Protein AF-A0AAU9I9G5-F1 (afdb_monomer_lite)

Radius of gyration: 31.35 Å; chains: 1; bounding box: 90×75×79 Å

Secondary structure (DSSP, 8-state):
-HHHHHHHHHHHHHHHHHHHHHHH-TTHHHH-HHHHTTSPPPPPPPPPPPHHHHTTSPPP-PPPPHHHHHHHHHHHHTHHHHSTT--GGG--HHHHHHHHHHHHHHHHHHHHTT-BHHHHHH--S-S-BTTT-HHHHHHHH-HHHHHHHS-TTS---HHHHHHHHHS----S--STTS---S--------TTHHHHHHTT---TTS--GGGSS--TTTHHHHHHHHHHHTTT-----SPPPPHHHHHHHTPPP--STT-STT-HHHHHTTB-TTSPBPPHHHH---HHHHHHHHHHHHHHHHTTSS-SSS---GGGGS---S-THHHHH---B-TTT-PBPPHHHHHHHHHHHTTTHHHHHHHHHHHHT-S-SSHHHHHHHHHHHHHSSS-GGG---HHHHHHHHHHHHHHHSTTHHHHHHHHHHHHHHS-----HHHHHHHHHTT-SHHHH----PPPP---HHHHHHHHHHHHHHHTPPPP--HHHHHHHS-------

InterPro domains:
  IPR001648 Small ribosomal subunit protein bS18 [MF_00270] (243-311)
  IPR001648 Small ribosomal subunit protein bS18 [PF01084] (257-305)
  IPR001648 Small ribosomal subunit protein bS18 [PTHR13479] (251-325)
  IPR001648 Small ribosomal subunit protein bS18 [TIGR00165] (253-309)
  IPR036870 Small ribosomal subunit protein bS18 superfamily [G3DSA:4.10.640.10] (250-311)
  IPR036870 Small ribosomal subunit protein bS18 superfamily [SSF46911] (251-309)

Organism: NCBI:txid1481888

Structure (mmCIF, N/CA/C/O backbone):
data_AF-A0AAU9I9G5-F1
#
_entry.id   AF-A0AAU9I9G5-F1
#
loop_
_atom_site.group_PDB
_atom_site.id
_atom_site.type_symbol
_atom_site.label_atom_id
_atom_site.label_alt_id
_atom_site.label_comp_id
_atom_site.label_asym_id
_atom_site.label_entity_id
_atom_site.label_seq_id
_atom_site.pdbx_PDB_ins_code
_atom_site.Cartn_x
_atom_site.Cartn_y
_atom_site.Cartn_z
_atom_site.occupancy
_atom_site.B_iso_or_equiv
_atom_site.auth_seq_id
_atom_site.auth_comp_id
_atom_site.auth_asym_id
_atom_site.auth_atom_id
_atom_site.pdbx_PDB_model_num
ATOM 1 N N . MET A 1 1 ? -30.407 0.726 44.286 1.00 47.12 1 MET A N 1
ATOM 2 C CA . MET A 1 1 ? -29.162 -0.038 44.544 1.00 47.12 1 MET A CA 1
ATOM 3 C C . MET A 1 1 ? -28.520 -0.613 43.272 1.00 47.12 1 MET A C 1
ATOM 5 O O . MET A 1 1 ? -27.307 -0.524 43.153 1.00 47.12 1 MET A O 1
ATOM 9 N N . LEU A 1 2 ? -29.277 -1.118 42.285 1.00 39.59 2 LEU A N 1
ATOM 10 C CA . LEU A 1 2 ? -28.713 -1.630 41.015 1.00 39.59 2 LEU A CA 1
ATOM 11 C C . LEU A 1 2 ? -28.018 -0.556 40.149 1.00 39.59 2 LEU A C 1
ATOM 13 O O . LEU A 1 2 ? -26.908 -0.768 39.677 1.00 39.59 2 LEU A O 1
ATOM 17 N N . LYS A 1 3 ? -28.596 0.650 40.015 1.00 38.91 3 LYS A N 1
ATOM 18 C CA . LYS A 1 3 ? -27.951 1.760 39.277 1.00 38.91 3 LYS A CA 1
ATOM 19 C C . LYS A 1 3 ? -26.605 2.184 39.886 1.00 38.91 3 LYS A C 1
ATOM 21 O O . LYS A 1 3 ? -25.684 2.509 39.151 1.00 38.91 3 LYS A O 1
ATOM 26 N N . SER A 1 4 ? -26.461 2.138 41.214 1.00 51.91 4 SER A N 1
ATOM 27 C CA . SER A 1 4 ? -25.204 2.490 41.889 1.00 51.91 4 SER A CA 1
ATOM 28 C C . SER A 1 4 ? -24.124 1.413 41.762 1.00 51.91 4 SER A C 1
ATOM 30 O O . SER A 1 4 ? -22.950 1.767 41.746 1.00 51.91 4 SER A O 1
ATOM 32 N N . SER A 1 5 ? -24.479 0.123 41.655 1.00 49.94 5 SER A N 1
ATOM 33 C CA . SER A 1 5 ? -23.476 -0.931 41.427 1.00 49.94 5 SER A CA 1
ATOM 34 C C . SER A 1 5 ? -22.985 -0.935 39.980 1.00 49.94 5 SER A C 1
ATOM 36 O O . SER A 1 5 ? -21.787 -1.065 39.759 1.00 49.94 5 SER A O 1
ATOM 38 N N . ILE A 1 6 ? -23.876 -0.700 39.010 1.00 53.12 6 ILE A N 1
ATOM 39 C CA . ILE A 1 6 ? -23.517 -0.595 37.588 1.00 53.12 6 ILE A CA 1
ATOM 40 C C . ILE A 1 6 ? -22.569 0.591 37.367 1.00 53.12 6 ILE A C 1
ATOM 42 O O . ILE A 1 6 ? -21.506 0.421 36.776 1.00 53.12 6 ILE A O 1
ATOM 46 N N . VAL A 1 7 ? -22.889 1.765 37.923 1.00 52.34 7 VAL A N 1
ATOM 47 C CA . VAL A 1 7 ? -22.028 2.958 37.824 1.00 52.34 7 VAL A CA 1
ATOM 48 C C . VAL A 1 7 ? -20.661 2.735 38.485 1.00 52.34 7 VAL A C 1
ATOM 50 O O . VAL A 1 7 ? -19.647 3.120 37.908 1.00 52.34 7 VAL A O 1
ATOM 53 N N . ARG A 1 8 ? -20.602 2.064 39.646 1.00 58.31 8 ARG A N 1
ATOM 54 C CA . ARG A 1 8 ? -19.324 1.693 40.284 1.00 58.31 8 ARG A CA 1
ATOM 55 C C . ARG A 1 8 ? -18.519 0.708 39.437 1.00 58.31 8 ARG A C 1
ATOM 57 O O . ARG A 1 8 ? -17.345 0.950 39.201 1.00 58.31 8 ARG A O 1
ATOM 64 N N . SER A 1 9 ? -19.156 -0.336 38.906 1.00 59.84 9 SER A N 1
ATOM 65 C CA . SER A 1 9 ? -18.482 -1.331 38.059 1.00 59.84 9 SER A CA 1
ATOM 66 C C . SER A 1 9 ? -17.929 -0.729 36.762 1.00 59.84 9 SER A C 1
ATOM 68 O O . SER A 1 9 ? -16.846 -1.096 36.310 1.00 59.84 9 SER A O 1
ATOM 70 N N . PHE A 1 10 ? -18.639 0.244 36.184 1.00 59.25 10 PHE A N 1
ATOM 71 C CA . PHE A 1 10 ? -18.180 0.970 35.006 1.00 59.25 10 PHE A CA 1
ATOM 72 C C . PHE A 1 10 ? -16.984 1.867 35.338 1.00 59.25 10 PHE A C 1
ATOM 74 O O . PHE A 1 10 ? -16.004 1.873 34.596 1.00 59.25 10 PHE A O 1
ATOM 81 N N . ALA A 1 11 ? -17.030 2.566 36.476 1.00 71.69 11 ALA A N 1
ATOM 82 C CA . ALA A 1 11 ? -15.918 3.379 36.959 1.00 71.69 11 ALA A CA 1
ATOM 83 C C . ALA A 1 11 ? -14.664 2.533 37.251 1.00 71.69 11 ALA A C 1
ATOM 85 O O . ALA A 1 11 ? -13.572 2.933 36.866 1.00 71.69 11 ALA A O 1
ATOM 86 N N . GLU A 1 12 ? -14.818 1.345 37.841 1.00 80.44 12 GLU A N 1
ATOM 87 C CA . GLU A 1 12 ? -13.717 0.399 38.091 1.00 80.44 12 GLU A CA 1
ATOM 88 C C . GLU A 1 12 ? -13.125 -0.181 36.799 1.00 80.44 12 GLU A C 1
ATOM 90 O O . GLU A 1 12 ? -11.915 -0.384 36.689 1.00 80.44 12 GLU A O 1
ATOM 95 N N . LYS A 1 13 ? -13.961 -0.466 35.792 1.00 79.62 13 LYS A N 1
ATOM 96 C CA . LYS A 1 13 ? -13.475 -0.916 34.481 1.00 79.62 13 LYS A CA 1
ATOM 97 C C . LYS A 1 13 ? -12.723 0.208 33.769 1.00 79.62 13 LYS A C 1
ATOM 99 O O . LYS A 1 13 ? -11.644 -0.029 33.235 1.00 79.62 13 LYS A O 1
ATOM 104 N N . ALA A 1 14 ? -13.268 1.423 33.785 1.00 81.31 14 ALA A N 1
ATOM 105 C CA . ALA A 1 14 ? -12.636 2.594 33.190 1.00 81.31 14 ALA A CA 1
ATOM 106 C C . ALA A 1 14 ? -11.309 2.949 33.880 1.00 81.31 14 ALA A C 1
ATOM 108 O O . ALA A 1 14 ? -10.336 3.246 33.191 1.00 81.31 14 ALA A O 1
ATOM 109 N N . SER A 1 15 ? -11.232 2.855 35.213 1.00 83.25 15 SER A N 1
ATOM 110 C CA . SER A 1 15 ? -9.988 3.105 35.951 1.00 83.25 15 SER A CA 1
ATOM 111 C C . SER A 1 15 ? -8.907 2.088 35.590 1.00 83.25 15 SER A C 1
ATOM 113 O O . SER A 1 15 ? -7.794 2.489 35.268 1.00 83.25 15 SER A O 1
ATOM 115 N N . LYS A 1 16 ? -9.249 0.794 35.512 1.00 86.94 16 LYS A N 1
ATOM 116 C CA . LYS A 1 16 ? -8.317 -0.262 35.079 1.00 86.94 16 LYS A CA 1
ATOM 117 C C . LYS A 1 16 ? -7.818 -0.069 33.650 1.00 86.94 16 LYS A C 1
ATOM 119 O O . LYS A 1 16 ? -6.659 -0.358 33.368 1.00 86.94 16 LYS A O 1
ATOM 124 N N . ILE A 1 17 ? -8.680 0.400 32.745 1.00 88.69 17 ILE A N 1
ATOM 125 C CA . ILE A 1 17 ? -8.277 0.726 31.372 1.00 88.69 17 ILE A CA 1
ATOM 126 C C . ILE A 1 17 ? -7.230 1.840 31.405 1.00 88.69 17 ILE A C 1
ATOM 128 O O . ILE A 1 17 ? -6.156 1.670 30.840 1.00 88.69 17 ILE A O 1
ATOM 132 N N . ILE A 1 18 ? -7.512 2.945 32.101 1.00 87.00 18 ILE A N 1
ATOM 133 C CA . ILE A 1 18 ? -6.596 4.090 32.188 1.00 87.00 18 ILE A CA 1
ATOM 134 C C . ILE A 1 18 ? -5.268 3.687 32.840 1.00 87.00 18 ILE A C 1
ATOM 136 O O . ILE A 1 18 ? -4.220 4.048 32.317 1.00 87.00 18 ILE A O 1
ATOM 140 N N . GLU A 1 19 ? -5.298 2.906 33.922 1.00 86.12 19 GLU A N 1
ATOM 141 C CA . GLU A 1 19 ? -4.093 2.364 34.565 1.00 86.12 19 GLU A CA 1
ATOM 142 C C . GLU A 1 19 ? -3.265 1.534 33.577 1.00 86.12 19 GLU A C 1
ATOM 144 O O . GLU A 1 19 ? -2.069 1.772 33.421 1.00 86.12 19 GLU A O 1
ATOM 149 N N . ASN A 1 20 ? -3.898 0.607 32.850 1.00 88.69 20 ASN A N 1
ATOM 150 C CA . ASN A 1 20 ? -3.205 -0.228 31.871 1.00 88.69 20 ASN A CA 1
ATOM 151 C C . ASN A 1 20 ? -2.563 0.601 30.745 1.00 88.69 20 ASN A C 1
ATOM 153 O O . ASN A 1 20 ? -1.452 0.298 30.311 1.00 88.69 20 ASN A O 1
ATOM 157 N N . GLU A 1 21 ? -3.244 1.649 30.275 1.00 89.31 21 GLU A N 1
ATOM 158 C CA . GLU A 1 21 ? -2.701 2.547 29.254 1.00 89.31 21 GLU A CA 1
ATOM 159 C C . GLU A 1 21 ? -1.572 3.426 29.787 1.00 89.31 21 GLU A C 1
ATOM 161 O O . GLU A 1 21 ? -0.585 3.609 29.084 1.00 89.31 21 GLU A O 1
ATOM 166 N N . LEU A 1 22 ? -1.672 3.935 31.016 1.00 86.31 22 LEU A N 1
ATOM 167 C CA . LEU A 1 22 ? -0.646 4.794 31.608 1.00 86.31 22 LEU A CA 1
ATOM 168 C C . LEU A 1 22 ? 0.709 4.075 31.713 1.00 86.31 22 LEU A C 1
ATOM 170 O O . LEU A 1 22 ? 1.751 4.696 31.524 1.00 86.31 22 LEU A O 1
ATOM 174 N N . TYR A 1 23 ? 0.697 2.765 31.980 1.00 84.94 23 TYR A N 1
ATOM 175 C CA . TYR A 1 23 ? 1.919 1.966 32.096 1.00 84.94 23 TYR A CA 1
ATOM 176 C C . TYR A 1 23 ? 2.445 1.409 30.771 1.00 84.94 23 TYR A C 1
ATOM 178 O O . TYR A 1 23 ? 3.641 1.150 30.675 1.00 84.94 23 TYR A O 1
ATOM 186 N N . ASN A 1 24 ? 1.590 1.195 29.767 1.00 87.44 24 ASN A N 1
ATOM 187 C CA . ASN A 1 24 ? 1.985 0.505 28.531 1.00 87.44 24 ASN A CA 1
ATOM 188 C C . ASN A 1 24 ? 2.043 1.406 27.293 1.00 87.44 24 ASN A C 1
ATOM 190 O O . ASN A 1 24 ? 2.674 1.030 26.305 1.00 87.44 24 ASN A O 1
ATOM 194 N N . ASN A 1 25 ? 1.387 2.568 27.311 1.00 89.31 25 ASN A N 1
ATOM 195 C CA . ASN A 1 25 ? 1.298 3.459 26.160 1.00 89.31 25 ASN A CA 1
ATOM 196 C C . ASN A 1 25 ? 2.311 4.615 26.274 1.00 89.31 25 ASN A C 1
ATOM 198 O O . ASN A 1 25 ? 2.076 5.554 27.037 1.00 89.31 25 ASN A O 1
ATOM 202 N N . PRO A 1 26 ? 3.400 4.623 25.481 1.00 88.44 26 PRO A N 1
ATOM 203 C CA . PRO A 1 26 ? 4.360 5.729 25.482 1.00 88.44 26 PRO A CA 1
ATOM 204 C C . PRO A 1 26 ? 3.766 7.042 24.939 1.00 88.44 26 PRO A C 1
ATOM 206 O O . PRO A 1 26 ? 4.324 8.111 25.168 1.00 88.44 26 PRO A O 1
ATOM 209 N N . HIS A 1 27 ? 2.634 6.984 24.229 1.00 89.00 27 HIS A N 1
ATOM 210 C CA . HIS A 1 27 ? 1.929 8.128 23.648 1.00 89.00 27 HIS A CA 1
ATOM 211 C C . HIS A 1 27 ? 0.579 8.394 24.331 1.00 89.00 27 HIS A C 1
ATOM 213 O O . HIS A 1 27 ? -0.379 8.827 23.682 1.00 89.00 27 HIS A O 1
ATOM 219 N N . PHE A 1 28 ? 0.503 8.172 25.649 1.00 88.56 28 PHE A N 1
ATOM 220 C CA . PHE A 1 28 ? -0.713 8.369 26.445 1.00 88.56 28 PHE A CA 1
ATOM 221 C C . PHE A 1 28 ? -1.352 9.754 26.241 1.00 88.56 28 PHE A C 1
ATOM 223 O O . PHE A 1 28 ? -2.570 9.860 26.103 1.00 88.56 28 PHE A O 1
ATOM 230 N N . GLU A 1 29 ? -0.546 10.812 26.129 1.00 88.38 29 GLU A N 1
ATOM 231 C CA . GLU A 1 29 ? -1.046 12.176 25.919 1.00 88.38 29 GLU A CA 1
ATOM 232 C C . GLU A 1 29 ? -1.843 12.343 24.621 1.00 88.38 29 GLU A C 1
ATOM 234 O O . GLU A 1 29 ? -2.842 13.063 24.585 1.00 88.38 29 GLU A O 1
ATOM 239 N N . ARG A 1 30 ? -1.425 11.657 23.548 1.00 89.56 30 ARG A N 1
ATOM 240 C CA . ARG A 1 30 ? -2.112 11.701 22.248 1.00 89.56 30 ARG A CA 1
ATOM 241 C C . ARG A 1 30 ? -3.411 10.902 22.264 1.00 89.56 30 ARG A C 1
ATOM 243 O O . ARG A 1 30 ? -4.340 11.271 21.546 1.00 89.56 30 ARG A O 1
ATOM 250 N N . ALA A 1 31 ? -3.466 9.832 23.058 1.00 89.88 31 ALA A N 1
ATOM 251 C CA . ALA A 1 31 ? -4.662 9.016 23.245 1.00 89.88 31 ALA A CA 1
ATOM 252 C C . ALA A 1 31 ? -5.702 9.725 24.132 1.00 89.88 31 ALA A C 1
ATOM 254 O O . ALA A 1 31 ? -6.882 9.764 23.789 1.00 89.88 31 ALA A O 1
ATOM 255 N N . PHE A 1 32 ? -5.267 10.340 25.238 1.00 89.50 32 PHE A N 1
ATOM 256 C CA . PHE A 1 32 ? -6.135 11.002 26.218 1.00 89.50 32 PHE A CA 1
ATOM 257 C C . PHE A 1 32 ? -5.699 12.452 26.491 1.00 89.50 32 PHE A C 1
ATOM 259 O O . PHE A 1 32 ? -5.293 12.785 27.611 1.00 89.50 32 PHE A O 1
ATOM 266 N N . PRO A 1 33 ? -5.865 13.373 25.520 1.00 88.88 33 PRO A N 1
ATOM 267 C CA . PRO A 1 33 ? -5.411 14.761 25.668 1.00 88.88 33 PRO A CA 1
ATOM 268 C C . PRO A 1 33 ? -6.113 15.508 26.815 1.00 88.88 33 PRO A C 1
ATOM 270 O O . PRO A 1 33 ? -5.584 16.470 27.368 1.00 88.88 33 PRO A O 1
ATOM 273 N N . HIS A 1 34 ? -7.308 15.057 27.206 1.00 88.69 34 HIS A N 1
ATOM 274 C CA . HIS A 1 34 ? -8.082 15.625 28.308 1.00 88.69 34 HIS A CA 1
ATOM 275 C C . HIS A 1 34 ? -7.591 15.185 29.701 1.00 88.69 34 HIS A C 1
ATOM 277 O O . HIS A 1 34 ? -7.840 15.897 30.675 1.00 88.69 34 HIS A O 1
ATOM 283 N N . LEU A 1 35 ? -6.901 14.041 29.808 1.00 84.94 35 LEU A N 1
ATOM 284 C CA . LEU A 1 35 ? -6.333 13.531 31.065 1.00 84.94 35 LEU A CA 1
ATOM 285 C C . LEU A 1 35 ? -4.864 13.916 31.240 1.00 84.94 35 LEU A C 1
ATOM 287 O O . LEU A 1 35 ? -4.437 14.101 32.375 1.00 84.94 35 LEU A O 1
ATOM 291 N N . ALA A 1 36 ? -4.129 14.095 30.139 1.00 76.44 36 ALA A N 1
ATOM 292 C CA . ALA A 1 36 ? -2.701 14.414 30.141 1.00 76.44 36 ALA A CA 1
ATOM 293 C C . ALA A 1 36 ? -2.347 15.599 31.054 1.00 76.44 36 ALA A C 1
ATOM 295 O O . ALA A 1 36 ? -1.437 15.512 31.862 1.00 76.44 36 ALA A O 1
ATOM 296 N N . LYS A 1 37 ? -3.145 16.677 31.033 1.00 80.81 37 LYS A N 1
ATOM 297 C CA . LYS A 1 37 ? -2.903 17.876 31.863 1.00 80.81 37 LYS A CA 1
ATOM 298 C C . LYS A 1 37 ? -2.945 17.634 33.379 1.00 80.81 37 LYS A C 1
ATOM 300 O O . LYS A 1 37 ? -2.592 18.534 34.133 1.00 80.81 37 LYS A O 1
ATOM 305 N N . LYS A 1 38 ? -3.473 16.493 33.829 1.00 81.25 38 LYS A N 1
ATOM 306 C CA . LYS A 1 38 ? -3.675 16.169 35.250 1.00 81.25 38 LYS A CA 1
ATOM 307 C C . LYS A 1 38 ? -2.673 15.147 35.787 1.00 81.25 38 LYS A C 1
ATOM 309 O O . LYS A 1 38 ? -2.704 14.887 36.985 1.00 81.25 38 LYS A O 1
ATOM 314 N N . LEU A 1 39 ? -1.871 14.531 34.923 1.00 73.00 39 LEU A N 1
ATOM 315 C CA . LEU A 1 39 ? -1.000 13.412 35.267 1.00 73.00 39 LEU A CA 1
ATOM 316 C C . LEU A 1 39 ? 0.441 13.751 34.891 1.00 73.00 39 LEU A C 1
ATOM 318 O O . LEU A 1 39 ? 0.678 14.357 33.850 1.00 73.00 39 LEU A O 1
ATOM 322 N N . ASP A 1 40 ? 1.387 13.340 35.731 1.00 73.00 40 ASP A N 1
ATOM 323 C CA . ASP A 1 40 ? 2.810 13.450 35.421 1.00 73.00 40 ASP A CA 1
ATOM 324 C C . ASP A 1 40 ? 3.205 12.413 34.356 1.00 73.00 40 ASP A C 1
ATOM 326 O O . ASP A 1 40 ? 2.649 11.312 34.300 1.00 73.00 40 ASP A O 1
ATOM 330 N N . GLU A 1 41 ? 4.188 12.748 33.516 1.00 65.94 41 GLU A N 1
ATOM 331 C CA . GLU A 1 41 ? 4.711 11.832 32.500 1.00 65.94 41 GLU A CA 1
ATOM 332 C C . GLU A 1 41 ? 5.350 10.591 33.148 1.00 65.94 41 GLU A C 1
ATOM 334 O O . GLU A 1 41 ? 6.364 10.674 33.848 1.00 65.94 41 GLU A O 1
ATOM 339 N N . VAL A 1 42 ? 4.796 9.409 32.867 1.00 66.00 42 VAL A N 1
ATOM 340 C CA . VAL A 1 42 ? 5.373 8.126 33.287 1.00 66.00 42 VAL A CA 1
ATOM 341 C C . VAL A 1 42 ? 6.181 7.541 32.131 1.00 66.00 42 VAL A C 1
ATOM 343 O O . VAL A 1 42 ? 5.650 7.251 31.061 1.00 66.00 42 VAL A O 1
ATOM 346 N N . LYS A 1 43 ? 7.485 7.332 32.340 1.00 64.38 43 LYS A N 1
ATOM 347 C CA . LYS A 1 43 ? 8.332 6.627 31.368 1.00 64.38 43 LYS A CA 1
ATOM 348 C C . LYS A 1 43 ? 8.115 5.123 31.485 1.00 64.38 43 LYS A C 1
ATOM 350 O O . LYS A 1 43 ? 8.400 4.535 32.526 1.00 64.38 43 LYS A O 1
ATOM 355 N N . VAL A 1 44 ? 7.675 4.499 30.396 1.00 70.06 44 VAL A N 1
ATOM 356 C CA . VAL A 1 44 ? 7.556 3.041 30.292 1.00 70.06 44 VAL A CA 1
ATOM 357 C C . VAL A 1 44 ? 8.955 2.421 30.239 1.00 70.06 44 VAL A C 1
ATOM 359 O O . VAL A 1 44 ? 9.714 2.669 29.300 1.00 70.06 44 VAL A O 1
ATOM 362 N N . THR A 1 45 ? 9.315 1.610 31.233 1.00 65.56 45 THR A N 1
ATOM 363 C CA . THR A 1 45 ? 10.538 0.798 31.212 1.00 65.56 45 THR A CA 1
ATOM 364 C C . THR A 1 45 ? 10.198 -0.627 30.781 1.00 65.56 45 THR A C 1
ATOM 366 O O . THR A 1 45 ? 9.353 -1.292 31.374 1.00 65.56 45 THR A O 1
ATOM 369 N N . GLY A 1 46 ? 10.841 -1.112 29.716 1.00 71.31 46 GLY A N 1
ATOM 370 C CA . GLY A 1 46 ? 10.696 -2.504 29.290 1.00 71.31 46 GLY A CA 1
ATOM 371 C C . GLY A 1 46 ? 11.526 -3.438 30.172 1.00 71.31 46 GLY A C 1
ATOM 372 O O . GLY A 1 46 ? 12.690 -3.144 30.442 1.00 71.31 46 GLY A O 1
ATOM 373 N N . SER A 1 47 ? 10.952 -4.564 30.596 1.00 78.88 47 SER A N 1
ATOM 374 C CA . SER A 1 47 ? 11.698 -5.665 31.212 1.00 78.88 47 SER A CA 1
ATOM 375 C C . SER A 1 47 ? 12.194 -6.645 30.146 1.00 78.88 47 SER A C 1
ATOM 377 O O . SER A 1 47 ? 11.516 -6.898 29.146 1.00 78.88 47 SER A O 1
ATOM 379 N N . GLU A 1 48 ? 13.388 -7.206 30.341 1.00 79.88 48 GLU A N 1
ATOM 380 C CA . GLU A 1 48 ? 13.876 -8.281 29.477 1.00 79.88 48 GLU A CA 1
ATOM 381 C C . GLU A 1 48 ? 13.166 -9.596 29.841 1.00 79.88 48 GLU A C 1
ATOM 383 O O . GLU A 1 48 ? 13.163 -9.984 31.014 1.00 79.88 48 GLU A O 1
ATOM 388 N N . PRO A 1 49 ? 12.543 -10.293 28.873 1.00 86.31 49 PRO A N 1
ATOM 389 C CA . PRO A 1 49 ? 11.868 -11.552 29.150 1.00 86.31 49 PRO A CA 1
ATOM 390 C C . PRO A 1 49 ? 12.876 -12.659 29.470 1.00 86.31 49 PRO A C 1
ATOM 392 O O . PRO A 1 49 ? 14.015 -12.654 28.992 1.00 86.31 49 PRO A O 1
ATOM 395 N N . SER A 1 50 ? 12.426 -13.668 30.220 1.00 91.00 50 SER A N 1
ATOM 396 C CA . SER A 1 50 ? 13.205 -14.889 30.432 1.00 91.00 50 SER A CA 1
ATOM 397 C C . SER A 1 50 ? 13.504 -15.580 29.095 1.00 91.00 50 SER A C 1
ATOM 399 O O . SER A 1 50 ? 12.756 -15.432 28.128 1.00 91.00 50 SER A O 1
ATOM 401 N N . TRP A 1 51 ? 14.572 -16.381 29.017 1.00 88.19 51 TRP A N 1
ATOM 402 C CA . TRP A 1 51 ? 14.912 -17.086 27.773 1.00 88.19 51 TRP A CA 1
ATOM 403 C C . TRP A 1 51 ? 13.753 -17.951 27.246 1.00 88.19 51 TRP A C 1
ATOM 405 O O . TRP A 1 51 ? 13.480 -17.922 26.046 1.00 88.19 51 TRP A O 1
ATOM 415 N N . GLY A 1 52 ? 13.053 -18.669 28.132 1.00 90.81 52 GLY A N 1
ATOM 416 C CA . GLY A 1 52 ? 11.923 -19.526 27.764 1.00 90.81 52 GLY A CA 1
ATOM 417 C C . GLY A 1 52 ? 10.746 -18.727 27.213 1.00 90.81 52 GLY A C 1
ATOM 418 O O . GLY A 1 52 ? 10.271 -19.020 26.117 1.00 90.81 52 GLY A O 1
ATOM 419 N N . ASP A 1 53 ? 10.345 -17.662 27.912 1.00 90.06 53 ASP A N 1
ATOM 420 C CA . ASP A 1 53 ? 9.262 -16.785 27.453 1.00 90.06 53 ASP A CA 1
ATOM 421 C C . ASP A 1 53 ? 9.638 -16.114 26.135 1.00 90.06 53 ASP A C 1
ATOM 423 O O . ASP A 1 53 ? 8.821 -16.033 25.219 1.00 90.06 53 ASP A O 1
ATOM 427 N N . SER A 1 54 ? 10.912 -15.727 25.998 1.00 87.44 54 SER A N 1
ATOM 428 C CA . SER A 1 54 ? 11.459 -15.074 24.812 1.00 87.44 54 SER A CA 1
ATOM 429 C C . SER A 1 54 ? 11.235 -15.876 23.521 1.00 87.44 54 SER A C 1
ATOM 431 O O . SER A 1 54 ? 11.239 -15.270 22.450 1.00 87.44 54 SER A O 1
ATOM 433 N N . LEU A 1 55 ? 11.016 -17.200 23.587 1.00 87.56 55 LEU A N 1
ATOM 434 C CA . LEU A 1 55 ? 10.722 -18.056 22.429 1.00 87.56 55 LEU A CA 1
ATOM 435 C C . LEU A 1 55 ? 9.366 -17.751 21.775 1.00 87.56 55 LEU A C 1
ATOM 437 O O . LEU A 1 55 ? 9.232 -17.925 20.564 1.00 87.56 55 LEU A O 1
ATOM 441 N N . PHE A 1 56 ? 8.394 -17.271 22.553 1.00 88.94 56 PHE A N 1
ATOM 442 C CA . PHE A 1 56 ? 7.054 -16.922 22.071 1.00 88.94 56 PHE A CA 1
ATOM 443 C C . PHE A 1 56 ? 6.966 -15.495 21.514 1.00 88.94 56 PHE A C 1
ATOM 445 O O . PHE A 1 56 ? 6.002 -15.157 20.826 1.00 88.94 56 PHE A O 1
ATOM 452 N N . TYR A 1 57 ? 7.978 -14.660 21.763 1.00 88.19 57 TYR A N 1
ATOM 453 C CA . TYR A 1 57 ? 8.024 -13.302 21.227 1.00 88.19 57 TYR A CA 1
ATOM 454 C C . TYR A 1 57 ? 8.392 -13.304 19.744 1.00 88.19 57 TYR A C 1
ATOM 456 O O . TYR A 1 57 ? 9.220 -14.086 19.270 1.00 88.19 57 TYR A O 1
ATOM 464 N N . LYS A 1 58 ? 7.798 -12.364 19.011 1.00 87.50 58 LYS A N 1
ATOM 465 C CA . LYS A 1 58 ? 8.165 -12.065 17.626 1.00 87.50 58 LYS A CA 1
ATOM 466 C C . LYS A 1 58 ? 9.349 -11.097 17.603 1.00 87.50 58 LYS A C 1
ATOM 468 O O . LYS A 1 58 ? 9.456 -10.216 18.454 1.00 87.50 58 LYS A O 1
ATOM 473 N N . GLY A 1 59 ? 10.235 -11.252 16.623 1.00 82.44 59 GLY A N 1
ATOM 474 C CA . GLY A 1 59 ? 11.335 -10.317 16.400 1.00 82.44 59 GLY A CA 1
ATOM 475 C C . GLY A 1 59 ? 10.827 -8.919 16.042 1.00 82.44 59 GLY A C 1
ATOM 476 O O . GLY A 1 59 ? 9.783 -8.773 15.394 1.00 82.44 59 GLY A O 1
ATOM 477 N N . LYS A 1 60 ? 11.583 -7.884 16.433 1.00 78.19 60 LYS A N 1
ATOM 478 C CA . LYS A 1 60 ? 11.350 -6.528 15.921 1.00 78.19 60 LYS A CA 1
ATOM 479 C C . LYS A 1 60 ? 11.506 -6.549 14.398 1.00 78.19 60 LYS A C 1
ATOM 481 O O . LYS A 1 60 ? 12.364 -7.250 13.864 1.00 78.19 60 LYS A O 1
ATOM 486 N N . GLY A 1 61 ? 10.613 -5.837 13.712 1.00 72.38 61 GLY A N 1
ATOM 487 C CA . GLY A 1 61 ? 10.670 -5.696 12.262 1.00 72.38 61 GLY A CA 1
ATOM 488 C C . GLY A 1 61 ? 11.904 -4.917 11.811 1.00 72.38 61 GLY A C 1
ATOM 489 O O . GLY A 1 61 ? 12.785 -4.576 12.599 1.00 72.38 61 GLY A O 1
ATOM 490 N N . ARG A 1 62 ? 11.946 -4.609 10.518 1.00 74.56 62 ARG A N 1
ATOM 491 C CA . ARG A 1 62 ? 12.941 -3.680 9.974 1.00 74.56 62 ARG A CA 1
ATOM 492 C C . ARG A 1 62 ? 12.731 -2.291 10.574 1.00 74.56 62 ARG A C 1
ATOM 494 O O . ARG A 1 62 ? 11.584 -1.954 10.870 1.00 74.56 62 ARG A O 1
ATOM 501 N N . PRO A 1 63 ? 13.791 -1.475 10.682 1.00 78.19 63 PRO A N 1
ATOM 502 C CA . PRO A 1 63 ? 13.601 -0.050 10.885 1.00 78.19 63 PRO A CA 1
ATOM 503 C C . PRO A 1 63 ? 12.774 0.493 9.714 1.00 78.19 63 PRO A C 1
ATOM 505 O O . PRO A 1 63 ? 13.148 0.337 8.550 1.00 78.19 63 PRO A O 1
ATOM 508 N N . LEU A 1 64 ? 11.615 1.054 10.037 1.00 81.25 64 LEU A N 1
ATOM 509 C CA . LEU A 1 64 ? 10.748 1.721 9.079 1.00 81.25 64 LEU A CA 1
ATOM 510 C C . LEU A 1 64 ? 11.303 3.109 8.743 1.00 81.25 64 LEU A C 1
ATOM 512 O O . LEU A 1 64 ? 12.116 3.667 9.486 1.00 81.25 64 LEU A O 1
ATOM 516 N N . LYS A 1 65 ? 10.850 3.682 7.622 1.00 84.88 65 LYS A N 1
ATOM 517 C CA . LYS A 1 65 ? 11.046 5.115 7.372 1.00 84.88 65 LYS A CA 1
ATOM 518 C C . LYS A 1 65 ? 10.313 5.900 8.455 1.00 84.88 65 LYS A C 1
ATOM 520 O O . LYS A 1 65 ? 9.331 5.422 9.006 1.00 84.88 65 LYS A O 1
ATOM 525 N N . GLU A 1 66 ? 10.764 7.117 8.726 1.00 87.38 66 GLU A N 1
ATOM 526 C CA . GLU A 1 66 ? 10.228 7.935 9.821 1.00 87.38 66 GLU A CA 1
ATOM 527 C C . GLU A 1 66 ? 8.698 8.082 9.775 1.00 87.38 66 GLU A C 1
ATOM 529 O O . GLU A 1 66 ? 8.032 7.849 10.776 1.00 87.38 66 GLU A O 1
ATOM 534 N N . HIS A 1 67 ? 8.125 8.380 8.606 1.00 85.88 67 HIS A N 1
ATOM 535 C CA . HIS A 1 67 ? 6.672 8.509 8.451 1.00 85.88 67 HIS A CA 1
ATOM 536 C C . HIS A 1 67 ? 5.923 7.189 8.668 1.00 85.88 67 HIS A C 1
ATOM 538 O O . HIS A 1 67 ? 4.893 7.180 9.337 1.00 85.88 67 HIS A O 1
ATOM 544 N N . ASP A 1 68 ? 6.450 6.081 8.143 1.00 86.06 68 ASP A N 1
ATOM 545 C CA . ASP A 1 68 ? 5.871 4.749 8.330 1.00 86.06 68 ASP A CA 1
ATOM 546 C C . ASP A 1 68 ? 5.945 4.324 9.801 1.00 86.06 68 ASP A C 1
ATOM 548 O O . ASP A 1 68 ? 5.005 3.723 10.311 1.00 86.06 68 ASP A O 1
ATOM 552 N N . ALA A 1 69 ? 7.038 4.663 10.494 1.00 89.81 69 ALA A N 1
ATOM 553 C CA . ALA A 1 69 ? 7.218 4.406 11.920 1.00 89.81 69 ALA A CA 1
ATOM 554 C C . ALA A 1 69 ? 6.214 5.203 12.759 1.00 89.81 69 ALA A C 1
ATOM 556 O O . ALA A 1 69 ? 5.536 4.624 13.603 1.00 89.81 69 ALA A O 1
ATOM 557 N N . ILE A 1 70 ? 6.064 6.505 12.475 1.00 91.06 70 ILE A N 1
ATOM 558 C CA . ILE A 1 70 ? 5.063 7.356 13.129 1.00 91.06 70 ILE A CA 1
ATOM 559 C C . ILE A 1 70 ? 3.674 6.755 12.928 1.00 91.06 70 ILE A C 1
ATOM 561 O O . ILE A 1 70 ? 2.958 6.576 13.905 1.00 91.06 70 ILE A O 1
ATOM 565 N N . HIS A 1 71 ? 3.318 6.395 11.691 1.00 91.88 71 HIS A N 1
ATOM 566 C CA . HIS A 1 71 ? 2.024 5.798 11.376 1.00 91.88 71 HIS A CA 1
ATOM 567 C C . HIS A 1 71 ? 1.804 4.443 12.066 1.00 91.88 71 HIS A C 1
ATOM 569 O O . HIS A 1 71 ? 0.732 4.186 12.613 1.00 91.88 71 HIS A O 1
ATOM 575 N N . GLU A 1 72 ? 2.820 3.578 12.079 1.00 91.19 72 GLU A N 1
ATOM 576 C CA . GLU A 1 72 ? 2.795 2.309 12.805 1.00 91.19 72 GLU A CA 1
ATOM 577 C C . GLU A 1 72 ? 2.554 2.532 14.306 1.00 91.19 72 GLU A C 1
ATOM 579 O O . GLU A 1 72 ? 1.747 1.799 14.886 1.00 91.19 72 GLU A O 1
ATOM 584 N N . ASP A 1 73 ? 3.171 3.551 14.907 1.00 92.06 73 ASP A N 1
ATOM 585 C CA . ASP A 1 73 ? 2.942 3.943 16.297 1.00 92.06 73 ASP A CA 1
ATOM 586 C C . ASP A 1 73 ? 1.530 4.508 16.517 1.00 92.06 73 ASP A C 1
ATOM 588 O O . ASP A 1 73 ? 0.889 4.164 17.512 1.00 92.06 73 ASP A O 1
ATOM 592 N N . GLU A 1 74 ? 0.982 5.293 15.582 1.00 93.12 74 GLU A N 1
ATOM 593 C CA . GLU A 1 74 ? -0.414 5.748 15.671 1.00 93.12 74 GLU A CA 1
ATOM 594 C C . GLU A 1 74 ? -1.374 4.555 15.731 1.00 93.12 74 GLU A C 1
ATOM 596 O O . GLU A 1 74 ? -2.193 4.477 16.654 1.00 93.12 74 GLU A O 1
ATOM 601 N N . LYS A 1 75 ? -1.214 3.592 14.809 1.00 93.44 75 LYS A N 1
ATOM 602 C CA . LYS A 1 75 ? -2.001 2.347 14.755 1.00 93.44 75 LYS A CA 1
ATOM 603 C C . LYS A 1 75 ? -1.832 1.513 16.027 1.00 93.44 75 LYS A C 1
ATOM 605 O O . LYS A 1 75 ? -2.788 0.941 16.543 1.00 93.44 75 LYS A O 1
ATOM 610 N N . ASN A 1 76 ? -0.611 1.433 16.557 1.00 92.62 76 ASN A N 1
ATOM 611 C CA . ASN A 1 76 ? -0.317 0.673 17.774 1.00 92.62 76 ASN A CA 1
ATOM 612 C C . ASN A 1 76 ? -1.006 1.262 19.011 1.00 92.62 76 ASN A C 1
ATOM 614 O O . ASN A 1 76 ? -1.465 0.503 19.869 1.00 92.62 76 ASN A O 1
ATOM 618 N N . PHE A 1 77 ? -1.025 2.594 19.132 1.00 92.31 77 PHE A N 1
ATOM 619 C CA . PHE A 1 77 ? -1.196 3.242 20.430 1.00 92.31 77 PHE A CA 1
ATOM 620 C C . PHE A 1 77 ? -2.400 4.171 20.552 1.00 92.31 77 PHE A C 1
ATOM 622 O O . PHE A 1 77 ? -2.950 4.256 21.652 1.00 92.31 77 PHE A O 1
ATOM 629 N N . TYR A 1 78 ? -2.799 4.899 19.502 1.00 92.19 78 TYR A N 1
ATOM 630 C CA . TYR A 1 78 ? -3.793 5.968 19.676 1.00 92.19 78 TYR A CA 1
ATOM 631 C C . TYR A 1 78 ? -4.847 6.158 18.587 1.00 92.19 78 TYR A C 1
ATOM 633 O O . TYR A 1 78 ? -5.793 6.909 18.823 1.00 92.19 78 TYR A O 1
ATOM 641 N N . GLU A 1 79 ? -4.755 5.481 17.445 1.00 94.12 79 GLU A N 1
ATOM 642 C CA . GLU A 1 79 ? -5.775 5.563 16.394 1.00 94.12 79 GLU A CA 1
ATOM 643 C C . GLU A 1 79 ? -7.162 5.167 16.920 1.00 94.12 79 GLU A C 1
ATOM 645 O O . GLU A 1 79 ? -8.111 5.947 16.825 1.00 94.12 79 GLU A O 1
ATOM 650 N N . GLY A 1 80 ? -7.271 4.005 17.571 1.00 94.31 80 GLY A N 1
ATOM 651 C CA . GLY A 1 80 ? -8.549 3.496 18.061 1.00 94.31 80 GLY A CA 1
ATOM 652 C C . GLY A 1 80 ? -9.205 4.370 19.135 1.00 94.31 80 GLY A C 1
ATOM 653 O O . GLY A 1 80 ? -10.417 4.328 19.285 1.00 94.31 80 GLY A O 1
ATOM 654 N N . TYR A 1 81 ? -8.458 5.207 19.864 1.00 91.50 81 TYR A N 1
ATOM 655 C CA . TYR A 1 81 ? -9.049 6.131 20.848 1.00 91.50 81 TYR A CA 1
ATOM 656 C C . TYR A 1 81 ? -9.693 7.366 20.217 1.00 91.50 81 TYR A C 1
ATOM 658 O O . TYR A 1 81 ? -10.526 8.011 20.852 1.00 91.50 81 TYR A O 1
ATOM 666 N N . ARG A 1 82 ? -9.316 7.704 18.980 1.00 90.19 82 ARG A N 1
ATOM 667 C CA . ARG A 1 82 ? -9.970 8.763 18.197 1.00 90.19 82 ARG A CA 1
ATOM 668 C C . ARG A 1 82 ? -11.221 8.249 17.489 1.00 90.19 82 ARG A C 1
ATOM 670 O O . ARG A 1 82 ? -12.092 9.046 17.145 1.00 90.19 82 ARG A O 1
ATOM 677 N N . ALA A 1 83 ? -11.299 6.937 17.283 1.00 91.12 83 ALA A N 1
ATOM 678 C CA . ALA A 1 83 ? -12.430 6.282 16.659 1.00 91.12 83 ALA A CA 1
ATOM 679 C C . ALA A 1 83 ? -13.677 6.275 17.564 1.00 91.12 83 ALA A C 1
ATOM 681 O O . ALA A 1 83 ? -13.555 6.064 18.775 1.00 9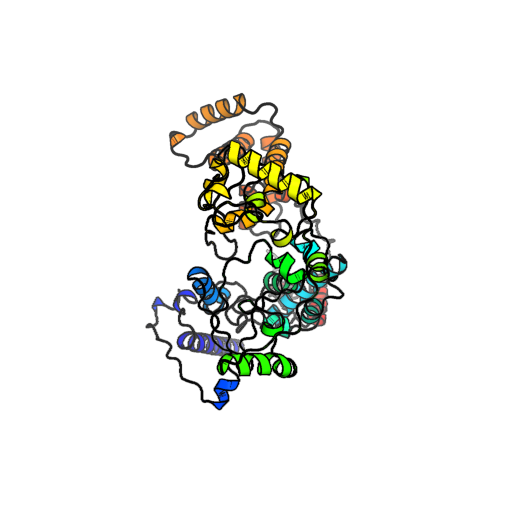1.12 83 ALA A O 1
ATOM 682 N N . PRO A 1 84 ? -14.893 6.402 16.999 1.00 90.12 84 PRO A N 1
ATOM 683 C CA . PRO A 1 84 ? -16.135 6.338 17.771 1.00 90.12 84 PRO A CA 1
ATOM 684 C C . PRO A 1 84 ? -16.342 5.003 18.502 1.00 90.12 84 PRO A C 1
ATOM 686 O O . PRO A 1 84 ? -16.892 4.983 19.601 1.00 90.12 84 PRO A O 1
ATOM 689 N N . ALA A 1 85 ? -15.907 3.891 17.898 1.00 89.69 85 ALA A N 1
ATOM 690 C CA . ALA A 1 85 ? -16.068 2.546 18.455 1.00 89.69 85 ALA A CA 1
ATOM 691 C C . ALA A 1 85 ? -14.998 2.183 19.506 1.00 89.69 85 ALA A C 1
ATOM 693 O O . ALA A 1 85 ? -15.159 1.207 20.243 1.00 89.69 85 ALA A O 1
ATOM 694 N N . GLY A 1 86 ? -13.921 2.968 19.596 1.00 92.56 86 GLY A N 1
ATOM 695 C CA . GLY A 1 86 ? -12.770 2.667 20.439 1.00 92.56 86 GLY A CA 1
ATOM 696 C C . GLY A 1 86 ? -11.785 1.661 19.814 1.00 92.56 86 GLY A C 1
ATOM 697 O O . GLY A 1 86 ? -12.024 1.115 18.733 1.00 92.56 86 GLY A O 1
ATOM 698 N N . PRO A 1 87 ? -10.658 1.386 20.498 1.00 95.44 87 PRO A N 1
ATOM 699 C CA . PRO A 1 87 ? -9.661 0.423 20.036 1.00 95.44 87 PRO A CA 1
ATOM 700 C C . PRO A 1 87 ? -10.150 -1.024 20.184 1.00 95.44 87 PRO A C 1
ATOM 702 O O . PRO A 1 87 ? -10.864 -1.358 21.136 1.00 95.44 87 PRO A O 1
ATOM 705 N N . LEU A 1 88 ? -9.678 -1.914 19.304 1.00 95.38 88 LEU A N 1
ATOM 706 C CA . LEU A 1 88 ? -10.078 -3.327 19.260 1.00 95.38 88 LEU A CA 1
ATOM 707 C C . LEU A 1 88 ? -9.971 -4.049 20.620 1.00 95.38 88 LEU A C 1
ATOM 709 O O . LEU A 1 88 ? -10.845 -4.848 20.967 1.00 95.38 88 LEU A O 1
ATOM 713 N N . LYS A 1 89 ? -8.932 -3.754 21.414 1.00 92.38 89 LYS A N 1
ATOM 714 C CA . LYS A 1 89 ? -8.705 -4.369 22.738 1.00 92.38 89 LYS A CA 1
ATOM 715 C C . LYS A 1 89 ? -9.813 -4.095 23.765 1.00 92.38 89 LYS A C 1
ATOM 717 O O . LYS A 1 89 ? -10.036 -4.925 24.642 1.00 92.38 89 LYS A O 1
ATOM 722 N N . TRP A 1 90 ? -10.504 -2.956 23.665 1.00 91.94 90 TRP A N 1
ATOM 723 C CA . TRP A 1 90 ? -11.541 -2.531 24.618 1.00 91.94 90 TRP A CA 1
ATOM 724 C C . TRP A 1 90 ? -12.949 -2.483 24.002 1.00 91.94 90 TRP A C 1
ATOM 726 O O . TRP A 1 90 ? -13.902 -2.111 24.690 1.00 91.94 90 TRP A O 1
ATOM 736 N N . MET A 1 91 ? -13.084 -2.880 22.734 1.00 92.56 91 MET A N 1
ATOM 737 C CA . MET A 1 91 ? -14.340 -2.890 21.984 1.00 92.56 91 MET A CA 1
ATOM 738 C C . MET A 1 91 ? -15.360 -3.876 22.582 1.00 92.56 91 MET A C 1
ATOM 740 O O . MET A 1 91 ? -14.999 -4.953 23.066 1.00 92.56 91 MET A O 1
ATOM 744 N N . SER A 1 92 ? -16.650 -3.520 22.548 1.00 91.81 92 SER A N 1
ATOM 745 C CA . SER A 1 92 ? -17.726 -4.415 22.988 1.00 91.81 92 SER A CA 1
ATOM 746 C C . SER A 1 92 ? -17.889 -5.598 22.029 1.00 91.81 92 SER A C 1
ATOM 748 O O . SER A 1 92 ? -17.666 -5.484 20.824 1.00 91.81 92 SER A O 1
ATOM 750 N N . LYS A 1 93 ? -18.305 -6.752 22.562 1.00 91.44 93 LYS A N 1
ATOM 751 C CA . LYS A 1 93 ? -18.530 -7.954 21.749 1.00 91.44 93 LYS A CA 1
ATOM 752 C C . LYS A 1 93 ? -19.632 -7.737 20.701 1.00 91.44 93 LYS A C 1
ATOM 754 O O . LYS A 1 93 ? -19.480 -8.173 19.568 1.00 91.44 93 LYS A O 1
ATOM 759 N N . GLU A 1 94 ? -20.683 -7.004 21.062 1.00 89.56 94 GLU A N 1
ATOM 760 C CA . GLU A 1 94 ? -21.784 -6.646 20.159 1.00 89.56 94 GLU A CA 1
ATOM 761 C C . GLU A 1 94 ? -21.310 -5.832 18.948 1.00 89.56 94 GLU A C 1
ATOM 763 O O . GLU A 1 94 ? -21.694 -6.129 17.817 1.00 89.56 94 GLU A O 1
ATOM 768 N N . GLU A 1 95 ? -20.448 -4.830 19.159 1.00 91.38 95 GLU A N 1
ATOM 769 C CA . GLU A 1 95 ? -19.947 -4.005 18.055 1.00 91.38 95 GLU A CA 1
ATOM 770 C C . GLU A 1 95 ? -18.986 -4.807 17.167 1.00 91.38 95 GLU A C 1
ATOM 772 O O . GLU A 1 95 ? -19.070 -4.723 15.941 1.00 91.38 95 GLU A O 1
ATOM 777 N N . LYS A 1 96 ? -18.152 -5.679 17.756 1.00 93.56 96 LYS A N 1
ATOM 778 C CA . LYS A 1 96 ? -17.339 -6.632 16.981 1.00 93.56 96 LYS A CA 1
ATOM 779 C C . LYS A 1 96 ? -18.209 -7.524 16.097 1.00 93.56 96 LYS A C 1
ATOM 781 O O . LYS A 1 96 ? -17.946 -7.651 14.903 1.00 93.56 96 LYS A O 1
ATOM 786 N N . GLU A 1 97 ? -19.266 -8.117 16.654 1.00 92.62 97 GLU A N 1
ATOM 787 C CA . GLU A 1 97 ? -20.196 -8.972 15.908 1.00 92.62 97 GLU A CA 1
ATOM 788 C C . GLU A 1 97 ? -20.896 -8.200 14.787 1.00 92.62 97 GLU A C 1
ATOM 790 O O . GLU A 1 97 ? -20.962 -8.682 13.654 1.00 92.62 97 GLU A O 1
ATOM 795 N N . ARG A 1 98 ? -21.339 -6.969 15.057 1.00 92.25 98 ARG A N 1
ATOM 796 C CA . ARG A 1 98 ? -21.913 -6.077 14.045 1.00 92.25 98 ARG A CA 1
ATOM 797 C C . ARG A 1 98 ? -20.956 -5.864 12.871 1.00 92.25 98 ARG A C 1
ATOM 799 O O . ARG A 1 98 ? -21.376 -6.004 11.721 1.00 92.25 98 ARG A O 1
ATOM 806 N N . ILE A 1 99 ? -19.687 -5.567 13.144 1.00 95.12 99 ILE A N 1
ATOM 807 C CA . ILE A 1 99 ? -18.663 -5.340 12.114 1.00 95.12 99 ILE A CA 1
ATOM 808 C C . ILE A 1 99 ? -18.347 -6.641 11.369 1.00 95.12 99 ILE A C 1
ATOM 810 O O . ILE A 1 99 ? -18.262 -6.639 10.141 1.00 95.12 99 ILE A O 1
ATOM 814 N N . HIS A 1 100 ? -18.263 -7.779 12.063 1.00 96.19 100 HIS A N 1
ATOM 815 C CA . HIS A 1 100 ? -18.088 -9.082 11.419 1.00 96.19 100 HIS A CA 1
ATOM 816 C C . HIS A 1 100 ? -19.212 -9.413 10.439 1.00 96.19 100 HIS A C 1
ATOM 818 O O . HIS A 1 100 ? -18.919 -9.872 9.338 1.00 96.19 100 HIS A O 1
ATOM 824 N N . ASN A 1 101 ? -20.467 -9.129 10.787 1.00 94.75 101 ASN A N 1
ATOM 825 C CA . ASN A 1 101 ? -21.598 -9.365 9.891 1.00 94.75 101 ASN A CA 1
ATOM 826 C C . ASN A 1 101 ? -21.560 -8.439 8.662 1.00 94.75 101 ASN A C 1
ATOM 828 O O . ASN A 1 101 ? -21.906 -8.855 7.557 1.00 94.75 101 ASN A O 1
ATOM 832 N N . GLN A 1 102 ? -21.096 -7.194 8.822 1.00 95.88 102 GLN A N 1
ATOM 833 C CA . GLN A 1 102 ? -20.868 -6.292 7.686 1.00 95.88 102 GLN A CA 1
ATOM 834 C C . GLN A 1 102 ? -19.753 -6.804 6.766 1.00 95.88 102 GLN A C 1
ATOM 836 O O . GLN A 1 102 ? -19.884 -6.720 5.543 1.00 95.88 102 GLN A O 1
ATOM 841 N N . ILE A 1 103 ? -18.683 -7.363 7.341 1.00 96.94 103 ILE A N 1
ATOM 842 C CA . ILE A 1 103 ? -17.613 -8.026 6.586 1.00 96.94 103 ILE A CA 1
ATOM 843 C C . ILE A 1 103 ? -18.179 -9.231 5.832 1.00 96.94 103 ILE A C 1
ATOM 845 O O . ILE A 1 103 ? -17.960 -9.327 4.631 1.00 96.94 103 ILE A O 1
ATOM 849 N N . ASP A 1 104 ? -18.948 -10.102 6.494 1.00 96.44 104 ASP A N 1
ATOM 850 C CA . ASP A 1 104 ? -19.564 -11.287 5.877 1.00 96.44 104 ASP A CA 1
ATOM 851 C C . ASP A 1 104 ? -20.411 -10.894 4.661 1.00 96.44 104 ASP A C 1
ATOM 853 O O . ASP A 1 104 ? -20.251 -11.452 3.574 1.00 96.44 104 ASP A O 1
ATOM 857 N N . TYR A 1 105 ? -21.246 -9.863 4.821 1.00 96.69 105 TYR A N 1
ATOM 858 C CA . TYR A 1 105 ? -22.058 -9.316 3.740 1.00 96.69 105 TYR A CA 1
ATOM 859 C C . TYR A 1 105 ? -21.205 -8.808 2.573 1.00 96.69 105 TYR A C 1
ATOM 861 O O . TYR A 1 105 ? -21.477 -9.131 1.418 1.00 96.69 105 TYR A O 1
ATOM 869 N N . LYS A 1 106 ? -20.160 -8.021 2.847 1.00 97.94 106 LYS A N 1
ATOM 870 C CA . LYS A 1 106 ? -19.290 -7.474 1.796 1.00 97.94 106 LYS A CA 1
ATOM 871 C C . LYS A 1 106 ? -18.480 -8.556 1.084 1.00 97.94 106 LYS A C 1
ATOM 873 O O . LYS A 1 106 ? -18.372 -8.500 -0.137 1.00 97.94 106 LYS A O 1
ATOM 878 N N . MET A 1 107 ? -17.960 -9.541 1.811 1.00 96.31 107 MET A N 1
ATOM 879 C CA . MET A 1 107 ? -17.238 -10.674 1.225 1.00 96.31 107 MET A CA 1
ATOM 880 C C . MET A 1 107 ? -18.146 -11.492 0.302 1.00 96.31 107 MET A C 1
ATOM 882 O O . MET A 1 107 ? -17.731 -11.843 -0.797 1.00 96.31 107 MET A O 1
ATOM 886 N N . ASP A 1 108 ? -19.401 -11.726 0.698 1.00 96.50 108 ASP A N 1
ATOM 887 C CA . ASP A 1 108 ? -20.390 -12.416 -0.137 1.00 96.50 108 ASP A CA 1
ATOM 888 C C . ASP A 1 108 ? -20.709 -11.642 -1.428 1.00 96.50 108 ASP A C 1
ATOM 890 O O . ASP A 1 108 ? -20.794 -12.231 -2.504 1.00 96.50 108 ASP A O 1
ATOM 894 N N . GLN A 1 109 ? -20.822 -10.310 -1.352 1.00 96.62 109 GLN A N 1
ATOM 895 C CA . GLN A 1 109 ? -20.989 -9.470 -2.545 1.00 96.62 109 GLN A CA 1
ATOM 896 C C . GLN A 1 109 ? -19.791 -9.572 -3.492 1.00 96.62 109 GLN A C 1
ATOM 898 O O . GLN A 1 109 ? -19.985 -9.671 -4.701 1.00 96.62 109 GLN A O 1
ATOM 903 N N . LEU A 1 110 ? -18.567 -9.564 -2.957 1.00 96.38 110 LEU A N 1
ATOM 904 C CA . LEU A 1 110 ? -17.353 -9.697 -3.762 1.00 96.38 110 LEU A CA 1
ATOM 905 C C . LEU A 1 110 ? -17.268 -11.077 -4.419 1.00 96.38 110 LEU A C 1
ATOM 907 O O . LEU A 1 110 ? -17.000 -11.167 -5.611 1.00 96.38 110 LEU A O 1
ATOM 911 N N . GLU A 1 111 ? -17.563 -12.148 -3.688 1.00 95.19 111 GLU A N 1
ATOM 912 C CA . GLU A 1 111 ? -17.536 -13.510 -4.228 1.00 95.19 111 GLU A CA 1
ATOM 913 C C . GLU A 1 111 ? -18.578 -13.720 -5.334 1.00 95.19 111 GLU A C 1
ATOM 915 O O . GLU A 1 111 ? -18.273 -14.330 -6.358 1.00 95.19 111 GLU A O 1
ATOM 920 N N . LYS A 1 112 ? -19.776 -13.135 -5.187 1.00 96.94 112 LYS A N 1
ATOM 921 C CA . LYS A 1 112 ? -20.835 -13.163 -6.211 1.00 96.94 112 LYS A CA 1
ATOM 922 C C . LYS A 1 112 ? -20.426 -12.546 -7.544 1.00 96.94 112 LYS A C 1
ATOM 924 O O . LYS A 1 112 ? -21.025 -12.884 -8.561 1.00 96.94 112 LYS A O 1
ATOM 929 N N . THR A 1 113 ? -19.426 -11.664 -7.562 1.00 95.56 113 THR A N 1
ATOM 930 C CA . THR A 1 113 ? -18.906 -11.123 -8.826 1.00 95.56 113 THR A CA 1
ATOM 931 C C . THR A 1 113 ? -18.187 -12.182 -9.663 1.00 95.56 113 THR A C 1
ATOM 933 O O . THR A 1 113 ? -18.108 -12.036 -10.878 1.00 95.56 113 THR A O 1
ATOM 936 N N . GLY A 1 114 ? -17.670 -13.246 -9.033 1.00 94.88 114 GLY A N 1
ATOM 937 C CA . GLY A 1 114 ? -16.863 -14.275 -9.692 1.00 94.88 114 GLY A CA 1
ATOM 938 C C . GLY A 1 114 ? -15.481 -13.799 -10.152 1.00 94.88 114 GLY A C 1
ATOM 939 O O . GLY A 1 114 ? -14.783 -14.554 -10.824 1.00 94.88 114 GLY A O 1
ATOM 940 N N . LEU A 1 115 ? -15.087 -12.570 -9.802 1.00 95.06 115 LEU A N 1
ATOM 941 C CA . LEU A 1 115 ? -13.831 -11.956 -10.228 1.00 95.06 115 LEU A CA 1
ATOM 942 C C . LEU A 1 115 ? -12.645 -12.417 -9.375 1.00 95.06 115 LEU A C 1
ATOM 944 O O . LEU A 1 115 ? -12.799 -12.932 -8.260 1.00 95.06 115 LEU A O 1
ATOM 948 N N . SER A 1 116 ? -11.441 -12.201 -9.900 1.00 95.56 116 SER A N 1
ATOM 949 C CA . SER A 1 116 ? -10.196 -12.343 -9.146 1.00 95.56 116 SER A CA 1
ATOM 950 C C . SER A 1 116 ? -9.823 -11.056 -8.396 1.00 95.56 116 SER A C 1
ATOM 952 O O . SER A 1 116 ? -10.353 -9.971 -8.645 1.00 95.56 116 SER A O 1
ATOM 954 N N . ARG A 1 117 ? -8.838 -11.141 -7.495 1.00 93.50 117 ARG A N 1
ATOM 955 C CA . ARG A 1 117 ? -8.274 -9.951 -6.828 1.00 93.50 117 ARG A CA 1
ATOM 956 C C . ARG A 1 117 ? -7.629 -8.964 -7.797 1.00 93.50 117 ARG A C 1
ATOM 958 O O . ARG A 1 117 ? -7.772 -7.756 -7.626 1.00 93.50 117 ARG A O 1
ATOM 965 N N . GLU A 1 118 ? -6.877 -9.472 -8.772 1.00 89.25 118 GLU A N 1
ATOM 966 C CA . GLU A 1 118 ? -6.136 -8.641 -9.730 1.00 89.25 118 GLU A CA 1
ATOM 967 C C . GLU A 1 118 ? -7.093 -7.889 -10.659 1.00 89.25 118 GLU A C 1
ATOM 969 O O . GLU A 1 118 ? -6.849 -6.729 -11.002 1.00 89.25 118 GLU A O 1
ATOM 974 N N . GLU A 1 119 ? -8.216 -8.521 -10.994 1.00 91.88 119 GLU A N 1
ATOM 975 C CA . GLU A 1 119 ? -9.295 -7.914 -11.762 1.00 91.88 119 GLU A CA 1
ATOM 976 C C . GLU A 1 119 ? -9.971 -6.798 -10.965 1.00 91.88 119 GLU A C 1
ATOM 978 O O . GLU A 1 119 ? -10.106 -5.693 -11.480 1.00 91.88 119 GLU A O 1
ATOM 983 N N . ILE A 1 120 ? -10.308 -7.038 -9.693 1.00 92.69 120 ILE A N 1
ATOM 984 C CA . ILE A 1 120 ? -10.963 -6.040 -8.829 1.00 92.69 120 ILE A CA 1
ATOM 985 C C . ILE A 1 120 ? -10.062 -4.824 -8.576 1.00 92.69 120 ILE A C 1
ATOM 987 O O . ILE A 1 120 ? -10.530 -3.688 -8.604 1.00 92.69 120 ILE A O 1
ATOM 991 N N . LEU A 1 121 ? -8.774 -5.045 -8.296 1.00 89.75 121 LEU A N 1
ATOM 992 C CA . LEU A 1 121 ? -7.865 -3.974 -7.876 1.00 89.75 121 LEU A CA 1
ATOM 993 C C . LEU A 1 121 ? -7.216 -3.226 -9.040 1.00 89.75 121 LEU A C 1
ATOM 995 O O . LEU A 1 121 ? -6.958 -2.029 -8.926 1.00 89.75 121 LEU A O 1
ATOM 999 N N . TYR A 1 122 ? -6.882 -3.934 -10.120 1.00 86.19 122 TYR A N 1
ATOM 1000 C CA . TYR A 1 122 ? -6.039 -3.402 -11.191 1.00 86.19 122 TYR A CA 1
ATOM 1001 C C . TYR A 1 122 ? -6.678 -3.505 -12.575 1.00 86.19 122 TYR A C 1
ATOM 1003 O O . TYR A 1 122 ? -6.038 -3.099 -13.546 1.00 86.19 122 TYR A O 1
ATOM 1011 N N . ASN A 1 123 ? -7.894 -4.054 -12.690 1.00 88.31 123 ASN A N 1
ATOM 1012 C CA . ASN A 1 123 ? -8.529 -4.378 -13.969 1.00 88.31 123 ASN A CA 1
ATOM 1013 C C . ASN A 1 123 ? -7.617 -5.232 -14.873 1.00 88.31 123 ASN A C 1
ATOM 1015 O O . ASN A 1 123 ? -7.606 -5.072 -16.096 1.00 88.31 123 ASN A O 1
ATOM 1019 N N . LYS A 1 124 ? -6.803 -6.113 -14.273 1.00 83.75 124 LYS A N 1
ATOM 1020 C CA . LYS A 1 124 ? -5.875 -6.995 -14.991 1.00 83.75 124 LYS A CA 1
ATOM 1021 C C . LYS A 1 124 ? -6.415 -8.424 -14.996 1.00 83.75 124 LYS A C 1
ATOM 1023 O O . LYS A 1 124 ? -6.703 -8.931 -13.917 1.00 83.75 124 LYS A O 1
ATOM 1028 N N . PRO A 1 125 ? -6.510 -9.086 -16.164 1.00 84.25 125 PRO A N 1
ATOM 1029 C CA . PRO A 1 125 ? -6.912 -10.484 -16.216 1.00 84.25 125 PRO A CA 1
ATOM 1030 C C . PRO A 1 125 ? -5.808 -11.353 -15.607 1.00 84.25 125 PRO A C 1
ATOM 1032 O O . PRO A 1 125 ? -4.649 -11.264 -16.020 1.00 84.25 125 PRO A O 1
ATOM 1035 N N . GLY A 1 126 ? -6.164 -12.202 -14.647 1.00 83.81 126 GLY A N 1
ATOM 1036 C CA . GLY A 1 126 ? -5.195 -13.044 -13.945 1.00 83.81 126 GLY A CA 1
ATOM 1037 C C . GLY A 1 126 ? -5.628 -13.414 -12.532 1.00 83.81 126 GLY A C 1
ATOM 1038 O O . GLY A 1 126 ? -6.594 -12.874 -12.004 1.00 83.81 126 GLY A O 1
ATOM 1039 N N . GLY A 1 127 ? -4.909 -14.353 -11.917 1.00 87.69 127 GLY A N 1
ATOM 1040 C CA . GLY A 1 127 ? -5.137 -14.777 -10.534 1.00 87.69 127 GLY A CA 1
ATOM 1041 C C . GLY A 1 127 ? -6.196 -15.869 -10.345 1.00 87.69 127 GLY A C 1
ATOM 1042 O O . GLY A 1 127 ? -6.757 -16.406 -11.298 1.00 87.69 127 GLY A O 1
ATOM 1043 N N . LEU A 1 128 ? -6.415 -16.228 -9.078 1.00 92.88 128 LEU A N 1
ATOM 1044 C CA . LEU A 1 128 ? -7.471 -17.147 -8.646 1.00 92.88 128 LEU A CA 1
ATOM 1045 C C . LEU A 1 128 ? -8.769 -16.372 -8.409 1.00 92.88 128 LEU A C 1
ATOM 1047 O O . LEU A 1 128 ? -8.732 -15.227 -7.946 1.00 92.88 128 LEU A O 1
ATOM 1051 N N . SER A 1 129 ? -9.907 -17.010 -8.680 1.00 95.31 129 SER A N 1
ATOM 1052 C CA . SER A 1 129 ? -11.207 -16.463 -8.286 1.00 95.31 129 SER A CA 1
ATOM 1053 C C . SER A 1 129 ? -11.296 -16.358 -6.759 1.00 95.31 129 SER A C 1
ATOM 1055 O O . SER A 1 129 ? -10.708 -17.169 -6.039 1.00 95.31 129 SER A O 1
ATOM 1057 N N . LEU A 1 130 ? -12.062 -15.395 -6.235 1.00 96.12 130 LEU A N 1
ATOM 1058 C CA . LEU A 1 130 ? -12.219 -15.246 -4.778 1.00 96.12 130 LEU A CA 1
ATOM 1059 C C . LEU A 1 130 ? -12.807 -16.496 -4.099 1.00 96.12 130 LEU A C 1
ATOM 1061 O O . LEU A 1 130 ? -12.520 -16.759 -2.931 1.00 96.12 130 LEU A O 1
ATOM 1065 N N . SER A 1 131 ? -13.589 -17.292 -4.833 1.00 95.81 131 SER A N 1
ATOM 1066 C CA . SER A 1 131 ? -14.132 -18.567 -4.347 1.00 95.81 131 SER A CA 1
ATOM 1067 C C . SER A 1 131 ? -13.050 -19.630 -4.110 1.00 95.81 131 SER A C 1
ATOM 1069 O O . SER A 1 131 ? -13.123 -20.394 -3.151 1.00 95.81 131 SER A O 1
ATOM 1071 N N . GLU A 1 132 ? -12.013 -19.647 -4.950 1.00 96.06 132 GLU A N 1
ATOM 1072 C CA . GLU A 1 132 ? -10.903 -20.605 -4.883 1.00 96.06 132 GLU A CA 1
ATOM 1073 C C . GLU A 1 132 ? -9.758 -20.108 -4.001 1.00 96.06 132 GLU A C 1
ATOM 1075 O O . GLU A 1 132 ? -8.842 -20.867 -3.677 1.00 96.06 132 GLU A O 1
ATOM 1080 N N . ASP A 1 133 ? -9.784 -18.833 -3.621 1.00 96.25 133 ASP A N 1
ATOM 1081 C CA . ASP A 1 133 ? -8.702 -18.221 -2.883 1.00 96.25 133 ASP A CA 1
ATOM 1082 C C . ASP A 1 133 ? -8.675 -18.659 -1.406 1.00 96.25 133 ASP A C 1
ATOM 1084 O O . ASP A 1 133 ? -9.563 -18.288 -0.628 1.00 96.25 133 ASP A O 1
ATOM 1088 N N . PRO A 1 134 ? -7.621 -19.368 -0.955 1.00 95.44 134 PRO A N 1
ATOM 1089 C CA . PRO A 1 134 ? -7.595 -19.927 0.392 1.00 95.44 134 PRO A CA 1
ATOM 1090 C C . PRO A 1 134 ? -7.600 -18.874 1.500 1.00 95.44 134 PRO A C 1
ATOM 1092 O O . PRO A 1 134 ? -8.193 -19.095 2.551 1.00 95.44 134 PRO A O 1
ATOM 1095 N N . VAL A 1 135 ? -6.932 -17.735 1.296 1.00 94.44 135 VAL A N 1
ATOM 1096 C CA . VAL A 1 135 ? -6.818 -16.696 2.332 1.00 94.44 135 VAL A CA 1
ATOM 1097 C C . VAL A 1 135 ? -8.119 -15.916 2.437 1.00 94.44 135 VAL A C 1
ATOM 1099 O O . VAL A 1 135 ? -8.569 -15.624 3.544 1.00 94.44 135 VAL A O 1
ATOM 1102 N N . PHE A 1 136 ? -8.749 -15.625 1.297 1.00 96.62 136 PHE A N 1
ATOM 1103 C CA . PHE A 1 136 ? -10.050 -14.965 1.274 1.00 96.62 136 PHE A CA 1
ATOM 1104 C C . PHE A 1 136 ? -11.106 -15.826 1.980 1.00 96.62 136 PHE A C 1
ATOM 1106 O O . PHE A 1 136 ? -11.777 -15.355 2.899 1.00 96.62 136 PHE A O 1
ATOM 1113 N N . GLN A 1 137 ? -11.180 -17.115 1.631 1.00 96.69 137 GLN A N 1
ATOM 1114 C CA . GLN A 1 137 ? -12.103 -18.049 2.276 1.00 96.69 137 GLN A CA 1
ATOM 1115 C C . GLN A 1 137 ? -11.770 -18.252 3.760 1.00 96.69 137 GLN A C 1
ATOM 1117 O O . GLN A 1 137 ? -12.669 -18.286 4.598 1.00 96.69 137 GLN A O 1
ATOM 1122 N N . TYR A 1 138 ? -10.488 -18.303 4.132 1.00 96.31 138 TYR A N 1
ATOM 1123 C CA . TYR A 1 138 ? -10.088 -18.404 5.536 1.00 96.31 138 TYR A CA 1
ATOM 1124 C C . TYR A 1 138 ? -10.597 -17.224 6.374 1.00 96.31 138 TYR A C 1
ATOM 1126 O O . TYR A 1 138 ? -11.173 -17.440 7.440 1.00 96.31 138 TYR A O 1
ATOM 1134 N N . LEU A 1 139 ? -10.461 -15.989 5.882 1.00 96.06 139 LEU A N 1
ATOM 1135 C CA . LEU A 1 139 ? -11.006 -14.808 6.562 1.00 96.06 139 LEU A CA 1
ATOM 1136 C C . LEU A 1 139 ? -12.537 -14.811 6.571 1.00 96.06 139 LEU A C 1
ATOM 1138 O O . LEU A 1 139 ? -13.141 -14.371 7.548 1.00 96.06 139 LEU A O 1
ATOM 1142 N N . ARG A 1 140 ? -13.186 -15.331 5.524 1.00 95.12 140 ARG A N 1
ATOM 1143 C CA . ARG A 1 140 ? -14.648 -15.476 5.475 1.00 95.12 140 ARG A CA 1
ATOM 1144 C C . ARG A 1 140 ? -15.167 -16.421 6.560 1.00 95.12 140 ARG A C 1
ATOM 1146 O O . ARG A 1 140 ? -16.151 -16.092 7.210 1.00 95.12 140 ARG A O 1
ATOM 1153 N N . TYR A 1 141 ? -14.503 -17.545 6.812 1.00 95.62 141 TYR A N 1
ATOM 1154 C CA . TYR A 1 141 ? -14.971 -18.516 7.808 1.00 95.62 141 TYR A CA 1
ATOM 1155 C C . TYR A 1 141 ? -14.466 -18.250 9.229 1.00 95.62 141 TYR A C 1
ATOM 1157 O O . TYR A 1 141 ? -15.128 -18.641 10.189 1.00 95.62 141 TYR A O 1
ATOM 1165 N N . ASN A 1 142 ? -13.315 -17.592 9.388 1.00 97.19 142 ASN A N 1
ATOM 1166 C CA . ASN A 1 142 ? -12.690 -17.394 10.691 1.00 97.19 142 ASN A CA 1
ATOM 1167 C C . ASN A 1 142 ? -12.733 -15.919 11.126 1.00 97.19 142 ASN A C 1
ATOM 1169 O O . ASN A 1 142 ? -12.026 -15.072 10.578 1.00 97.19 142 ASN A O 1
ATOM 1173 N N . ARG A 1 143 ? -13.560 -15.618 12.136 1.00 95.25 143 ARG A N 1
ATOM 1174 C CA . ARG A 1 143 ? -13.720 -14.264 12.696 1.00 95.25 143 ARG A CA 1
ATOM 1175 C C . ARG A 1 143 ? -12.492 -13.823 13.488 1.00 95.25 143 ARG A C 1
ATOM 1177 O O . ARG A 1 143 ? -12.010 -12.714 13.264 1.00 95.25 143 ARG A O 1
ATOM 1184 N N . ASP A 1 144 ? -11.924 -14.717 14.293 1.00 96.00 144 ASP A N 1
ATOM 1185 C CA . ASP A 1 144 ? -10.723 -14.443 15.091 1.00 96.00 144 ASP A CA 1
ATOM 1186 C C . ASP A 1 144 ? -9.537 -14.080 14.193 1.00 96.00 144 ASP A C 1
ATOM 1188 O O . ASP A 1 144 ? -8.754 -13.185 14.504 1.00 96.00 144 ASP A O 1
ATOM 1192 N N . ALA A 1 145 ? -9.438 -14.724 13.025 1.00 95.81 145 ALA A N 1
ATOM 1193 C CA . ALA A 1 145 ? -8.411 -14.400 12.043 1.00 95.81 145 ALA A CA 1
ATOM 1194 C C . ALA A 1 145 ? -8.495 -12.945 11.557 1.00 95.81 145 ALA A C 1
ATOM 1196 O O . ALA A 1 145 ? -7.455 -12.355 11.295 1.00 95.81 145 ALA A O 1
ATOM 1197 N N . ARG A 1 146 ? -9.694 -12.351 11.471 1.00 95.38 146 ARG A N 1
ATOM 1198 C CA . ARG A 1 146 ? -9.879 -10.938 11.087 1.00 95.38 146 ARG A CA 1
ATOM 1199 C C . ARG A 1 146 ? -9.364 -10.005 12.172 1.00 95.38 146 ARG A C 1
ATOM 1201 O O . ARG A 1 146 ? -8.708 -9.017 11.860 1.00 95.38 146 ARG A O 1
ATOM 1208 N N . GLU A 1 147 ? -9.648 -10.338 13.431 1.00 95.44 147 GLU A N 1
ATOM 1209 C CA . GLU A 1 147 ? -9.164 -9.578 14.586 1.00 95.44 147 GLU A CA 1
ATOM 1210 C C . GLU A 1 147 ? -7.633 -9.630 14.675 1.00 95.44 147 GLU A C 1
ATOM 1212 O O . GLU A 1 147 ? -7.006 -8.615 14.950 1.00 95.44 147 GLU A O 1
ATOM 1217 N N . MET A 1 148 ? -7.016 -10.779 14.370 1.00 92.44 148 MET A N 1
ATOM 1218 C CA . MET A 1 148 ? -5.555 -10.945 14.398 1.00 92.44 148 MET A CA 1
ATOM 1219 C C . MET A 1 148 ? -4.794 -10.090 13.371 1.00 92.44 148 MET A C 1
ATOM 1221 O O . MET A 1 148 ? -3.590 -9.892 13.545 1.00 92.44 148 MET A O 1
ATOM 1225 N N . MET A 1 149 ? -5.455 -9.611 12.310 1.00 89.38 149 MET A N 1
ATOM 1226 C CA . MET A 1 149 ? -4.820 -8.759 11.291 1.00 89.38 149 MET A CA 1
ATOM 1227 C C . MET A 1 149 ? -4.747 -7.293 11.702 1.00 89.38 149 MET A C 1
ATOM 1229 O O . MET A 1 149 ? -3.936 -6.547 11.159 1.00 89.38 149 MET A O 1
ATOM 1233 N N . VAL A 1 150 ? -5.578 -6.889 12.660 1.00 93.06 150 VAL A N 1
ATOM 1234 C CA . VAL A 1 150 ? -5.670 -5.516 13.149 1.00 93.06 150 VAL A CA 1
ATOM 1235 C C . VAL A 1 150 ? -4.942 -5.415 14.482 1.00 93.06 150 VAL A C 1
ATOM 1237 O O . VAL A 1 150 ? -4.961 -6.332 15.307 1.00 93.06 150 VAL A O 1
ATOM 1240 N N . LYS A 1 151 ? -4.254 -4.299 14.710 1.00 94.00 151 LYS A N 1
ATOM 1241 C CA . LYS A 1 151 ? -3.505 -4.117 15.953 1.00 94.00 151 LYS A CA 1
ATOM 1242 C C . LYS A 1 151 ? -4.452 -3.881 17.139 1.00 94.00 151 LYS A C 1
ATOM 1244 O O . LYS A 1 151 ? -5.544 -3.347 16.976 1.00 94.00 151 LYS A O 1
ATOM 1249 N N . PRO A 1 152 ? -4.054 -4.217 18.378 1.00 95.06 152 PRO A N 1
ATOM 1250 C CA . PRO A 1 152 ? -4.945 -4.077 19.531 1.00 95.06 152 PRO A CA 1
ATOM 1251 C C . PRO A 1 152 ? -5.360 -2.624 19.831 1.00 95.06 152 PRO A C 1
ATOM 1253 O O . PRO A 1 152 ? -6.452 -2.411 20.355 1.00 95.06 152 PRO A O 1
ATOM 1256 N N . GLY A 1 153 ? -4.509 -1.635 19.532 1.00 94.62 153 GLY A N 1
ATOM 1257 C CA . GLY A 1 153 ? -4.808 -0.202 19.685 1.00 94.62 153 GLY A CA 1
ATOM 1258 C C . GLY A 1 153 ? -5.443 0.460 18.458 1.00 94.62 153 GLY A C 1
ATOM 1259 O O . GLY A 1 153 ? -5.742 1.653 18.499 1.00 94.62 153 GLY A O 1
ATOM 1260 N N . GLU A 1 154 ? -5.664 -0.303 17.393 1.00 95.19 154 GLU A N 1
ATOM 1261 C CA . GLU A 1 154 ? -6.200 0.165 16.119 1.00 95.19 154 GLU A CA 1
ATOM 1262 C C . GLU A 1 154 ? -7.735 0.050 16.095 1.00 95.19 154 GLU A C 1
ATOM 1264 O O . GLU A 1 154 ? -8.334 -0.744 16.832 1.00 95.19 154 GLU A O 1
ATOM 1269 N N . GLU A 1 155 ? -8.389 0.868 15.266 1.00 94.31 155 GLU A N 1
ATOM 1270 C CA . GLU A 1 155 ? -9.827 0.746 15.010 1.00 94.31 155 GLU A CA 1
ATOM 1271 C C . GLU A 1 155 ? -10.110 -0.472 14.120 1.00 94.31 155 GLU A C 1
ATOM 1273 O O . GLU A 1 155 ? -9.534 -0.622 13.037 1.00 94.31 155 GLU A O 1
ATOM 1278 N N . PHE A 1 156 ? -11.033 -1.326 14.562 1.00 96.25 156 PHE A N 1
ATOM 1279 C CA . PHE A 1 156 ? -11.481 -2.481 13.795 1.00 96.25 156 PHE A CA 1
ATOM 1280 C C . PHE A 1 156 ? -12.546 -2.051 12.785 1.00 96.25 156 PHE A C 1
ATOM 1282 O O . PHE A 1 156 ? -13.674 -1.772 13.170 1.00 96.25 156 PHE A O 1
ATOM 1289 N N . THR A 1 157 ? -12.200 -1.984 11.498 1.00 95.75 157 THR A N 1
ATOM 1290 C CA . THR A 1 157 ? -13.123 -1.547 10.438 1.00 95.75 157 THR A CA 1
ATOM 1291 C C . THR A 1 157 ? -13.292 -2.601 9.350 1.00 95.75 157 THR A C 1
ATOM 1293 O O . THR A 1 157 ? -12.422 -3.438 9.105 1.00 95.75 157 THR A O 1
ATOM 1296 N N . VAL A 1 158 ? -14.429 -2.535 8.650 1.00 96.62 158 VAL A N 1
ATOM 1297 C CA . VAL A 1 158 ? -14.737 -3.418 7.513 1.00 96.62 158 VAL A CA 1
ATOM 1298 C C . VAL A 1 158 ? -13.709 -3.250 6.391 1.00 96.62 158 VAL A C 1
ATOM 1300 O O . VAL A 1 158 ? -13.256 -4.239 5.820 1.00 96.62 158 VAL A O 1
ATOM 1303 N N . GLN A 1 159 ? -13.320 -2.004 6.103 1.00 94.81 159 GLN A N 1
ATOM 1304 C CA . GLN A 1 159 ? -12.394 -1.674 5.022 1.00 94.81 159 GLN A CA 1
ATOM 1305 C C . GLN A 1 159 ? -11.030 -2.338 5.220 1.00 94.81 159 GLN A C 1
ATOM 1307 O O . GLN A 1 159 ? -10.583 -3.036 4.322 1.00 94.81 159 GLN A O 1
ATOM 1312 N N . LYS A 1 160 ? -10.425 -2.236 6.410 1.00 94.44 160 LYS A N 1
ATOM 1313 C CA . LYS A 1 160 ? -9.099 -2.819 6.687 1.00 94.44 160 LYS A CA 1
ATOM 1314 C C . LYS A 1 160 ? -9.060 -4.332 6.477 1.00 94.44 160 LYS A C 1
ATOM 1316 O O . LYS A 1 160 ? -8.105 -4.864 5.917 1.00 94.44 160 LYS A O 1
ATOM 1321 N N . VAL A 1 161 ? -10.115 -5.034 6.899 1.00 96.06 161 VAL A N 1
ATOM 1322 C CA . VAL A 1 161 ? -10.209 -6.492 6.724 1.00 96.06 161 VAL A CA 1
ATOM 1323 C C . VAL A 1 161 ? -10.393 -6.863 5.250 1.00 96.06 161 VAL A C 1
ATOM 1325 O O . VAL A 1 161 ? -9.797 -7.838 4.792 1.00 96.06 161 VAL A O 1
ATOM 1328 N N . ILE A 1 162 ? -11.193 -6.100 4.496 1.00 96.31 162 ILE A N 1
ATOM 1329 C CA . ILE A 1 162 ? -11.374 -6.314 3.052 1.00 96.31 162 ILE A CA 1
ATOM 1330 C C . ILE A 1 162 ? -10.089 -5.999 2.288 1.00 96.31 162 ILE A C 1
ATOM 1332 O O . ILE A 1 162 ? -9.686 -6.795 1.443 1.00 96.31 162 ILE A O 1
ATOM 1336 N N . ASP A 1 163 ? -9.427 -4.891 2.610 1.00 94.06 163 ASP A N 1
ATOM 1337 C CA . ASP A 1 163 ? -8.167 -4.493 1.992 1.00 94.06 163 ASP A CA 1
ATOM 1338 C C . ASP A 1 163 ? -7.119 -5.576 2.199 1.00 94.06 163 ASP A C 1
ATOM 1340 O O . ASP A 1 163 ? -6.497 -5.999 1.234 1.00 94.06 163 ASP A O 1
ATOM 1344 N N . TYR A 1 164 ? -7.015 -6.129 3.407 1.00 93.56 164 TYR A N 1
ATOM 1345 C CA . TYR A 1 164 ? -6.137 -7.262 3.681 1.00 93.56 164 TYR A CA 1
ATOM 1346 C C . TYR A 1 164 ? -6.546 -8.549 2.929 1.00 93.56 164 TYR A C 1
ATOM 1348 O O . TYR A 1 164 ? -5.701 -9.308 2.449 1.00 93.56 164 TYR A O 1
ATOM 1356 N N . ALA A 1 165 ? -7.847 -8.815 2.780 1.00 95.19 165 ALA A N 1
ATOM 1357 C CA . ALA A 1 165 ? -8.330 -9.977 2.031 1.00 95.19 165 ALA A CA 1
ATOM 1358 C C . ALA A 1 165 ? -8.062 -9.872 0.519 1.00 95.19 165 ALA A C 1
ATOM 1360 O O . ALA A 1 165 ? -7.878 -10.899 -0.146 1.00 95.19 165 ALA A O 1
ATOM 1361 N N . LEU A 1 166 ? -8.046 -8.650 -0.024 1.00 94.50 166 LEU A N 1
ATOM 1362 C CA . LEU A 1 166 ? -7.736 -8.350 -1.423 1.00 94.50 166 LEU A CA 1
ATOM 1363 C C . LEU A 1 166 ? -6.229 -8.149 -1.661 1.00 94.50 166 LEU A C 1
ATOM 1365 O O . LEU A 1 166 ? -5.738 -8.493 -2.734 1.00 94.50 166 LEU A O 1
ATOM 1369 N N . ARG A 1 167 ? -5.487 -7.636 -0.674 1.00 90.25 167 ARG A N 1
ATOM 1370 C CA . ARG A 1 167 ? -4.044 -7.354 -0.702 1.00 90.25 167 ARG A CA 1
ATOM 1371 C C . ARG A 1 167 ? -3.380 -8.000 0.516 1.00 90.25 167 ARG A C 1
ATOM 1373 O O . ARG A 1 167 ? -3.479 -7.515 1.637 1.00 90.25 167 ARG A O 1
ATOM 1380 N N . GLN A 1 168 ? -2.712 -9.130 0.295 1.00 89.25 168 GLN A N 1
ATOM 1381 C CA . GLN A 1 168 ? -2.140 -9.976 1.351 1.00 89.25 168 GLN A CA 1
ATOM 1382 C C . GLN A 1 168 ? -0.823 -9.418 1.929 1.00 89.25 168 GLN A C 1
ATOM 1384 O O . GLN A 1 168 ? 0.217 -10.081 1.913 1.00 89.25 168 GLN A O 1
ATOM 1389 N N . ASP A 1 169 ? -0.853 -8.206 2.471 1.00 86.00 169 ASP A N 1
ATOM 1390 C CA . ASP A 1 169 ? 0.340 -7.470 2.900 1.00 86.00 169 ASP A CA 1
ATOM 1391 C C . ASP A 1 169 ? 0.810 -7.859 4.326 1.00 86.00 169 ASP A C 1
ATOM 1393 O O . ASP A 1 169 ? 1.053 -7.013 5.182 1.00 86.00 169 ASP A O 1
ATOM 1397 N N . THR A 1 170 ? 0.974 -9.161 4.620 1.00 83.38 170 THR A N 1
ATOM 1398 C CA . THR A 1 170 ? 1.376 -9.674 5.959 1.00 83.38 170 THR A CA 1
ATOM 1399 C C . THR A 1 170 ? 2.832 -9.435 6.346 1.00 83.38 170 THR A C 1
ATOM 1401 O O . THR A 1 170 ? 3.210 -9.601 7.508 1.00 83.38 170 THR A O 1
ATOM 1404 N N . GLY A 1 171 ? 3.685 -9.125 5.371 1.00 83.19 171 GLY A N 1
ATOM 1405 C CA . GLY A 1 171 ? 5.135 -9.136 5.541 1.00 83.19 171 GLY A CA 1
ATOM 1406 C C . GLY A 1 171 ? 5.715 -10.530 5.843 1.00 83.19 171 GLY A C 1
ATOM 1407 O O . GLY A 1 171 ? 5.065 -11.559 5.668 1.00 83.19 171 GLY A O 1
ATOM 1408 N N . ILE A 1 172 ? 6.982 -10.545 6.265 1.00 82.50 172 ILE A N 1
ATOM 1409 C CA . ILE A 1 172 ? 7.781 -11.745 6.582 1.00 82.50 172 ILE A CA 1
ATOM 1410 C C . ILE A 1 172 ? 7.383 -12.313 7.950 1.00 82.50 172 ILE A C 1
ATOM 1412 O O . ILE A 1 172 ? 7.124 -11.546 8.881 1.00 82.50 172 ILE A O 1
ATOM 1416 N N . ASP A 1 173 ? 7.441 -13.637 8.106 1.00 84.44 173 ASP A N 1
ATOM 1417 C CA . ASP A 1 173 ? 7.307 -14.300 9.403 1.00 84.44 173 ASP A CA 1
ATOM 1418 C C . ASP A 1 173 ? 8.422 -13.854 10.363 1.00 84.44 173 ASP A C 1
ATOM 1420 O O . ASP A 1 173 ? 9.610 -14.102 10.150 1.00 84.44 173 ASP A O 1
ATOM 1424 N N . ARG A 1 174 ? 8.019 -13.192 11.450 1.00 83.38 174 ARG A N 1
ATOM 1425 C CA . ARG A 1 174 ? 8.918 -12.682 12.495 1.00 83.38 174 ARG A CA 1
ATOM 1426 C C . ARG A 1 174 ? 9.082 -13.658 13.664 1.00 83.38 174 ARG A C 1
ATOM 1428 O O . ARG A 1 174 ? 9.551 -13.256 14.728 1.00 83.38 174 ARG A O 1
ATOM 1435 N N . SER A 1 175 ? 8.662 -14.913 13.520 1.00 84.50 175 SER A N 1
ATOM 1436 C CA . SER A 1 175 ? 8.890 -15.948 14.528 1.00 84.50 175 SER A CA 1
ATOM 1437 C C . SER A 1 175 ? 10.387 -16.187 14.749 1.00 84.50 175 SER A C 1
ATOM 1439 O O . SER A 1 175 ? 11.201 -16.071 13.834 1.00 84.50 175 SER A O 1
ATOM 1441 N N . ARG A 1 176 ? 10.787 -16.592 15.960 1.00 80.38 176 ARG A N 1
ATOM 1442 C CA . ARG A 1 176 ? 12.199 -16.934 16.239 1.00 80.38 176 ARG A CA 1
ATOM 1443 C C . ARG A 1 176 ? 12.679 -18.193 15.520 1.00 80.38 176 ARG A C 1
ATOM 1445 O O . ARG A 1 176 ? 13.878 -18.457 15.474 1.00 80.38 176 ARG A O 1
ATOM 1452 N N . ALA A 1 177 ? 11.751 -18.979 14.978 1.00 77.06 177 ALA A N 1
ATOM 1453 C CA . ALA A 1 177 ? 12.061 -20.137 14.153 1.00 77.06 177 ALA A CA 1
ATOM 1454 C C . ALA A 1 177 ? 12.530 -19.738 12.744 1.00 77.06 177 ALA A C 1
ATOM 1456 O O . ALA A 1 177 ? 13.327 -20.477 12.140 1.00 77.06 177 ALA A O 1
ATOM 1457 N N . ALA A 1 178 ? 12.058 -18.586 12.248 1.00 73.75 178 ALA A N 1
ATOM 1458 C CA . ALA A 1 178 ? 12.509 -17.988 11.005 1.00 73.75 178 ALA A CA 1
ATOM 1459 C C . ALA A 1 178 ? 13.980 -17.571 11.118 1.00 73.75 178 ALA A C 1
ATOM 1461 O O . ALA A 1 178 ? 14.483 -17.198 12.179 1.00 73.75 178 ALA A O 1
ATOM 1462 N N . LEU A 1 179 ? 14.707 -17.688 10.009 1.00 65.19 179 LEU A N 1
ATOM 1463 C CA . LEU A 1 179 ? 16.102 -17.275 9.987 1.00 65.19 179 LEU A CA 1
ATOM 1464 C C . LEU A 1 179 ? 16.164 -15.746 9.964 1.00 65.19 179 LEU A C 1
ATOM 1466 O O . LEU A 1 179 ? 15.538 -15.153 9.083 1.00 65.19 179 LEU A O 1
ATOM 1470 N N . PRO A 1 180 ? 16.953 -15.114 10.850 1.00 60.06 180 PRO A N 1
ATOM 1471 C CA . PRO A 1 180 ? 17.296 -13.714 10.682 1.00 60.06 180 PRO A CA 1
ATOM 1472 C C . PRO A 1 180 ? 18.027 -13.602 9.344 1.00 60.06 180 PRO A C 1
ATOM 1474 O O . PRO A 1 180 ? 19.094 -14.195 9.168 1.00 60.06 180 PRO A O 1
ATOM 1477 N N . LYS A 1 181 ? 17.412 -12.941 8.365 1.00 59.69 181 LYS A N 1
ATOM 1478 C CA . LYS A 1 181 ? 18.119 -12.517 7.160 1.00 59.69 181 LYS A CA 1
ATOM 1479 C C . LYS A 1 181 ? 18.636 -11.118 7.430 1.00 59.69 181 LYS A C 1
ATOM 1481 O O . LYS A 1 181 ? 17.827 -10.208 7.621 1.00 59.69 181 LYS A O 1
ATOM 1486 N N . ASP A 1 182 ? 19.954 -10.975 7.429 1.00 54.59 182 ASP A N 1
ATOM 1487 C CA . ASP A 1 182 ? 20.598 -9.670 7.395 1.00 54.59 182 ASP A CA 1
ATOM 1488 C C . ASP A 1 182 ? 20.086 -8.930 6.150 1.00 54.59 182 ASP A C 1
ATOM 1490 O O . ASP A 1 182 ? 20.086 -9.477 5.047 1.00 54.59 182 ASP A O 1
ATOM 1494 N N . GLU A 1 183 ? 19.534 -7.738 6.378 1.00 55.62 183 GLU A N 1
ATOM 1495 C CA . GLU A 1 183 ? 19.232 -6.698 5.391 1.00 55.62 183 GLU A CA 1
ATOM 1496 C C . GLU A 1 183 ? 18.775 -7.218 4.011 1.00 55.62 183 GLU A C 1
ATOM 1498 O O . GLU A 1 183 ? 19.532 -7.253 3.041 1.00 55.62 183 GLU A O 1
ATOM 1503 N N . ILE A 1 184 ? 17.485 -7.562 3.861 1.00 52.62 184 ILE A N 1
ATOM 1504 C CA . ILE A 1 184 ? 16.895 -7.550 2.505 1.00 52.62 184 ILE A CA 1
ATOM 1505 C C . ILE A 1 184 ? 16.909 -6.091 2.079 1.00 52.62 184 ILE A C 1
ATOM 1507 O O . ILE A 1 184 ? 16.034 -5.323 2.475 1.00 52.62 184 ILE A O 1
ATOM 1511 N N . TYR A 1 185 ? 17.934 -5.694 1.341 1.00 50.16 185 TYR A N 1
ATOM 1512 C CA . TYR A 1 185 ? 17.980 -4.373 0.764 1.00 50.16 185 TYR A CA 1
ATOM 1513 C C . TYR A 1 185 ? 16.779 -4.235 -0.172 1.00 50.16 185 TYR A C 1
ATOM 1515 O O . TYR A 1 185 ? 16.635 -4.953 -1.175 1.00 50.16 185 TYR A O 1
ATOM 1523 N N . GLU A 1 186 ? 15.941 -3.250 0.118 1.00 48.81 186 GLU A N 1
ATOM 1524 C CA . GLU A 1 186 ? 15.054 -2.607 -0.846 1.00 48.81 186 GLU A CA 1
ATOM 1525 C C . GLU A 1 186 ? 15.906 -1.862 -1.896 1.00 48.81 186 GLU A C 1
ATOM 1527 O O . GLU A 1 186 ? 15.761 -0.677 -2.153 1.00 48.81 186 GLU A O 1
ATOM 1532 N N . HIS A 1 187 ? 16.882 -2.532 -2.516 1.00 49.12 187 HIS A N 1
ATOM 1533 C CA . HIS A 1 187 ? 17.366 -2.065 -3.806 1.00 49.12 187 HIS A CA 1
ATOM 1534 C C . HIS A 1 187 ? 16.181 -2.085 -4.756 1.00 49.12 187 HIS A C 1
ATOM 1536 O O . HIS A 1 187 ? 15.429 -3.063 -4.747 1.00 49.12 187 HIS A O 1
ATOM 1542 N N . GLU A 1 188 ? 16.031 -1.019 -5.535 1.00 54.25 188 GLU A N 1
ATOM 1543 C CA . GLU A 1 188 ? 15.049 -0.907 -6.607 1.00 54.25 188 GLU A CA 1
ATOM 1544 C C . GLU A 1 188 ? 14.909 -2.263 -7.286 1.00 54.25 188 GLU A C 1
ATOM 1546 O O . GLU A 1 188 ? 15.882 -2.851 -7.775 1.00 54.25 188 GLU A O 1
ATOM 1551 N N . VAL A 1 189 ? 13.706 -2.815 -7.178 1.00 57.66 189 VAL A N 1
ATOM 1552 C CA . VAL A 1 189 ? 13.304 -3.986 -7.929 1.00 57.66 189 VAL A CA 1
ATOM 1553 C C . VAL A 1 189 ? 13.652 -3.660 -9.383 1.00 57.66 189 VAL A C 1
ATOM 1555 O O . VAL A 1 189 ? 13.149 -2.656 -9.881 1.00 57.66 189 VAL A O 1
ATOM 1558 N N . PRO A 1 190 ? 14.580 -4.387 -10.045 1.00 59.88 190 PRO A N 1
ATOM 1559 C CA . PRO A 1 190 ? 14.898 -4.063 -11.427 1.00 59.88 190 PRO A CA 1
ATOM 1560 C C . PRO A 1 190 ? 13.596 -4.033 -12.221 1.00 59.88 190 PRO A C 1
ATOM 1562 O O . PRO A 1 190 ? 12.758 -4.893 -11.981 1.00 59.88 190 PRO A O 1
ATOM 1565 N N . ASP A 1 191 ? 13.436 -3.141 -13.194 1.00 59.75 191 ASP A N 1
ATOM 1566 C CA . ASP A 1 191 ? 12.209 -3.089 -14.012 1.00 59.75 191 ASP A CA 1
ATOM 1567 C C . ASP A 1 191 ? 11.875 -4.441 -14.685 1.00 59.75 191 ASP A C 1
ATOM 1569 O O . ASP A 1 191 ? 10.775 -4.667 -15.180 1.00 59.75 191 ASP A O 1
ATOM 1573 N N . SER A 1 192 ? 12.847 -5.360 -14.740 1.00 62.41 192 SER A N 1
ATOM 1574 C CA . SER A 1 192 ? 12.683 -6.734 -15.201 1.00 62.41 192 SER A CA 1
ATOM 1575 C C . SER A 1 192 ? 12.256 -7.741 -14.127 1.00 62.41 192 SER A C 1
ATOM 1577 O O . SER A 1 192 ? 12.059 -8.896 -14.482 1.00 62.41 192 SER A O 1
ATOM 1579 N N . TYR A 1 193 ? 12.148 -7.387 -12.849 1.00 67.19 193 TYR A N 1
ATOM 1580 C CA . TYR A 1 193 ? 12.033 -8.328 -11.730 1.00 67.19 193 TYR A CA 1
ATOM 1581 C C . TYR A 1 193 ? 10.838 -9.256 -11.838 1.00 67.19 193 TYR A C 1
ATOM 1583 O O . TYR A 1 193 ? 11.051 -10.462 -11.780 1.00 67.19 193 TYR A O 1
ATOM 1591 N N . ASP A 1 194 ? 9.635 -8.729 -12.070 1.00 63.28 194 ASP A N 1
ATOM 1592 C CA . ASP A 1 194 ? 8.423 -9.545 -12.211 1.00 63.28 194 ASP A CA 1
ATOM 1593 C C . ASP A 1 194 ? 8.619 -10.595 -13.305 1.00 63.28 194 ASP A C 1
ATOM 1595 O O . ASP A 1 194 ? 8.346 -11.782 -13.129 1.00 63.28 194 ASP A O 1
ATOM 1599 N N . TYR A 1 195 ? 9.235 -10.169 -14.409 1.00 64.25 195 TYR A N 1
ATOM 1600 C CA . TYR A 1 195 ? 9.611 -11.047 -15.502 1.00 64.25 195 TYR A CA 1
ATOM 1601 C C . TYR A 1 195 ? 10.675 -12.081 -15.085 1.00 64.25 195 TYR A C 1
ATOM 1603 O O . TYR A 1 195 ? 10.598 -13.252 -15.454 1.00 64.25 195 TYR A O 1
ATOM 1611 N N . GLU A 1 196 ? 11.708 -11.680 -14.341 1.00 66.62 196 GLU A N 1
ATOM 1612 C CA . GLU A 1 196 ? 12.772 -12.589 -13.907 1.00 66.62 196 GLU A CA 1
ATOM 1613 C C . GLU A 1 196 ? 12.269 -13.619 -12.889 1.00 66.62 196 GLU A C 1
ATOM 1615 O O . GLU A 1 196 ? 12.673 -14.780 -12.974 1.00 66.62 196 GLU A O 1
ATOM 1620 N N . VAL A 1 197 ? 11.371 -13.220 -11.988 1.00 66.56 197 VAL A N 1
ATOM 1621 C CA . VAL A 1 197 ? 10.710 -14.087 -11.006 1.00 66.56 197 VAL A CA 1
ATOM 1622 C C . VAL A 1 197 ? 9.760 -15.056 -11.701 1.00 66.56 197 VAL A C 1
ATOM 1624 O O . VAL A 1 197 ? 9.861 -16.258 -11.456 1.00 66.56 197 VAL A O 1
ATOM 1627 N N . ALA A 1 198 ? 8.926 -14.589 -12.639 1.00 65.62 198 ALA A N 1
ATOM 1628 C CA . ALA A 1 198 ? 8.077 -15.457 -13.463 1.00 65.62 198 ALA A CA 1
ATOM 1629 C C . ALA A 1 198 ? 8.911 -16.468 -14.270 1.00 65.62 198 ALA A C 1
ATOM 1631 O O . ALA A 1 198 ? 8.559 -17.641 -14.406 1.00 65.62 198 ALA A O 1
ATOM 1632 N N . ALA A 1 199 ? 10.088 -16.048 -14.738 1.00 62.28 199 ALA A N 1
ATOM 1633 C CA . ALA A 1 199 ? 11.045 -16.925 -15.395 1.00 62.28 199 ALA A CA 1
ATOM 1634 C C . ALA A 1 199 ? 11.785 -17.872 -14.420 1.00 62.28 199 ALA A C 1
ATOM 1636 O O . ALA A 1 199 ? 12.546 -18.736 -14.857 1.00 62.28 199 ALA A O 1
ATOM 1637 N N . GLY A 1 200 ? 11.546 -17.776 -13.110 1.00 65.19 200 GLY A N 1
ATOM 1638 C CA . GLY A 1 200 ? 12.087 -18.652 -12.069 1.00 65.19 200 GLY A CA 1
ATOM 1639 C C . GLY A 1 200 ? 13.471 -18.263 -11.552 1.00 65.19 200 GLY A C 1
ATOM 1640 O O . GLY A 1 200 ? 14.158 -19.102 -10.969 1.00 65.19 200 GLY A O 1
ATOM 1641 N N . LYS A 1 201 ? 13.922 -17.026 -11.783 1.00 66.31 201 LYS A N 1
ATOM 1642 C CA . LYS A 1 201 ? 15.164 -16.511 -11.204 1.00 66.31 201 LYS A CA 1
ATOM 1643 C C . LYS A 1 201 ? 14.915 -16.085 -9.759 1.00 66.31 201 LYS A C 1
ATOM 1645 O O . LYS A 1 201 ? 14.064 -15.244 -9.488 1.00 66.31 201 LYS A O 1
ATOM 1650 N N . LEU A 1 202 ? 15.706 -16.632 -8.843 1.00 64.56 202 LEU A N 1
ATOM 1651 C CA . LEU A 1 202 ? 15.685 -16.239 -7.439 1.00 64.56 202 LEU A CA 1
ATOM 1652 C C . LEU A 1 202 ? 16.659 -15.083 -7.209 1.00 64.56 202 LEU A C 1
ATOM 1654 O O . LEU A 1 202 ? 17.760 -15.057 -7.764 1.00 64.56 202 LEU A O 1
ATOM 1658 N N . TYR A 1 203 ? 16.257 -14.148 -6.357 1.00 68.44 203 TYR A N 1
ATOM 1659 C CA . TYR A 1 203 ? 17.105 -13.067 -5.872 1.00 68.44 203 TYR A CA 1
ATOM 1660 C C . TYR A 1 203 ? 17.372 -13.319 -4.388 1.00 68.44 203 TYR A C 1
ATOM 1662 O O . TYR A 1 203 ? 16.525 -12.968 -3.576 1.00 68.44 203 TYR A O 1
ATOM 1670 N N . PRO A 1 204 ? 18.509 -13.930 -4.005 1.00 63.84 204 PRO A N 1
ATOM 1671 C CA . PRO A 1 204 ? 18.744 -14.393 -2.631 1.00 63.84 204 PRO A CA 1
ATOM 1672 C C . PRO A 1 204 ? 18.534 -13.310 -1.564 1.00 63.84 204 PRO A C 1
ATOM 1674 O O . PRO A 1 204 ? 18.006 -13.591 -0.491 1.00 63.84 204 PRO A O 1
ATOM 1677 N N . ASN A 1 205 ? 18.872 -12.066 -1.910 1.00 65.62 205 ASN A N 1
ATOM 1678 C CA . ASN A 1 205 ? 18.754 -10.889 -1.049 1.00 65.62 205 ASN A CA 1
ATOM 1679 C C . ASN A 1 205 ? 17.357 -10.244 -1.098 1.00 65.62 205 ASN A C 1
ATOM 1681 O O . ASN A 1 205 ? 17.214 -9.096 -0.700 1.00 65.62 205 ASN A O 1
ATOM 1685 N N . LYS A 1 206 ? 16.340 -10.923 -1.642 1.00 70.38 206 LYS A N 1
ATOM 1686 C CA . LYS A 1 206 ? 14.942 -10.470 -1.708 1.00 70.38 206 LYS A CA 1
ATOM 1687 C C . LYS A 1 206 ? 14.033 -11.391 -0.909 1.00 70.38 206 LYS A C 1
ATOM 1689 O O . LYS A 1 206 ? 14.403 -12.535 -0.639 1.00 70.38 206 LYS A O 1
ATOM 1694 N N . ILE A 1 207 ? 12.842 -10.889 -0.579 1.00 74.06 207 ILE A N 1
ATOM 1695 C CA . ILE A 1 207 ? 11.782 -11.677 0.057 1.00 74.06 207 ILE A CA 1
ATOM 1696 C C . ILE A 1 207 ? 11.462 -12.850 -0.861 1.00 74.06 207 ILE A C 1
ATOM 1698 O O . ILE A 1 207 ? 11.242 -12.685 -2.060 1.00 74.06 207 ILE A O 1
ATOM 1702 N N . GLN A 1 208 ? 11.523 -14.042 -0.294 1.00 76.00 208 GLN A N 1
ATOM 1703 C CA . GLN A 1 208 ? 11.204 -15.286 -0.969 1.00 76.00 208 GLN A CA 1
ATOM 1704 C C . GLN A 1 208 ? 9.848 -15.799 -0.485 1.00 76.00 208 GLN A C 1
ATOM 1706 O O . GLN A 1 208 ? 9.464 -15.505 0.646 1.00 76.00 208 GLN A O 1
ATOM 1711 N N . PRO A 1 209 ? 9.154 -16.648 -1.265 1.00 77.88 209 PRO A N 1
ATOM 1712 C CA . PRO A 1 209 ? 7.881 -17.237 -0.841 1.00 77.88 209 PRO A CA 1
ATOM 1713 C C . PRO A 1 209 ? 7.937 -17.940 0.528 1.00 77.88 209 PRO A C 1
ATOM 1715 O O . PRO A 1 209 ? 6.952 -17.976 1.252 1.00 77.88 209 PRO A O 1
ATOM 1718 N N . TYR A 1 210 ? 9.103 -18.463 0.918 1.00 75.25 210 TYR A N 1
ATOM 1719 C CA . TYR A 1 210 ? 9.315 -19.097 2.224 1.00 75.25 210 TYR A CA 1
ATOM 1720 C C . TYR A 1 210 ? 9.584 -18.162 3.389 1.00 75.25 210 TYR A C 1
ATOM 1722 O O . TYR A 1 210 ? 9.649 -18.622 4.525 1.00 75.25 210 TYR A O 1
ATOM 1730 N N . ASP A 1 211 ? 9.782 -16.878 3.123 1.00 78.06 211 ASP A N 1
ATOM 1731 C CA . ASP A 1 211 ? 9.960 -15.897 4.184 1.00 78.06 211 ASP A CA 1
ATOM 1732 C C . ASP A 1 211 ? 8.606 -15.540 4.821 1.00 78.06 211 ASP A C 1
ATOM 1734 O O . ASP A 1 211 ? 8.567 -15.146 5.978 1.00 78.06 211 ASP A O 1
ATOM 1738 N N . TYR A 1 212 ? 7.487 -15.737 4.115 1.00 82.38 212 TYR A N 1
ATOM 1739 C CA . TYR A 1 212 ? 6.138 -15.493 4.644 1.00 82.38 212 TYR A CA 1
ATOM 1740 C C . TYR A 1 212 ? 5.698 -16.508 5.705 1.00 82.38 212 TYR A C 1
ATOM 1742 O O . TYR A 1 212 ? 4.874 -16.187 6.555 1.00 82.38 212 TYR A O 1
ATOM 1750 N N . TYR A 1 213 ? 6.225 -17.735 5.665 1.00 80.06 213 TYR A N 1
ATOM 1751 C CA . TYR A 1 213 ? 5.884 -18.769 6.637 1.00 80.06 213 TYR A CA 1
ATOM 1752 C C . TYR A 1 213 ? 7.031 -19.752 6.850 1.00 80.06 213 TYR A C 1
ATOM 1754 O O . TYR A 1 213 ? 7.488 -20.432 5.923 1.00 80.06 213 TYR A O 1
ATOM 1762 N N . TYR A 1 214 ? 7.440 -19.906 8.107 1.00 68.56 214 TYR A N 1
ATOM 1763 C CA . TYR A 1 214 ? 8.387 -20.937 8.481 1.00 68.56 214 TYR A CA 1
ATOM 1764 C C . TYR A 1 214 ? 7.756 -22.341 8.420 1.00 68.56 214 TYR A C 1
ATOM 1766 O O . TYR A 1 214 ? 7.002 -22.753 9.300 1.00 68.56 214 TYR A O 1
ATOM 1774 N N . LYS A 1 215 ? 8.139 -23.144 7.417 1.00 67.00 215 LYS A N 1
ATOM 1775 C CA . LYS A 1 215 ? 7.822 -24.583 7.356 1.00 67.00 215 LYS A CA 1
ATOM 1776 C C . LYS A 1 215 ? 9.063 -25.428 7.643 1.00 67.00 215 LYS A C 1
ATOM 1778 O O . LYS A 1 215 ? 10.053 -25.375 6.914 1.00 67.00 215 LYS A O 1
ATOM 1783 N N . HIS A 1 216 ? 8.979 -26.287 8.662 1.00 53.25 216 HIS A N 1
ATOM 1784 C CA . HIS A 1 216 ? 10.086 -27.113 9.174 1.00 53.25 216 HIS A CA 1
ATOM 1785 C C . HIS A 1 216 ? 10.828 -27.933 8.087 1.00 53.25 216 HIS A C 1
ATOM 1787 O O . HIS A 1 216 ? 12.037 -28.140 8.185 1.00 53.25 216 HIS A O 1
ATOM 1793 N N . GLY A 1 217 ? 10.151 -28.359 7.012 1.00 53.00 217 GLY A N 1
ATOM 1794 C CA . GLY A 1 217 ? 10.771 -29.099 5.899 1.00 53.00 217 GLY A CA 1
ATOM 1795 C C . GLY A 1 217 ? 11.626 -28.254 4.939 1.00 53.00 217 GLY A C 1
ATOM 1796 O O . GLY A 1 217 ? 12.509 -28.784 4.269 1.00 53.00 217 GLY A O 1
ATOM 1797 N N . TRP A 1 218 ? 11.426 -26.934 4.888 1.00 53.12 218 TRP A N 1
ATOM 1798 C CA . TRP A 1 218 ? 12.146 -26.049 3.959 1.00 53.12 218 TRP A CA 1
ATOM 1799 C C . TRP A 1 218 ? 13.586 -25.788 4.433 1.00 53.12 218 TRP A C 1
ATOM 1801 O O . TRP A 1 218 ? 14.484 -25.553 3.619 1.00 53.12 218 TRP A O 1
ATOM 1811 N N . LYS A 1 219 ? 13.843 -25.968 5.740 1.00 47.94 219 LYS A N 1
ATOM 1812 C CA . LYS A 1 219 ? 15.186 -25.983 6.338 1.00 47.94 219 LYS A CA 1
ATOM 1813 C C . LYS A 1 219 ? 16.092 -27.087 5.792 1.00 47.94 219 LYS A C 1
ATOM 1815 O O . LYS A 1 219 ? 17.299 -26.915 5.868 1.00 47.94 219 LYS A O 1
ATOM 1820 N N . SER A 1 220 ? 15.584 -28.187 5.232 1.00 52.78 220 SER A N 1
ATOM 1821 C CA . SER A 1 220 ? 16.473 -29.228 4.691 1.00 52.78 220 SER A CA 1
ATOM 1822 C C . SER A 1 220 ? 17.295 -28.705 3.509 1.00 52.78 220 SER A C 1
ATOM 1824 O O . SER A 1 220 ? 18.502 -28.898 3.509 1.00 52.78 220 SER A O 1
ATOM 1826 N N . LYS A 1 221 ? 16.680 -27.965 2.572 1.00 50.59 221 LYS A N 1
ATOM 1827 C CA . LYS A 1 221 ? 17.368 -27.395 1.397 1.00 50.59 221 LYS A CA 1
ATOM 1828 C C . LYS A 1 221 ? 18.080 -26.074 1.711 1.00 50.59 221 LYS A C 1
ATOM 1830 O O . LYS A 1 221 ? 19.235 -25.880 1.332 1.00 50.59 221 LYS A O 1
ATOM 1835 N N . VAL A 1 222 ? 17.411 -25.180 2.448 1.00 51.84 222 VAL A N 1
ATOM 1836 C CA . VAL A 1 222 ? 17.933 -23.843 2.800 1.00 51.84 222 VAL A CA 1
ATOM 1837 C C . VAL A 1 222 ? 18.940 -23.909 3.953 1.00 51.84 222 VAL A C 1
ATOM 1839 O O . VAL A 1 222 ? 19.872 -23.117 4.014 1.00 51.84 222 VAL A O 1
ATOM 1842 N N . GLY A 1 223 ? 18.798 -24.869 4.863 1.00 53.88 223 GLY A N 1
ATOM 1843 C CA . GLY A 1 223 ? 19.724 -25.099 5.970 1.00 53.88 223 GLY A CA 1
ATOM 1844 C C . GLY A 1 223 ? 21.025 -25.761 5.533 1.00 53.88 223 GLY A C 1
ATOM 1845 O O . GLY A 1 223 ? 22.045 -25.462 6.139 1.00 53.88 223 GLY A O 1
ATOM 1846 N N . THR A 1 224 ? 21.045 -26.579 4.472 1.00 51.31 224 THR A N 1
ATOM 1847 C CA . THR A 1 224 ? 22.302 -26.908 3.775 1.00 51.31 224 THR A CA 1
ATOM 1848 C C . THR A 1 224 ? 22.923 -25.636 3.216 1.00 51.31 224 THR A C 1
ATOM 1850 O O . THR A 1 224 ? 24.027 -25.299 3.616 1.00 51.31 224 THR A O 1
ATOM 1853 N N . TYR A 1 225 ? 22.183 -24.860 2.415 1.00 52.12 225 TYR A N 1
ATOM 1854 C CA . TYR A 1 225 ? 22.661 -23.609 1.807 1.00 52.12 225 TYR A CA 1
ATOM 1855 C C . TYR A 1 225 ? 23.267 -22.644 2.848 1.00 52.12 225 TYR A C 1
ATOM 1857 O O . TYR A 1 225 ? 24.429 -22.270 2.752 1.00 52.12 225 TYR A O 1
ATOM 1865 N N . ASN A 1 226 ? 22.554 -22.336 3.932 1.00 52.66 226 ASN A N 1
ATOM 1866 C CA . ASN A 1 226 ? 23.022 -21.417 4.976 1.00 52.66 226 ASN A CA 1
ATOM 1867 C C . ASN A 1 226 ? 24.137 -21.984 5.864 1.00 52.66 226 ASN A C 1
ATOM 1869 O O . ASN A 1 226 ? 24.961 -21.218 6.360 1.00 52.66 226 ASN A O 1
ATOM 1873 N N . ARG A 1 227 ? 24.208 -23.310 6.042 1.00 53.38 227 ARG A N 1
ATOM 1874 C CA . ARG A 1 227 ? 25.359 -23.978 6.672 1.00 53.38 227 ARG A CA 1
ATOM 1875 C C . ARG A 1 227 ? 26.584 -23.978 5.747 1.00 53.38 227 ARG A C 1
ATOM 1877 O O . ARG A 1 227 ? 27.681 -24.193 6.227 1.00 53.38 227 ARG A O 1
ATOM 1884 N N . TYR A 1 228 ? 26.441 -23.683 4.457 1.00 55.03 228 TYR A N 1
ATOM 1885 C CA . TYR A 1 228 ? 27.580 -23.410 3.576 1.00 55.03 228 TYR A CA 1
ATOM 1886 C C . TYR A 1 228 ? 27.974 -21.928 3.588 1.00 55.03 228 TYR A C 1
ATOM 1888 O O . TYR A 1 228 ? 29.161 -21.635 3.689 1.00 55.03 228 TYR A O 1
ATOM 1896 N N . PHE A 1 229 ? 27.014 -20.992 3.593 1.00 51.03 229 PHE A N 1
ATOM 1897 C CA . PHE A 1 229 ? 27.314 -19.549 3.662 1.00 51.03 229 PHE A CA 1
ATOM 1898 C C . PHE A 1 229 ? 27.928 -19.117 4.997 1.00 51.03 229 PHE A C 1
ATOM 1900 O O . PHE A 1 229 ? 28.865 -18.325 4.998 1.00 51.03 229 PHE A O 1
ATOM 1907 N N . ARG A 1 230 ? 27.476 -19.674 6.131 1.00 52.00 230 ARG A N 1
ATOM 1908 C CA . ARG A 1 230 ? 28.090 -19.395 7.444 1.00 52.00 230 ARG A CA 1
ATOM 1909 C C . ARG A 1 230 ? 29.519 -19.930 7.581 1.00 52.00 230 ARG A C 1
ATOM 1911 O O . ARG A 1 230 ? 30.241 -19.463 8.450 1.00 52.00 230 ARG A O 1
ATOM 1918 N N . TYR A 1 231 ? 29.917 -20.890 6.745 1.00 55.84 231 TYR A N 1
ATOM 1919 C CA . TYR A 1 231 ? 31.213 -21.570 6.827 1.00 55.84 231 TYR A CA 1
ATOM 1920 C C . TYR A 1 231 ? 32.058 -21.425 5.542 1.00 55.84 231 TYR A C 1
ATOM 1922 O O . TYR A 1 231 ? 33.025 -22.158 5.363 1.00 55.84 231 TYR A O 1
ATOM 1930 N N . GLY A 1 232 ? 31.716 -20.488 4.645 1.00 55.72 232 GLY A N 1
ATOM 1931 C CA . GLY A 1 232 ? 32.538 -20.134 3.476 1.00 55.72 232 GLY A CA 1
ATOM 1932 C C . GLY A 1 232 ? 32.672 -21.210 2.387 1.00 55.72 232 GLY A C 1
ATOM 1933 O O . GLY A 1 232 ? 33.617 -21.169 1.602 1.00 55.72 232 GLY A O 1
ATOM 1934 N N . GLY A 1 233 ? 31.761 -22.184 2.320 1.00 58.78 233 GLY A N 1
ATOM 1935 C CA . GLY A 1 233 ? 31.832 -23.263 1.330 1.00 58.78 233 GLY A CA 1
ATOM 1936 C C . GLY A 1 233 ? 31.417 -22.818 -0.079 1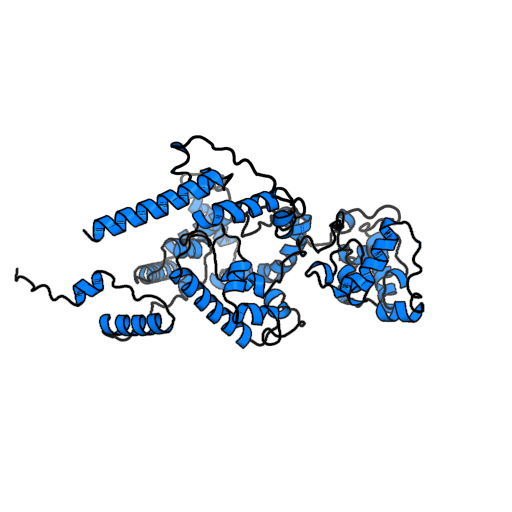.00 58.78 233 GLY A C 1
ATOM 1937 O O . GLY A 1 233 ? 30.384 -22.171 -0.248 1.00 58.78 233 GLY A O 1
ATOM 1938 N N . GLN A 1 234 ? 32.174 -23.214 -1.110 1.00 59.00 234 GLN A N 1
ATOM 1939 C CA . GLN A 1 234 ? 31.743 -23.090 -2.508 1.00 59.00 234 GLN A CA 1
ATOM 1940 C C . GLN A 1 234 ? 30.709 -24.176 -2.822 1.00 59.00 234 GLN A C 1
ATOM 1942 O O . GLN A 1 234 ? 31.032 -25.361 -2.881 1.00 59.00 234 GLN A O 1
ATOM 1947 N N . MET A 1 235 ? 29.457 -23.776 -3.029 1.00 53.94 235 MET A N 1
ATOM 1948 C CA . MET A 1 235 ? 28.434 -24.659 -3.579 1.00 53.94 235 MET A CA 1
ATOM 1949 C C . MET A 1 235 ? 28.481 -24.543 -5.103 1.00 53.94 235 MET A C 1
ATOM 1951 O O . MET A 1 235 ? 28.339 -23.444 -5.636 1.00 53.94 235 MET A O 1
ATOM 1955 N N . TYR A 1 236 ? 28.657 -25.656 -5.811 1.00 58.22 236 TYR A N 1
ATOM 1956 C CA . TYR A 1 236 ? 28.330 -25.697 -7.233 1.00 58.22 236 TYR A CA 1
ATOM 1957 C C . TYR A 1 236 ? 26.803 -25.775 -7.320 1.00 58.22 236 TYR A C 1
ATOM 1959 O O . TYR A 1 236 ? 26.244 -26.801 -6.919 1.00 58.22 236 TYR A O 1
ATOM 1967 N N . PRO A 1 237 ? 26.092 -24.715 -7.752 1.00 61.00 237 PRO A N 1
ATOM 1968 C CA . PRO A 1 237 ? 24.670 -24.855 -8.023 1.00 61.00 237 PRO A CA 1
ATOM 1969 C C . PRO A 1 237 ? 24.477 -25.953 -9.077 1.00 61.00 237 PRO A C 1
ATOM 1971 O O . PRO A 1 237 ? 25.382 -26.219 -9.875 1.00 61.00 237 PRO A O 1
ATOM 1974 N N . GLU A 1 238 ? 23.301 -26.584 -9.085 1.00 59.84 238 GLU A N 1
ATOM 1975 C CA . GLU A 1 238 ? 22.902 -27.494 -10.164 1.00 59.84 238 GLU A CA 1
ATOM 1976 C C . GLU A 1 238 ? 23.258 -26.888 -11.538 1.00 59.84 238 GLU A C 1
ATOM 1978 O O . GLU A 1 238 ? 23.196 -25.660 -11.698 1.00 59.84 238 GLU A O 1
ATOM 1983 N N . PRO A 1 239 ? 23.658 -27.710 -12.529 1.00 62.56 239 PRO A N 1
ATOM 1984 C CA . PRO A 1 239 ? 24.142 -27.209 -13.806 1.00 62.56 239 PRO A CA 1
ATOM 1985 C C . PRO A 1 239 ? 23.132 -26.238 -14.412 1.00 62.56 239 PRO A C 1
ATOM 1987 O O . PRO A 1 239 ? 21.951 -26.553 -14.577 1.00 62.56 239 PRO A O 1
ATOM 1990 N N . VAL A 1 240 ? 23.613 -25.039 -14.750 1.00 65.00 240 VAL A N 1
ATOM 1991 C CA . VAL A 1 240 ? 22.795 -24.044 -15.439 1.00 65.00 240 VAL A CA 1
ATOM 1992 C C . VAL A 1 240 ? 22.220 -24.670 -16.705 1.00 65.00 240 VAL A C 1
ATOM 1994 O O . VAL A 1 240 ? 22.918 -25.355 -17.456 1.00 65.00 240 VAL A O 1
ATOM 1997 N N . TRP A 1 241 ? 20.928 -24.450 -16.936 1.00 68.31 241 TRP A N 1
ATOM 1998 C CA . TRP A 1 241 ? 20.261 -24.919 -18.143 1.00 68.31 241 TRP A CA 1
ATOM 1999 C C . TRP A 1 241 ? 21.058 -24.521 -19.393 1.00 68.31 241 TRP A C 1
ATOM 2001 O O . TRP A 1 241 ? 21.703 -23.468 -19.426 1.00 68.31 241 TRP A O 1
ATOM 2011 N N . THR A 1 242 ? 20.960 -25.317 -20.462 1.00 84.00 242 THR A N 1
ATOM 2012 C CA . THR A 1 242 ? 21.590 -24.978 -21.749 1.00 84.00 242 THR A CA 1
ATOM 2013 C C . THR A 1 242 ? 21.246 -23.545 -22.170 1.00 84.00 242 THR A C 1
ATOM 2015 O O . THR A 1 242 ? 20.169 -23.022 -21.853 1.00 84.00 242 THR A O 1
ATOM 2018 N N . ARG A 1 243 ? 22.161 -22.886 -22.895 1.00 81.12 243 ARG A N 1
ATOM 2019 C CA . ARG A 1 243 ? 22.007 -21.471 -23.292 1.00 81.12 243 ARG A CA 1
ATOM 2020 C C . ARG A 1 243 ? 20.659 -21.212 -23.975 1.00 81.12 243 ARG A C 1
ATOM 2022 O O . ARG A 1 243 ? 20.005 -20.212 -23.685 1.00 81.12 243 ARG A O 1
ATOM 2029 N N . ASP A 1 244 ? 20.210 -22.143 -24.814 1.00 83.75 244 ASP A N 1
ATOM 2030 C CA . ASP A 1 244 ? 18.931 -22.040 -25.520 1.00 83.75 244 ASP A CA 1
ATOM 2031 C C . ASP A 1 244 ? 17.721 -22.234 -24.609 1.00 83.75 244 ASP A C 1
ATOM 2033 O O . ASP A 1 244 ? 16.741 -21.497 -24.734 1.00 83.75 244 ASP A O 1
ATOM 2037 N N . ARG A 1 245 ? 17.785 -23.175 -23.660 1.00 83.50 245 ARG A N 1
ATOM 2038 C CA . ARG A 1 245 ? 16.704 -23.395 -22.693 1.00 83.50 245 ARG A CA 1
ATOM 2039 C C . ARG A 1 245 ? 16.543 -22.196 -21.766 1.00 83.50 245 ARG A C 1
ATOM 2041 O O . ARG A 1 245 ? 15.422 -21.725 -21.585 1.00 83.50 245 ARG A O 1
ATOM 2048 N N . THR A 1 246 ? 17.655 -21.655 -21.266 1.00 80.62 246 THR A N 1
ATOM 2049 C CA . THR A 1 246 ? 17.666 -20.422 -20.462 1.00 80.62 246 THR A CA 1
ATOM 2050 C C . THR A 1 246 ? 17.046 -19.265 -21.236 1.00 80.62 246 THR A C 1
ATOM 2052 O O . THR A 1 246 ? 16.212 -18.531 -20.714 1.00 80.62 246 THR A O 1
ATOM 2055 N N . ARG A 1 247 ? 17.399 -19.123 -22.516 1.00 81.50 247 ARG A N 1
ATOM 2056 C CA . ARG A 1 247 ? 16.858 -18.056 -23.354 1.00 81.50 247 ARG A CA 1
ATOM 2057 C C . ARG A 1 247 ? 15.365 -18.214 -23.632 1.00 81.50 247 ARG A C 1
ATOM 2059 O O . ARG A 1 247 ? 14.668 -17.212 -23.579 1.00 81.50 247 ARG A O 1
ATOM 2066 N N . ARG A 1 248 ? 14.881 -19.421 -23.948 1.00 82.69 248 ARG A N 1
ATOM 2067 C CA . ARG A 1 248 ? 13.450 -19.668 -24.217 1.00 82.69 248 ARG A CA 1
ATOM 2068 C C . ARG A 1 248 ? 12.589 -19.376 -22.994 1.00 82.69 248 ARG A C 1
ATOM 2070 O O . ARG A 1 248 ? 11.565 -18.725 -23.136 1.00 82.69 248 ARG A O 1
ATOM 2077 N N . ARG A 1 249 ? 13.037 -19.819 -21.816 1.00 80.69 249 ARG A N 1
ATOM 2078 C CA . ARG A 1 249 ? 12.355 -19.577 -20.539 1.00 80.69 249 ARG A CA 1
ATOM 2079 C C . ARG A 1 249 ? 12.312 -18.093 -20.182 1.00 80.69 249 ARG A C 1
ATOM 2081 O O . ARG A 1 249 ? 11.309 -17.618 -19.673 1.00 80.69 249 ARG A O 1
ATOM 2088 N N . ASN A 1 250 ? 13.389 -17.378 -20.500 1.00 78.69 250 ASN A N 1
ATOM 2089 C CA . ASN A 1 250 ? 13.572 -15.984 -20.131 1.00 78.69 250 ASN A CA 1
ATOM 2090 C C . ASN A 1 250 ? 13.324 -15.026 -21.317 1.00 78.69 250 ASN A C 1
ATOM 2092 O O . ASN A 1 250 ? 13.962 -13.983 -21.348 1.00 78.69 250 ASN A O 1
ATOM 2096 N N . MET A 1 251 ? 12.457 -15.326 -22.298 1.00 85.38 251 MET A N 1
ATOM 2097 C CA . MET A 1 251 ? 12.060 -14.333 -23.318 1.00 85.38 251 MET A CA 1
ATOM 2098 C C . MET A 1 251 ? 10.997 -13.331 -22.841 1.00 85.38 251 MET A C 1
ATOM 2100 O O . MET A 1 251 ? 9.881 -13.721 -22.503 1.00 85.38 251 MET A O 1
ATOM 2104 N N . ARG A 1 252 ? 11.320 -12.035 -22.904 1.00 86.00 252 ARG A N 1
ATOM 2105 C CA . ARG A 1 252 ? 10.421 -10.930 -22.553 1.00 86.00 252 ARG A CA 1
ATOM 2106 C C . ARG A 1 252 ? 9.470 -10.606 -23.703 1.00 86.00 252 ARG A C 1
ATOM 2108 O O . ARG A 1 252 ? 9.904 -10.449 -24.850 1.00 86.00 252 ARG A O 1
ATOM 2115 N N . GLU A 1 253 ? 8.195 -10.448 -23.371 1.00 85.56 253 GLU A N 1
ATOM 2116 C CA . GLU A 1 253 ? 7.179 -9.903 -24.268 1.00 85.56 253 GLU A CA 1
ATOM 2117 C C . GLU A 1 253 ? 6.992 -8.410 -24.001 1.00 85.56 253 GLU A C 1
ATOM 2119 O O . GLU A 1 253 ? 7.142 -7.941 -22.875 1.00 85.56 253 GLU A O 1
ATOM 2124 N N . VAL A 1 254 ? 6.773 -7.652 -25.072 1.00 88.25 254 VAL A N 1
ATOM 2125 C CA . VAL A 1 254 ? 6.649 -6.195 -25.031 1.00 88.25 254 VAL A CA 1
ATOM 2126 C C . VAL A 1 254 ? 5.625 -5.781 -26.075 1.00 88.25 254 VAL A C 1
ATOM 2128 O O . VAL A 1 254 ? 5.694 -6.259 -27.215 1.00 88.25 254 VAL A O 1
ATOM 2131 N N . ASN A 1 255 ? 4.746 -4.855 -25.705 1.00 90.25 255 ASN A N 1
ATOM 2132 C CA . ASN A 1 255 ? 3.884 -4.155 -26.643 1.00 90.25 255 ASN A CA 1
ATOM 2133 C C . ASN A 1 255 ? 4.723 -3.392 -27.670 1.00 90.25 255 ASN A C 1
ATOM 2135 O O . ASN A 1 255 ? 5.737 -2.762 -27.370 1.00 90.25 255 ASN A O 1
ATOM 2139 N N . LEU A 1 256 ? 4.321 -3.488 -28.930 1.00 91.25 256 LEU A N 1
ATOM 2140 C CA . LEU A 1 256 ? 5.076 -2.884 -30.019 1.00 91.25 256 LEU A CA 1
ATOM 2141 C C . LEU A 1 256 ? 4.886 -1.367 -30.095 1.00 91.25 256 LEU A C 1
ATOM 2143 O O . LEU A 1 256 ? 5.764 -0.701 -30.646 1.00 91.25 256 LEU A O 1
ATOM 2147 N N . ASP A 1 257 ? 3.783 -0.856 -29.558 1.00 90.75 257 ASP A N 1
ATOM 2148 C CA . ASP A 1 257 ? 3.412 0.560 -29.610 1.00 90.75 257 ASP A CA 1
ATOM 2149 C C . ASP A 1 257 ? 4.188 1.388 -28.581 1.00 90.75 257 ASP A C 1
ATOM 2151 O O . ASP A 1 257 ? 4.552 2.526 -28.858 1.00 90.75 257 ASP A O 1
ATOM 2155 N N . ASP A 1 258 ? 4.601 0.763 -27.475 1.00 90.50 258 ASP A N 1
ATOM 2156 C CA . ASP A 1 258 ? 5.474 1.380 -26.468 1.00 90.50 258 ASP A CA 1
ATOM 2157 C C . ASP A 1 258 ? 6.898 1.649 -26.999 1.00 90.50 258 ASP A C 1
ATOM 2159 O O . ASP A 1 258 ? 7.671 2.398 -26.399 1.00 90.50 258 ASP A O 1
ATOM 2163 N N . ILE A 1 259 ? 7.275 1.044 -28.137 1.00 94.81 259 ILE A N 1
ATOM 2164 C CA . ILE A 1 259 ? 8.594 1.208 -28.763 1.00 94.81 259 ILE A CA 1
ATOM 2165 C C . ILE A 1 259 ? 8.612 2.483 -29.616 1.00 94.81 259 ILE A C 1
ATOM 2167 O O . ILE A 1 259 ? 8.639 2.417 -30.850 1.00 94.81 259 ILE A O 1
ATOM 2171 N N . ASP A 1 260 ? 8.668 3.630 -28.946 1.00 95.38 260 ASP A N 1
ATOM 2172 C CA . ASP A 1 260 ? 8.848 4.948 -29.558 1.00 95.38 260 ASP A CA 1
ATOM 2173 C C . ASP A 1 260 ? 10.003 5.718 -28.892 1.00 95.38 260 ASP A C 1
ATOM 2175 O O . ASP A 1 260 ? 10.331 5.496 -27.728 1.00 95.38 260 ASP A O 1
ATOM 2179 N N . TYR A 1 261 ? 10.637 6.640 -29.621 1.00 95.88 261 TYR A N 1
ATOM 2180 C CA . TYR A 1 261 ? 11.727 7.478 -29.103 1.00 95.88 261 TYR A CA 1
ATOM 2181 C C . TYR A 1 261 ? 11.268 8.434 -27.990 1.00 95.88 261 TYR A C 1
ATOM 2183 O O . TYR A 1 261 ? 12.103 8.931 -27.238 1.00 95.88 261 TYR A O 1
ATOM 2191 N N . LYS A 1 262 ? 9.956 8.691 -27.898 1.00 93.56 262 LYS A N 1
ATOM 2192 C CA . LYS A 1 262 ? 9.326 9.539 -26.878 1.00 93.56 262 LYS A CA 1
ATOM 2193 C C . LYS A 1 262 ? 9.269 8.878 -25.502 1.00 93.56 262 LYS A C 1
ATOM 2195 O O . LYS A 1 262 ? 9.331 9.575 -24.491 1.00 93.56 262 LYS A O 1
ATOM 2200 N N . ASN A 1 263 ? 9.178 7.550 -25.465 1.00 93.56 263 ASN A N 1
ATOM 2201 C CA . ASN A 1 263 ? 9.096 6.773 -24.233 1.00 93.56 263 ASN A CA 1
ATOM 2202 C C . ASN A 1 263 ? 10.507 6.400 -23.751 1.00 93.56 263 ASN A C 1
ATOM 2204 O O . ASN A 1 263 ? 10.994 5.280 -23.929 1.00 93.56 263 ASN A O 1
ATOM 2208 N N . THR A 1 264 ? 11.215 7.390 -23.216 1.00 92.88 264 THR A N 1
ATOM 2209 C CA . THR A 1 264 ? 12.605 7.245 -22.774 1.00 92.88 264 THR A CA 1
ATOM 2210 C C . THR A 1 264 ? 12.723 6.316 -21.563 1.00 92.88 264 THR A C 1
ATOM 2212 O O . THR A 1 264 ? 13.653 5.514 -21.509 1.00 92.88 264 THR A O 1
ATOM 2215 N N . GLU A 1 265 ? 11.760 6.321 -20.643 1.00 90.25 265 GLU A N 1
ATOM 2216 C CA . GLU A 1 265 ? 11.722 5.423 -19.486 1.00 90.25 265 GLU A CA 1
ATOM 2217 C C . GLU A 1 265 ? 11.791 3.957 -19.930 1.00 90.25 265 GLU A C 1
ATOM 2219 O O . GLU A 1 265 ? 12.655 3.192 -19.491 1.00 90.25 265 GLU A O 1
ATOM 2224 N N . PHE A 1 266 ? 10.948 3.593 -20.900 1.00 92.38 266 PHE A N 1
ATOM 2225 C CA . PHE A 1 266 ? 10.917 2.257 -21.479 1.00 92.38 266 PHE A CA 1
ATOM 2226 C C . PHE A 1 266 ? 12.223 1.909 -22.213 1.00 92.38 266 PHE A C 1
ATOM 2228 O O . PHE A 1 266 ? 12.787 0.824 -22.028 1.00 92.38 266 PHE A O 1
ATOM 2235 N N . LEU A 1 267 ? 12.750 2.824 -23.034 1.00 94.75 267 LEU A N 1
ATOM 2236 C CA . LEU A 1 267 ? 13.977 2.585 -23.802 1.00 94.75 267 LEU A CA 1
ATOM 2237 C C . LEU A 1 267 ? 15.223 2.434 -22.915 1.00 94.75 267 LEU A C 1
ATOM 2239 O O . LEU A 1 267 ? 16.099 1.616 -23.229 1.00 94.75 267 LEU A O 1
ATOM 2243 N N . ALA A 1 268 ? 15.292 3.162 -21.796 1.00 93.12 268 ALA A N 1
ATOM 2244 C CA . ALA A 1 268 ? 16.414 3.126 -20.860 1.00 93.12 268 ALA A CA 1
ATOM 2245 C C . ALA A 1 268 ? 16.653 1.719 -20.279 1.00 93.12 268 ALA A 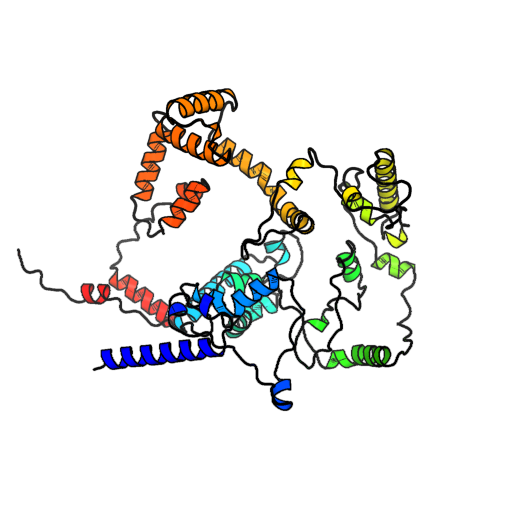C 1
ATOM 2247 O O . ALA A 1 268 ? 17.802 1.335 -20.037 1.00 93.12 268 ALA A O 1
ATOM 2248 N N . GLN A 1 269 ? 15.605 0.898 -20.142 1.00 90.50 269 GLN A N 1
ATOM 2249 C CA . GLN A 1 269 ? 15.698 -0.490 -19.660 1.00 90.50 269 GLN A CA 1
ATOM 2250 C C . GLN A 1 269 ? 16.621 -1.360 -20.531 1.00 90.50 269 GLN A C 1
ATOM 2252 O O . GLN A 1 269 ? 17.328 -2.254 -20.040 1.00 90.50 269 GLN A O 1
ATOM 2257 N N . PHE A 1 270 ? 16.664 -1.082 -21.837 1.00 93.50 270 PHE A N 1
ATOM 2258 C CA . PHE A 1 270 ? 17.452 -1.826 -22.824 1.00 93.50 270 PHE A CA 1
ATOM 2259 C C . PHE A 1 270 ? 18.868 -1.277 -23.014 1.00 93.50 270 PHE A C 1
ATOM 2261 O O . PHE A 1 270 ? 19.611 -1.757 -23.877 1.00 93.50 270 PHE A O 1
ATOM 2268 N N . MET A 1 271 ? 19.267 -0.311 -22.191 1.00 93.19 271 MET A N 1
ATOM 2269 C CA . MET A 1 271 ? 20.603 0.268 -22.182 1.00 93.19 271 MET A CA 1
ATOM 2270 C C . MET A 1 271 ? 21.351 -0.111 -20.901 1.00 93.19 271 MET A C 1
ATOM 2272 O O . MET A 1 271 ? 20.761 -0.477 -19.882 1.00 93.19 271 MET A O 1
ATOM 2276 N N . THR A 1 272 ? 22.678 -0.111 -20.960 1.00 92.38 272 THR A N 1
ATOM 2277 C CA . THR A 1 272 ? 23.534 -0.213 -19.774 1.00 92.38 272 THR A CA 1
ATOM 2278 C C . THR A 1 272 ? 23.576 1.133 -19.042 1.00 92.38 272 THR A C 1
ATOM 2280 O O . THR A 1 272 ? 23.269 2.157 -19.652 1.00 92.38 272 THR A O 1
ATOM 2283 N N . PRO A 1 273 ? 24.008 1.176 -17.766 1.00 89.88 273 PRO A N 1
ATOM 2284 C CA . PRO A 1 273 ? 24.192 2.441 -17.053 1.00 89.88 273 PRO A CA 1
ATOM 2285 C C . PRO A 1 273 ? 25.113 3.420 -17.790 1.00 89.88 273 PRO A C 1
ATOM 2287 O O . PRO A 1 273 ? 24.879 4.616 -17.729 1.00 89.88 273 PRO A O 1
ATOM 2290 N N . ALA A 1 274 ? 26.096 2.911 -18.543 1.00 92.00 274 ALA A N 1
ATOM 2291 C CA . ALA A 1 274 ? 27.018 3.682 -19.385 1.00 92.00 274 ALA A CA 1
ATOM 2292 C C . ALA A 1 274 ? 26.429 4.104 -20.750 1.00 92.00 274 ALA A C 1
ATOM 2294 O O . ALA A 1 274 ? 27.168 4.473 -21.662 1.00 92.00 274 ALA A O 1
ATOM 2295 N N . GLY A 1 275 ? 25.116 3.963 -20.937 1.00 90.06 275 GLY A N 1
ATOM 2296 C CA . GLY A 1 275 ? 24.441 4.411 -22.144 1.00 90.06 275 GLY A CA 1
ATOM 2297 C C . GLY A 1 275 ? 24.620 3.496 -23.354 1.00 90.06 275 GLY A C 1
ATOM 2298 O O . GLY A 1 275 ? 24.239 3.898 -24.444 1.00 90.06 275 GLY A O 1
ATOM 2299 N N . LEU A 1 276 ? 25.162 2.276 -23.230 1.00 94.31 276 LEU A N 1
ATOM 2300 C CA . LEU A 1 276 ? 25.351 1.352 -24.362 1.00 94.31 276 LEU A CA 1
ATOM 2301 C C . LEU A 1 276 ? 24.108 0.482 -24.589 1.00 94.31 276 LEU A C 1
ATOM 2303 O O . LEU A 1 276 ? 23.444 0.080 -23.640 1.00 94.31 276 LEU A O 1
ATOM 2307 N N . ILE A 1 277 ? 23.800 0.138 -25.843 1.00 96.19 277 ILE A N 1
ATOM 2308 C CA . ILE A 1 277 ? 22.657 -0.740 -26.151 1.00 96.19 277 ILE A CA 1
ATOM 2309 C C . ILE A 1 277 ? 23.005 -2.169 -25.721 1.00 96.19 277 ILE A C 1
ATOM 2311 O O . ILE A 1 277 ? 23.976 -2.745 -26.214 1.00 96.19 277 ILE A O 1
ATOM 2315 N N . LYS A 1 278 ? 22.199 -2.757 -24.829 1.00 94.88 278 LYS A N 1
ATOM 2316 C CA . LYS A 1 278 ? 22.369 -4.148 -24.387 1.00 94.88 278 LYS A CA 1
ATOM 2317 C C . LYS A 1 278 ? 22.171 -5.113 -25.555 1.00 94.88 278 LYS A C 1
ATOM 2319 O O . LYS A 1 278 ? 21.369 -4.878 -26.465 1.00 94.88 278 LYS A O 1
ATOM 2324 N N . ASN A 1 279 ? 22.875 -6.242 -25.520 1.00 94.38 279 ASN A N 1
ATOM 2325 C CA . ASN A 1 279 ? 22.689 -7.275 -26.536 1.00 94.38 279 ASN A CA 1
ATOM 2326 C C . ASN A 1 279 ? 21.316 -7.963 -26.376 1.00 94.38 279 ASN A C 1
ATOM 2328 O O . ASN A 1 279 ? 20.693 -7.920 -25.316 1.00 94.38 279 ASN A O 1
ATOM 2332 N N . ARG A 1 280 ? 20.861 -8.673 -27.418 1.00 91.56 280 ARG A N 1
ATOM 2333 C CA . ARG A 1 280 ? 19.550 -9.353 -27.394 1.00 91.56 280 ARG A CA 1
ATOM 2334 C C . ARG A 1 280 ? 19.398 -10.399 -26.275 1.00 91.56 280 ARG A C 1
ATOM 2336 O O . ARG A 1 280 ? 18.285 -10.788 -25.944 1.00 91.56 280 ARG A O 1
ATOM 2343 N N . TRP A 1 281 ? 20.515 -10.927 -25.766 1.00 86.88 281 TRP A N 1
ATOM 2344 C CA . TRP A 1 281 ? 20.528 -11.948 -24.714 1.00 86.88 281 TRP A CA 1
ATOM 2345 C C . TRP A 1 281 ? 20.273 -11.328 -23.340 1.00 86.88 281 TRP A C 1
ATOM 2347 O O . TRP A 1 281 ? 19.546 -11.899 -22.537 1.00 86.88 281 TRP A O 1
ATOM 2357 N N . GLN A 1 282 ? 20.826 -10.140 -23.105 1.00 88.19 282 GLN A N 1
ATOM 2358 C CA . GLN A 1 282 ? 20.605 -9.335 -21.911 1.00 88.19 282 GLN A CA 1
ATOM 2359 C C . GLN A 1 282 ? 19.211 -8.705 -21.921 1.00 88.19 282 GLN A C 1
ATOM 2361 O O . GLN A 1 282 ? 18.545 -8.710 -20.893 1.00 88.19 282 GLN A O 1
ATOM 2366 N N . THR A 1 283 ? 18.745 -8.203 -23.071 1.00 90.06 283 THR A N 1
ATOM 2367 C CA . THR A 1 283 ? 17.405 -7.599 -23.192 1.00 90.06 283 THR A CA 1
ATOM 2368 C C . THR A 1 283 ? 16.272 -8.612 -23.238 1.00 90.06 283 THR A C 1
ATOM 2370 O O . THR A 1 283 ? 15.121 -8.227 -23.051 1.00 90.06 283 THR A O 1
ATOM 2373 N N . ARG A 1 284 ? 16.579 -9.892 -23.500 1.00 89.31 284 ARG A N 1
ATOM 2374 C CA . ARG A 1 284 ? 15.601 -10.988 -23.569 1.00 89.31 284 ARG A CA 1
ATOM 2375 C C . ARG A 1 284 ? 14.547 -10.824 -24.675 1.00 89.31 284 ARG A C 1
ATOM 2377 O O . ARG A 1 284 ? 13.513 -11.481 -24.643 1.00 89.31 284 ARG A O 1
ATOM 2384 N N . LEU A 1 285 ? 14.818 -10.000 -25.690 1.00 91.88 285 LEU A N 1
ATOM 2385 C CA . LEU A 1 285 ? 13.877 -9.706 -26.775 1.00 91.88 285 LEU A CA 1
ATOM 2386 C C . LEU A 1 285 ? 14.030 -10.624 -27.999 1.00 91.88 285 LEU A C 1
ATOM 2388 O O . LEU A 1 285 ? 15.106 -11.149 -28.320 1.00 91.88 285 LEU A O 1
ATOM 2392 N N . LYS A 1 286 ? 12.943 -10.733 -28.773 1.00 93.00 286 LYS A N 1
ATOM 2393 C CA . LYS A 1 286 ? 12.964 -11.283 -30.139 1.00 93.00 286 LYS A CA 1
ATOM 2394 C C . LYS A 1 286 ? 13.792 -10.370 -31.060 1.00 93.00 286 LYS A C 1
ATOM 2396 O O . LYS A 1 286 ? 13.841 -9.153 -30.891 1.00 93.00 286 LYS A O 1
ATOM 2401 N N . ALA A 1 287 ? 14.422 -10.940 -32.092 1.00 94.44 287 ALA A N 1
ATOM 2402 C CA . ALA A 1 287 ? 15.342 -10.200 -32.969 1.00 94.44 287 ALA A CA 1
ATOM 2403 C C . ALA A 1 287 ? 14.673 -9.042 -33.741 1.00 94.44 287 ALA A C 1
ATOM 2405 O O . ALA A 1 287 ? 15.305 -8.021 -34.008 1.00 94.44 287 ALA A O 1
ATOM 2406 N N . LYS A 1 288 ? 13.394 -9.187 -34.116 1.00 94.81 288 LYS A N 1
ATOM 2407 C CA . LYS A 1 288 ? 12.607 -8.119 -34.759 1.00 94.81 288 LYS A CA 1
AT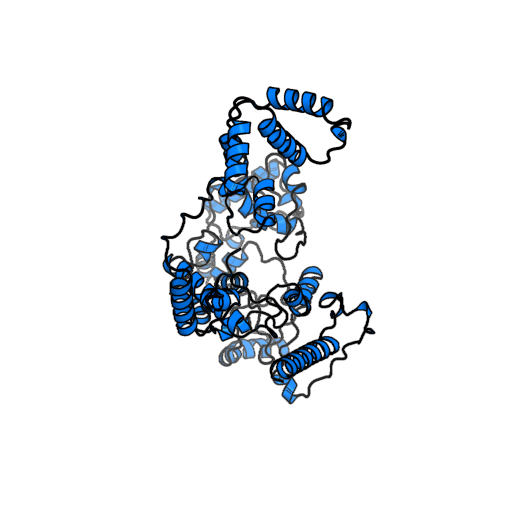OM 2408 C C . LYS A 1 288 ? 12.385 -6.950 -33.793 1.00 94.81 288 LYS A C 1
ATOM 2410 O O . LYS A 1 288 ? 12.671 -5.812 -34.153 1.00 94.81 288 LYS A O 1
ATOM 2415 N N . THR A 1 289 ? 11.966 -7.247 -32.565 1.00 96.12 289 THR A N 1
ATOM 2416 C CA . THR A 1 289 ? 11.726 -6.262 -31.503 1.00 96.12 289 THR A CA 1
ATOM 2417 C C . THR A 1 289 ? 13.013 -5.539 -31.114 1.00 96.12 289 THR A C 1
ATOM 2419 O O . THR A 1 289 ? 13.049 -4.317 -31.159 1.00 96.12 289 THR A O 1
ATOM 2422 N N . GLN A 1 290 ? 14.115 -6.265 -30.883 1.00 96.69 290 GLN A N 1
ATOM 2423 C CA . GLN A 1 290 ? 15.424 -5.666 -30.577 1.00 96.69 290 GLN A CA 1
ATOM 2424 C C . GLN A 1 290 ? 15.875 -4.663 -31.651 1.00 96.69 290 GLN A C 1
ATOM 2426 O O . GLN A 1 290 ? 16.414 -3.609 -31.325 1.00 96.69 290 GLN A O 1
ATOM 2431 N N . ARG A 1 291 ? 15.659 -4.969 -32.940 1.00 97.31 291 ARG A N 1
ATOM 2432 C CA . ARG A 1 291 ? 15.998 -4.048 -34.039 1.00 97.31 291 ARG A CA 1
ATOM 2433 C C . ARG A 1 291 ? 15.159 -2.770 -34.003 1.00 97.31 291 ARG A C 1
ATOM 2435 O O . ARG A 1 291 ? 15.695 -1.713 -34.318 1.00 97.31 291 ARG A O 1
ATOM 2442 N N . ARG A 1 292 ? 13.878 -2.858 -33.629 1.00 97.06 292 ARG A N 1
ATOM 2443 C CA . ARG A 1 292 ? 13.008 -1.685 -33.442 1.00 97.06 292 ARG A CA 1
ATOM 2444 C C . ARG A 1 292 ? 13.474 -0.840 -32.258 1.00 97.06 292 ARG A C 1
ATOM 2446 O O . ARG A 1 292 ? 13.717 0.344 -32.449 1.00 97.06 292 ARG A O 1
ATOM 2453 N N . VAL A 1 293 ? 13.716 -1.467 -31.104 1.00 97.19 293 VAL A N 1
ATOM 2454 C CA . VAL A 1 293 ? 14.253 -0.794 -29.906 1.00 97.19 293 VAL A CA 1
ATOM 2455 C C . VAL A 1 293 ? 15.570 -0.083 -30.222 1.00 97.19 293 VAL A C 1
ATOM 2457 O O . VAL A 1 293 ? 15.728 1.095 -29.927 1.00 97.19 293 VAL A O 1
ATOM 2460 N N . ALA A 1 294 ? 16.504 -0.751 -30.904 1.00 97.81 294 ALA A N 1
ATOM 2461 C CA . ALA A 1 294 ? 17.780 -0.143 -31.272 1.00 97.81 294 ALA A CA 1
ATOM 2462 C C . ALA A 1 294 ? 17.624 1.061 -32.219 1.00 97.81 294 ALA A C 1
ATOM 2464 O O . ALA A 1 294 ? 18.399 2.009 -32.116 1.00 97.81 294 ALA A O 1
ATOM 2465 N N . ARG A 1 295 ? 16.644 1.043 -33.136 1.00 97.88 295 ARG A N 1
ATOM 2466 C CA . ARG A 1 295 ? 16.331 2.206 -33.986 1.00 97.88 295 ARG A CA 1
ATOM 2467 C C . ARG A 1 295 ? 15.747 3.355 -33.167 1.00 97.88 295 ARG A C 1
ATOM 2469 O O . ARG A 1 295 ? 16.213 4.474 -33.336 1.00 97.88 295 ARG A O 1
ATOM 2476 N N . ALA A 1 296 ? 14.811 3.072 -32.263 1.00 97.94 296 ALA A N 1
ATOM 2477 C CA . ALA A 1 296 ? 14.218 4.074 -31.379 1.00 97.94 296 ALA A CA 1
ATOM 2478 C C . ALA A 1 296 ? 15.271 4.727 -30.464 1.00 97.94 296 ALA A C 1
ATOM 2480 O O . ALA A 1 296 ? 15.335 5.947 -30.391 1.00 97.94 296 ALA A O 1
ATOM 2481 N N . ILE A 1 297 ? 16.184 3.943 -29.869 1.00 97.56 297 ILE A N 1
ATOM 2482 C CA . ILE A 1 297 ? 17.297 4.473 -29.057 1.00 97.56 297 ILE A CA 1
ATOM 2483 C C . ILE A 1 297 ? 18.219 5.365 -29.894 1.00 97.56 297 ILE A C 1
ATOM 2485 O O . ILE A 1 297 ? 18.609 6.442 -29.455 1.00 97.56 297 ILE A O 1
ATOM 2489 N N . LYS A 1 298 ? 18.586 4.934 -31.107 1.00 97.81 298 LYS A N 1
ATOM 2490 C CA . LYS A 1 298 ? 19.420 5.753 -32.001 1.00 97.81 298 LYS A CA 1
ATOM 2491 C C . LYS A 1 298 ? 18.722 7.060 -32.378 1.00 97.81 298 LYS A C 1
ATOM 2493 O O . LYS A 1 298 ? 19.367 8.100 -32.383 1.00 97.81 298 LYS A O 1
ATOM 2498 N N . HIS A 1 299 ? 17.419 7.010 -32.637 1.00 97.88 299 HIS A N 1
ATOM 2499 C CA . HIS A 1 299 ? 16.613 8.195 -32.903 1.00 97.88 299 HIS A CA 1
ATOM 2500 C C . HIS A 1 299 ? 16.582 9.142 -31.692 1.00 97.88 299 HIS A C 1
ATOM 2502 O O . HIS A 1 299 ? 16.862 10.327 -31.833 1.00 97.88 299 HIS A O 1
ATOM 2508 N N . ALA A 1 300 ? 16.349 8.613 -30.490 1.00 97.25 300 ALA A N 1
ATOM 2509 C CA . ALA A 1 300 ? 16.366 9.378 -29.245 1.00 97.25 300 ALA A CA 1
ATOM 2510 C C . ALA A 1 300 ? 17.737 10.027 -28.958 1.00 97.25 300 ALA A C 1
ATOM 2512 O O . ALA A 1 300 ? 17.787 11.162 -28.491 1.00 97.25 300 ALA A O 1
ATOM 2513 N N . ARG A 1 301 ? 18.851 9.358 -29.292 1.00 96.75 301 ARG A N 1
ATOM 2514 C CA . ARG A 1 301 ? 20.202 9.947 -29.199 1.00 96.75 301 ARG A CA 1
ATOM 2515 C C . ARG A 1 301 ? 20.421 11.096 -30.172 1.00 96.75 301 ARG A C 1
ATOM 2517 O O . ARG A 1 301 ? 20.992 12.105 -29.785 1.00 96.75 301 ARG A O 1
ATOM 2524 N N . ASN A 1 302 ? 19.945 10.966 -31.410 1.00 97.25 302 ASN A N 1
ATOM 2525 C CA . ASN A 1 302 ? 20.033 12.053 -32.390 1.00 97.25 302 ASN A CA 1
ATOM 2526 C C . ASN A 1 302 ? 19.253 13.300 -31.938 1.00 97.25 302 ASN A C 1
ATOM 2528 O O . ASN A 1 302 ? 19.601 14.408 -32.326 1.00 97.25 302 ASN A O 1
ATOM 2532 N N . LEU A 1 303 ? 18.224 13.114 -31.107 1.00 95.94 303 LEU A N 1
ATOM 2533 C CA . LEU A 1 303 ? 17.439 14.182 -30.483 1.00 95.94 303 LEU A CA 1
ATOM 2534 C C . LEU A 1 303 ? 17.975 14.621 -29.109 1.00 95.94 303 LEU A C 1
ATOM 2536 O O . LEU A 1 303 ? 17.306 15.381 -28.418 1.00 95.94 303 LEU A O 1
ATOM 2540 N N . ASN A 1 304 ? 19.151 14.140 -28.690 1.00 94.44 304 ASN A N 1
ATOM 2541 C CA . ASN A 1 304 ? 19.769 14.421 -27.387 1.00 94.44 304 ASN A CA 1
ATOM 2542 C C . ASN A 1 304 ? 18.929 14.024 -26.157 1.00 94.44 304 ASN A C 1
ATOM 2544 O O . ASN A 1 304 ? 19.181 14.505 -25.057 1.00 94.44 304 ASN A O 1
ATOM 2548 N N . LEU A 1 305 ? 17.969 13.107 -26.308 1.00 94.31 305 LEU A N 1
ATOM 2549 C CA . LEU A 1 305 ? 17.225 12.542 -25.172 1.00 94.31 305 LEU A CA 1
ATOM 2550 C C . LEU A 1 305 ? 18.075 11.538 -24.387 1.00 94.31 305 LEU A C 1
ATOM 2552 O O . LEU A 1 305 ? 17.913 11.371 -23.181 1.00 94.31 305 LEU A O 1
ATOM 2556 N N . PHE A 1 306 ? 18.998 10.876 -25.087 1.00 96.00 306 PHE A N 1
ATOM 2557 C CA . PHE A 1 306 ? 19.992 9.991 -24.498 1.00 96.00 306 PHE A CA 1
ATOM 2558 C C . PHE A 1 306 ? 21.405 10.390 -24.907 1.00 96.00 306 PHE A C 1
ATOM 2560 O O . PHE A 1 306 ? 21.621 10.785 -26.056 1.00 96.00 306 PHE A O 1
ATOM 2567 N N . PRO A 1 307 ? 22.395 10.174 -24.026 1.00 94.19 307 PRO A N 1
ATOM 2568 C CA . PRO A 1 307 ? 23.786 10.360 -24.383 1.00 94.19 307 PRO A CA 1
ATOM 2569 C C . PRO A 1 307 ? 24.260 9.277 -25.365 1.00 94.19 307 PRO A C 1
ATOM 2571 O O . PRO A 1 307 ? 23.831 8.114 -25.331 1.00 94.19 307 PRO A O 1
ATOM 2574 N N . PHE A 1 308 ? 25.198 9.653 -26.235 1.00 92.69 308 PHE A N 1
ATOM 2575 C CA . PHE A 1 308 ? 25.967 8.697 -27.037 1.00 92.69 308 PHE A CA 1
ATOM 2576 C C . PHE A 1 308 ? 26.984 7.941 -26.176 1.00 92.69 308 PHE A C 1
ATOM 2578 O O . PHE A 1 308 ? 27.168 6.736 -26.357 1.00 92.69 308 PHE A O 1
ATOM 2585 N N . THR A 1 309 ? 27.599 8.647 -25.226 1.00 87.81 309 THR A N 1
ATOM 2586 C CA . THR A 1 309 ? 28.589 8.151 -24.269 1.00 87.81 309 THR A CA 1
ATOM 2587 C C . THR A 1 309 ? 28.336 8.783 -22.899 1.00 87.81 309 THR A C 1
ATOM 2589 O O . THR A 1 309 ? 27.952 9.946 -22.809 1.00 87.81 309 THR A O 1
ATOM 2592 N N . GLY A 1 310 ? 28.542 8.021 -21.824 1.00 89.00 310 GLY A N 1
ATOM 2593 C CA . GLY A 1 310 ? 28.361 8.503 -20.451 1.00 89.00 310 GLY A CA 1
ATOM 2594 C C . GLY A 1 310 ? 27.160 7.886 -19.741 1.00 89.00 310 GLY A C 1
ATOM 2595 O O . GLY A 1 310 ? 26.470 7.015 -20.273 1.00 89.00 310 GLY A O 1
ATOM 2596 N N . TYR A 1 311 ? 26.944 8.300 -18.496 1.00 93.44 311 TYR A N 1
ATOM 2597 C CA . TYR A 1 311 ? 25.947 7.674 -17.637 1.00 93.44 311 TYR A CA 1
ATOM 2598 C C . TYR A 1 311 ? 24.518 8.113 -17.975 1.00 93.44 311 TYR A C 1
ATOM 2600 O O . TYR A 1 311 ? 24.250 9.280 -18.262 1.00 93.44 311 TYR A O 1
ATOM 2608 N N . ILE A 1 312 ? 23.576 7.173 -17.907 1.00 91.25 312 ILE A N 1
ATOM 2609 C CA . ILE A 1 312 ? 22.147 7.483 -17.969 1.00 91.25 312 ILE A CA 1
ATOM 2610 C C . ILE A 1 312 ? 21.731 8.078 -16.625 1.00 91.25 312 ILE A C 1
ATOM 2612 O O . ILE A 1 312 ? 21.694 7.379 -15.613 1.00 91.25 312 ILE A O 1
ATOM 2616 N N . LEU A 1 313 ? 21.403 9.366 -16.633 1.00 90.94 313 LEU A N 1
ATOM 2617 C CA . LEU A 1 313 ? 20.918 10.097 -15.469 1.00 90.94 313 LEU A CA 1
ATOM 2618 C C . LEU A 1 313 ? 19.385 9.994 -15.355 1.00 90.94 313 LEU A C 1
ATOM 2620 O O . LEU A 1 313 ? 18.721 9.712 -16.356 1.00 90.94 313 LEU A O 1
ATOM 2624 N N . PRO A 1 314 ? 18.797 10.256 -14.171 1.00 88.62 314 PRO A N 1
ATOM 2625 C CA . PRO A 1 314 ? 17.343 10.271 -13.991 1.00 88.62 314 PRO A CA 1
ATOM 2626 C C . PRO A 1 314 ? 16.567 11.150 -14.993 1.00 88.62 314 PRO A C 1
ATOM 2628 O O . PRO A 1 314 ? 15.548 10.673 -15.484 1.00 88.62 314 PRO A O 1
ATOM 2631 N N . PRO A 1 315 ? 17.038 12.353 -15.396 1.00 88.00 315 PRO A N 1
ATOM 2632 C CA . PRO A 1 315 ? 16.352 13.162 -16.408 1.00 88.00 315 PRO A CA 1
ATOM 2633 C C . PRO A 1 315 ? 16.215 12.467 -17.767 1.00 88.00 315 PRO A C 1
ATOM 2635 O O . PRO A 1 315 ? 15.212 12.638 -18.446 1.00 88.00 315 PRO A O 1
ATOM 2638 N N . HIS A 1 316 ? 17.178 11.620 -18.149 1.00 90.75 316 HIS A N 1
ATOM 2639 C CA . HIS A 1 316 ? 17.103 10.861 -19.403 1.00 90.75 316 HIS A CA 1
ATOM 2640 C C . HIS A 1 316 ? 16.029 9.765 -19.368 1.00 90.75 316 HIS A C 1
ATOM 2642 O O . HIS A 1 316 ? 15.682 9.227 -20.412 1.00 90.75 316 HIS A O 1
ATOM 2648 N N . LYS A 1 317 ? 15.535 9.389 -18.182 1.00 88.50 317 LYS A N 1
ATOM 2649 C CA . LYS A 1 317 ? 14.468 8.394 -18.011 1.00 88.50 317 LYS A CA 1
ATOM 2650 C C . LYS A 1 317 ? 13.076 9.030 -17.948 1.00 88.50 317 LYS A C 1
ATOM 2652 O O . LYS A 1 317 ? 12.106 8.309 -17.771 1.00 88.50 317 LYS A O 1
ATOM 2657 N N . MET A 1 318 ? 12.970 10.355 -18.044 1.00 85.81 318 MET A N 1
ATOM 2658 C CA . MET A 1 318 ? 11.684 11.051 -18.038 1.00 85.81 318 MET A CA 1
ATOM 2659 C C . MET A 1 318 ? 11.106 11.069 -19.451 1.00 85.81 318 MET A C 1
ATOM 2661 O O . MET A 1 318 ? 11.744 11.579 -20.376 1.00 85.81 318 MET A O 1
ATOM 2665 N N . ASN A 1 319 ? 9.909 10.501 -19.616 1.00 87.62 319 ASN A N 1
ATOM 2666 C CA . ASN A 1 319 ? 9.227 10.445 -20.907 1.00 87.62 319 ASN A CA 1
ATOM 2667 C C . ASN A 1 319 ? 8.967 11.843 -21.471 1.00 87.62 319 ASN A C 1
ATOM 2669 O O . ASN A 1 319 ? 8.719 12.800 -20.734 1.00 87.62 319 ASN A O 1
ATOM 2673 N N . LEU A 1 320 ? 8.977 11.948 -22.800 1.00 86.31 320 LEU A N 1
ATOM 2674 C CA . LEU A 1 320 ? 8.551 13.163 -23.480 1.00 86.31 320 LEU A CA 1
ATOM 2675 C C . LEU A 1 320 ? 7.028 13.285 -23.404 1.00 86.31 320 LEU A C 1
ATOM 2677 O O . LEU A 1 320 ? 6.305 12.500 -24.015 1.00 86.31 320 LEU A O 1
ATOM 2681 N N . VAL A 1 321 ? 6.561 14.303 -22.685 1.00 78.25 321 VAL A N 1
ATOM 2682 C CA . VAL A 1 321 ? 5.141 14.627 -22.488 1.00 78.25 321 VAL A CA 1
ATOM 2683 C C . VAL A 1 321 ? 4.890 16.064 -22.976 1.00 78.25 321 VAL A C 1
ATOM 2685 O O . VAL A 1 321 ? 5.773 16.913 -22.803 1.00 78.25 321 VAL A O 1
ATOM 2688 N N . PRO A 1 322 ? 3.737 16.375 -23.603 1.00 73.38 322 PRO A N 1
ATOM 2689 C CA . PRO A 1 322 ? 3.360 17.755 -23.912 1.00 73.38 322 PRO A CA 1
ATOM 2690 C C . PRO A 1 322 ? 3.297 18.592 -22.619 1.00 73.38 322 PRO A C 1
ATOM 2692 O O . PRO A 1 322 ? 2.461 18.351 -21.764 1.00 73.38 322 PRO A O 1
ATOM 2695 N N . ILE A 1 323 ? 4.214 19.559 -22.478 1.00 69.50 323 ILE A N 1
ATOM 2696 C CA . ILE A 1 323 ? 4.437 20.412 -21.290 1.00 69.50 323 ILE A CA 1
ATOM 2697 C C . ILE A 1 323 ? 4.704 19.608 -20.002 1.00 69.50 323 ILE A C 1
ATOM 2699 O O . ILE A 1 323 ? 3.819 19.303 -19.209 1.00 69.50 323 ILE A O 1
ATOM 2703 N N . HIS A 1 324 ? 5.986 19.376 -19.714 1.00 61.78 324 HIS A N 1
ATOM 2704 C CA . HIS A 1 324 ? 6.436 18.671 -18.506 1.00 61.78 324 HIS A CA 1
ATOM 2705 C C . HIS A 1 324 ? 6.113 19.404 -17.182 1.00 61.78 324 HIS A C 1
ATOM 2707 O O . HIS A 1 324 ? 6.203 18.823 -16.104 1.00 61.78 324 HIS A O 1
ATOM 2713 N N . MET A 1 325 ? 5.716 20.680 -17.248 1.00 57.75 325 MET A N 1
ATOM 2714 C CA . MET A 1 325 ? 5.453 21.527 -16.079 1.00 57.75 325 MET A CA 1
ATOM 2715 C C . MET A 1 325 ? 4.277 21.031 -15.222 1.00 57.75 325 MET A C 1
ATOM 2717 O O . MET A 1 325 ? 4.279 21.243 -14.013 1.00 57.75 325 MET A O 1
ATOM 2721 N N . GLN A 1 326 ? 3.306 20.332 -15.823 1.00 55.50 326 GLN A N 1
ATOM 2722 C CA . GLN A 1 326 ? 2.148 19.787 -15.104 1.00 55.50 326 GLN A CA 1
ATOM 2723 C C . GLN A 1 326 ? 2.565 18.723 -14.076 1.00 55.50 326 GLN A C 1
ATOM 2725 O O . GLN A 1 326 ? 2.093 18.744 -12.943 1.00 55.50 326 GLN A O 1
ATOM 2730 N N . ASN A 1 327 ? 3.543 17.878 -14.416 1.00 58.09 327 ASN A N 1
ATOM 2731 C CA . ASN A 1 327 ? 4.007 16.798 -13.541 1.00 58.09 327 ASN A CA 1
ATOM 2732 C C . ASN A 1 327 ? 4.791 17.299 -12.320 1.00 58.09 327 ASN A C 1
ATOM 2734 O O . ASN A 1 327 ? 4.897 16.582 -11.333 1.00 58.09 327 ASN A O 1
ATOM 2738 N N . TYR A 1 328 ? 5.348 18.515 -12.354 1.00 64.50 328 TYR A N 1
ATOM 2739 C CA . TYR A 1 328 ? 6.079 19.067 -11.207 1.00 64.50 328 TYR A CA 1
ATOM 2740 C C . TYR A 1 328 ? 5.192 19.738 -10.161 1.00 64.50 328 TYR A C 1
ATOM 2742 O O . TYR A 1 328 ? 5.661 19.908 -9.032 1.00 64.50 328 TYR A O 1
ATOM 2750 N N . ASN A 1 329 ? 3.977 20.132 -10.548 1.00 68.50 329 ASN A N 1
ATOM 2751 C CA . ASN A 1 329 ? 3.024 20.832 -9.689 1.00 68.50 329 ASN A CA 1
ATOM 2752 C C . ASN A 1 329 ? 2.066 19.876 -8.972 1.00 68.50 329 ASN A C 1
ATOM 2754 O O . ASN A 1 329 ? 1.452 20.263 -7.980 1.00 68.50 329 ASN A O 1
ATOM 2758 N N . ASN A 1 330 ? 1.930 18.647 -9.468 1.00 71.56 330 ASN A N 1
ATOM 2759 C CA . ASN A 1 330 ? 1.100 17.640 -8.830 1.00 71.56 330 ASN A CA 1
ATOM 2760 C C . ASN A 1 330 ? 1.821 17.122 -7.583 1.00 71.56 330 ASN A C 1
ATOM 2762 O O . ASN A 1 330 ? 2.959 16.678 -7.672 1.00 71.56 330 ASN A O 1
ATOM 2766 N N . MET A 1 331 ? 1.151 17.197 -6.436 1.00 77.94 331 MET A N 1
ATOM 2767 C CA . MET A 1 331 ? 1.590 16.566 -5.195 1.00 77.94 331 MET A CA 1
ATOM 2768 C C . MET A 1 331 ? 0.655 15.401 -4.906 1.00 77.94 331 MET A C 1
ATOM 2770 O O . MET A 1 331 ? -0.561 15.595 -4.842 1.00 77.94 331 MET A O 1
ATOM 2774 N N . VAL A 1 332 ? 1.203 14.201 -4.722 1.00 79.31 332 VAL A N 1
ATOM 2775 C CA . VAL A 1 332 ? 0.393 13.033 -4.355 1.00 79.31 332 VAL A CA 1
ATOM 2776 C C . VAL A 1 332 ? 0.433 12.862 -2.846 1.00 79.31 332 VAL A C 1
ATOM 2778 O O . VAL A 1 332 ? 1.497 12.706 -2.247 1.00 79.31 332 VAL A O 1
ATOM 2781 N N . ILE A 1 333 ? -0.744 12.880 -2.232 1.00 84.06 333 ILE A N 1
ATOM 2782 C CA . ILE A 1 333 ? -0.914 12.728 -0.789 1.00 84.06 333 ILE A CA 1
ATOM 2783 C C . ILE A 1 333 ? -1.544 11.365 -0.528 1.00 84.06 333 ILE A C 1
ATOM 2785 O O . ILE A 1 333 ? -2.534 11.002 -1.163 1.00 84.06 333 ILE A O 1
ATOM 2789 N N . HIS A 1 334 ? -0.977 10.609 0.406 1.00 84.19 334 HIS A N 1
ATOM 2790 C CA . HIS A 1 334 ? -1.580 9.363 0.859 1.00 84.19 334 HIS A CA 1
ATOM 2791 C C . HIS A 1 334 ? -2.837 9.651 1.691 1.00 84.19 334 HIS A C 1
ATOM 2793 O O . HIS A 1 334 ? -2.797 10.461 2.617 1.00 84.19 334 HIS A O 1
ATOM 2799 N N . SER A 1 335 ? -3.951 8.989 1.381 1.00 85.19 335 SER A N 1
ATOM 2800 C CA . SER A 1 335 ? -5.250 9.290 1.994 1.00 85.19 335 SER A CA 1
ATOM 2801 C C . SER A 1 335 ? -5.339 8.906 3.469 1.00 85.19 335 SER A C 1
ATOM 2803 O O . SER A 1 335 ? -6.023 9.592 4.220 1.00 85.19 335 SER A O 1
ATOM 2805 N N . GLU A 1 336 ? -4.661 7.834 3.894 1.00 84.94 336 GLU A N 1
ATOM 2806 C CA . GLU A 1 336 ? -4.715 7.384 5.295 1.00 84.94 336 GLU A CA 1
ATOM 2807 C C . GLU A 1 336 ? -3.754 8.166 6.194 1.00 84.94 336 GLU A C 1
ATOM 2809 O O . GLU A 1 336 ? -4.079 8.477 7.334 1.00 84.94 336 GLU A O 1
ATOM 2814 N N . THR A 1 337 ? -2.557 8.478 5.691 1.00 85.31 337 THR A N 1
ATOM 2815 C CA . THR A 1 337 ? -1.468 9.056 6.501 1.00 85.31 337 THR A CA 1
ATOM 2816 C C . THR A 1 337 ? -1.347 10.569 6.331 1.00 85.31 337 THR A C 1
ATOM 2818 O O . THR A 1 337 ? -0.680 11.220 7.129 1.00 85.31 337 THR A O 1
ATOM 2821 N N . GLY A 1 338 ? -1.918 11.145 5.267 1.00 86.88 338 GLY A N 1
ATOM 2822 C CA . GLY A 1 338 ? -1.749 12.559 4.919 1.00 86.88 338 GLY A CA 1
ATOM 2823 C C . GLY A 1 338 ? -0.327 12.934 4.484 1.00 86.88 338 GLY A C 1
ATOM 2824 O O . GLY A 1 338 ? -0.025 14.112 4.300 1.00 86.88 338 GLY A O 1
ATOM 2825 N N . THR A 1 339 ? 0.567 11.955 4.317 1.00 86.19 339 THR A N 1
ATOM 2826 C CA . THR A 1 339 ? 1.963 12.190 3.938 1.00 86.19 339 THR A CA 1
ATOM 2827 C C . THR A 1 339 ? 2.085 12.433 2.441 1.00 86.19 339 THR A C 1
ATOM 2829 O O . THR A 1 339 ? 1.469 11.729 1.637 1.00 86.19 339 THR A O 1
ATOM 2832 N N . VAL A 1 340 ? 2.928 13.390 2.060 1.00 86.19 340 VAL A N 1
ATOM 2833 C CA . VAL A 1 340 ? 3.253 13.662 0.656 1.00 86.19 340 VAL A CA 1
ATOM 2834 C C . VAL A 1 340 ? 4.256 12.623 0.161 1.00 86.19 340 VAL A C 1
ATOM 2836 O O . VAL A 1 340 ? 5.322 12.443 0.756 1.00 86.19 340 VAL A O 1
ATOM 2839 N N . PHE A 1 341 ? 3.939 11.951 -0.941 1.00 80.06 341 PHE A N 1
ATOM 2840 C CA . PHE A 1 341 ? 4.885 11.064 -1.602 1.00 80.06 341 PHE A CA 1
ATOM 2841 C C . PHE A 1 341 ? 5.999 11.872 -2.267 1.00 80.06 341 PHE A C 1
ATOM 2843 O O . PHE A 1 341 ? 5.777 12.916 -2.867 1.00 80.06 341 PHE A O 1
ATOM 2850 N N . SER A 1 342 ? 7.237 11.379 -2.212 1.00 78.25 342 SER A N 1
ATOM 2851 C CA . SER A 1 342 ? 8.300 11.995 -3.013 1.00 78.25 342 SER A CA 1
ATOM 2852 C C . SER A 1 342 ? 8.036 11.767 -4.508 1.00 78.25 342 SER A C 1
ATOM 2854 O O . SER A 1 342 ? 7.627 10.662 -4.871 1.00 78.25 342 SER A O 1
ATOM 2856 N N . LYS A 1 343 ? 8.399 12.728 -5.370 1.00 68.00 343 LYS A N 1
ATOM 2857 C CA . LYS A 1 343 ? 8.158 12.735 -6.834 1.00 68.00 343 LYS A CA 1
ATOM 2858 C C . LYS A 1 343 ? 8.402 11.423 -7.587 1.00 68.00 343 LYS A C 1
ATOM 2860 O O . LYS A 1 343 ? 7.734 11.135 -8.572 1.00 68.00 343 LYS A O 1
ATOM 2865 N N . LYS A 1 344 ? 9.355 10.607 -7.133 1.00 61.97 344 LYS A N 1
ATOM 2866 C CA . LYS A 1 344 ? 9.618 9.285 -7.716 1.00 61.97 344 LYS A CA 1
ATOM 2867 C C . LYS A 1 344 ? 8.431 8.320 -7.561 1.00 61.97 344 LYS A C 1
ATOM 2869 O O . LYS A 1 344 ? 8.103 7.627 -8.513 1.00 61.97 344 LYS A O 1
ATOM 2874 N N . TYR A 1 345 ? 7.809 8.287 -6.383 1.00 52.97 345 TYR A N 1
ATOM 2875 C CA . TYR A 1 345 ? 6.658 7.427 -6.085 1.00 52.97 345 TYR A CA 1
ATOM 2876 C C . TYR A 1 345 ? 5.346 8.021 -6.620 1.00 52.97 345 TYR A C 1
ATOM 2878 O O . TYR A 1 345 ? 4.411 7.284 -6.914 1.00 52.97 345 TYR A O 1
ATOM 2886 N N . GLU A 1 346 ? 5.283 9.343 -6.823 1.00 53.72 346 GLU A N 1
ATOM 2887 C CA . GLU A 1 346 ? 4.120 10.007 -7.430 1.00 53.72 346 GLU A CA 1
ATOM 2888 C C . GLU A 1 346 ? 3.822 9.467 -8.836 1.00 53.72 346 GLU A C 1
ATOM 2890 O O . GLU A 1 346 ? 2.665 9.212 -9.160 1.00 53.72 346 GLU A O 1
ATOM 2895 N N . ALA A 1 347 ? 4.850 9.217 -9.657 1.00 49.41 347 ALA A N 1
ATOM 2896 C CA . ALA A 1 347 ? 4.682 8.691 -11.015 1.00 49.41 347 ALA A CA 1
ATOM 2897 C C . ALA A 1 347 ? 3.986 7.314 -11.060 1.00 49.41 347 ALA A C 1
ATOM 2899 O O . ALA A 1 347 ? 3.267 7.028 -12.016 1.00 49.41 347 ALA A O 1
ATOM 2900 N N . GLU A 1 348 ? 4.150 6.476 -10.031 1.00 49.06 348 GLU A N 1
ATOM 2901 C CA . GLU A 1 348 ? 3.458 5.183 -9.930 1.00 49.06 348 GLU A CA 1
ATOM 2902 C C . GLU A 1 348 ? 1.963 5.363 -9.627 1.00 49.06 348 GLU A C 1
ATOM 2904 O O . GLU A 1 348 ? 1.133 4.680 -10.225 1.00 49.06 348 GLU A O 1
ATOM 2909 N N . VAL A 1 349 ? 1.611 6.326 -8.766 1.00 49.03 349 VAL A N 1
ATOM 2910 C CA . VAL A 1 349 ? 0.216 6.631 -8.395 1.00 49.03 349 VAL A CA 1
ATOM 2911 C C . VAL A 1 349 ? -0.514 7.382 -9.514 1.00 49.03 349 VAL A C 1
ATOM 2913 O O . VAL A 1 349 ? -1.666 7.082 -9.822 1.00 49.03 349 VAL A O 1
ATOM 2916 N N . THR A 1 350 ? 0.156 8.331 -10.177 1.00 48.00 350 THR A N 1
ATOM 2917 C CA . THR A 1 350 ? -0.462 9.189 -11.208 1.00 48.00 350 THR A CA 1
ATOM 2918 C C . THR A 1 350 ? -0.878 8.397 -12.454 1.00 48.00 350 THR A C 1
ATOM 2920 O O . THR A 1 350 ? -1.904 8.716 -13.051 1.00 48.00 350 THR A O 1
ATOM 2923 N N . ARG A 1 351 ? -0.166 7.308 -12.798 1.00 46.59 351 ARG A N 1
ATOM 2924 C CA . ARG A 1 351 ? -0.531 6.408 -13.914 1.00 46.59 351 ARG A CA 1
ATOM 2925 C C . ARG A 1 351 ? -1.940 5.815 -13.788 1.00 46.59 351 ARG A C 1
ATOM 2927 O O . ARG A 1 351 ? -2.530 5.467 -14.805 1.00 46.59 351 ARG A O 1
ATOM 2934 N N . LEU A 1 352 ? -2.478 5.691 -12.573 1.00 42.53 352 LEU A N 1
ATOM 2935 C CA . LEU A 1 352 ? -3.847 5.213 -12.343 1.00 42.53 352 LEU A CA 1
ATOM 2936 C C . LEU A 1 352 ? -4.894 6.318 -12.579 1.00 42.53 352 LEU A C 1
ATOM 2938 O O . LEU A 1 352 ? -5.992 6.028 -13.047 1.00 42.53 352 LEU A O 1
ATOM 2942 N N . ASN A 1 353 ? -4.536 7.581 -12.328 1.00 39.47 353 ASN A N 1
ATOM 2943 C CA . ASN A 1 353 ? -5.451 8.729 -12.371 1.00 39.47 353 ASN A CA 1
ATOM 2944 C C . ASN A 1 353 ? -5.564 9.387 -13.761 1.00 39.47 353 ASN A C 1
ATOM 2946 O O . ASN A 1 353 ? -6.522 10.116 -14.025 1.00 39.47 353 ASN A O 1
ATOM 2950 N N . GLU A 1 354 ? -4.622 9.136 -14.678 1.00 41.56 354 GLU A N 1
ATOM 2951 C CA . GLU A 1 354 ? -4.636 9.705 -16.041 1.00 41.56 354 GLU A CA 1
ATOM 2952 C C . GLU A 1 354 ? -5.842 9.244 -16.890 1.00 41.56 354 GLU A C 1
ATOM 2954 O O . GLU A 1 354 ? -6.200 9.907 -17.862 1.00 41.56 354 GLU A O 1
ATOM 2959 N N . ILE A 1 355 ? -6.538 8.174 -16.486 1.00 42.69 355 ILE A N 1
ATOM 2960 C CA . ILE A 1 355 ? -7.778 7.699 -17.127 1.00 42.69 355 ILE A CA 1
ATOM 2961 C C . ILE A 1 355 ? -8.999 8.563 -16.721 1.00 42.69 355 ILE A C 1
ATOM 2963 O O . ILE A 1 355 ? -9.997 8.627 -17.443 1.00 42.69 355 ILE A O 1
ATOM 2967 N N . GLU A 1 356 ? -8.934 9.293 -15.602 1.00 41.41 356 GLU A N 1
ATOM 2968 C CA . GLU A 1 356 ? -10.072 10.054 -15.058 1.00 41.41 356 GLU A CA 1
ATOM 2969 C C . GLU A 1 356 ? -10.045 11.557 -15.379 1.00 41.41 356 GLU A C 1
ATOM 2971 O O . GLU A 1 356 ? -11.098 12.195 -15.457 1.00 41.41 356 GLU A O 1
ATOM 2976 N N . TYR A 1 357 ? -8.869 12.144 -15.611 1.00 37.19 357 TYR A N 1
ATOM 2977 C CA . TYR A 1 357 ? -8.725 13.598 -15.775 1.00 37.19 357 TYR A CA 1
ATOM 2978 C C . TYR A 1 357 ? -9.408 14.198 -17.026 1.00 37.19 357 TYR A C 1
ATOM 2980 O O . TYR A 1 357 ? -10.036 15.251 -16.897 1.00 37.19 357 TYR A O 1
ATOM 2988 N N . PRO A 1 358 ? -9.392 13.555 -18.215 1.00 39.03 358 PRO A N 1
ATOM 2989 C CA . PRO A 1 358 ? -10.163 14.044 -19.366 1.00 39.03 358 PRO A CA 1
ATOM 2990 C C . PRO A 1 358 ? -11.675 13.949 -19.107 1.00 39.03 358 PRO A C 1
ATOM 2992 O O . PRO A 1 358 ? -12.444 14.848 -19.444 1.00 39.03 358 PRO A O 1
ATOM 2995 N N . ASN A 1 359 ? -12.086 12.892 -18.402 1.00 43.47 359 ASN A N 1
ATOM 2996 C CA . ASN A 1 359 ? -13.482 12.593 -18.115 1.00 43.47 359 ASN A CA 1
ATOM 2997 C C . ASN A 1 359 ? -14.100 13.552 -17.089 1.00 43.47 359 ASN A C 1
ATOM 2999 O O . ASN A 1 359 ? -15.304 13.772 -17.130 1.00 43.47 359 ASN A O 1
ATOM 3003 N N . THR A 1 360 ? -13.329 14.139 -16.171 1.00 44.78 360 THR A N 1
ATOM 3004 C CA . THR A 1 360 ? -13.865 15.081 -15.168 1.00 44.78 360 THR A CA 1
ATOM 3005 C C . THR A 1 360 ? -14.147 16.464 -15.749 1.00 44.78 360 THR A C 1
ATOM 3007 O O . THR A 1 360 ? -15.171 17.057 -15.411 1.00 44.78 360 THR A O 1
ATOM 3010 N N . ILE A 1 361 ? -13.303 16.956 -16.662 1.00 35.34 361 ILE A N 1
ATOM 3011 C CA . ILE A 1 361 ? -13.506 18.246 -17.340 1.00 35.34 361 ILE A CA 1
ATOM 3012 C C . ILE A 1 361 ? -14.662 18.146 -18.338 1.00 35.34 361 ILE A C 1
ATOM 3014 O O . ILE A 1 361 ? -15.534 19.013 -18.334 1.00 35.34 361 ILE A O 1
ATOM 3018 N N . GLU A 1 362 ? -14.731 17.072 -19.129 1.00 39.12 362 GLU A N 1
ATOM 3019 C CA . GLU A 1 362 ? -15.845 16.843 -20.059 1.00 39.12 362 GLU A CA 1
ATOM 3020 C C . GLU A 1 362 ? -17.166 16.584 -19.322 1.00 39.12 362 GLU A C 1
ATOM 3022 O O . GLU A 1 362 ? -18.184 17.172 -19.687 1.00 39.12 362 GLU A O 1
ATOM 3027 N N . LYS A 1 363 ? -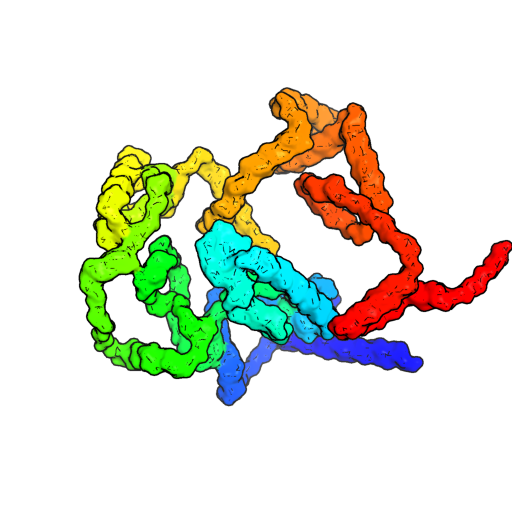17.164 15.808 -18.223 1.00 45.59 363 LYS A N 1
ATOM 3028 C CA . LYS A 1 363 ? -18.355 15.641 -17.367 1.00 45.59 363 LYS A CA 1
ATOM 3029 C C . LYS A 1 363 ? -18.770 16.951 -16.700 1.00 45.59 363 LYS A C 1
ATOM 3031 O O . LYS A 1 363 ? -19.965 17.200 -16.585 1.00 45.59 363 LYS A O 1
ATOM 3036 N N . ALA A 1 364 ? -17.832 17.799 -16.271 1.00 39.94 364 ALA A N 1
ATOM 3037 C CA . ALA A 1 364 ? -18.149 19.112 -15.708 1.00 39.94 364 ALA A CA 1
ATOM 3038 C C . ALA A 1 364 ? -18.683 20.087 -16.775 1.00 39.94 364 ALA A C 1
ATOM 3040 O O . ALA A 1 364 ? -19.645 20.801 -16.512 1.00 39.94 364 ALA A O 1
ATOM 3041 N N . ALA A 1 365 ? -18.126 20.082 -17.989 1.00 40.94 365 ALA A N 1
ATOM 3042 C CA . ALA A 1 365 ? -18.582 20.920 -19.099 1.00 40.94 365 ALA A CA 1
ATOM 3043 C C . ALA A 1 365 ? -19.976 20.505 -19.605 1.00 40.94 365 ALA A C 1
ATOM 3045 O O . ALA A 1 365 ? -20.859 21.349 -19.763 1.00 40.94 365 ALA A O 1
ATOM 3046 N N . GLN A 1 366 ? -20.219 19.199 -19.762 1.00 46.03 366 GLN A N 1
ATOM 3047 C CA . GLN A 1 366 ? -21.535 18.653 -20.117 1.00 46.03 366 GLN A CA 1
ATOM 3048 C C . GLN A 1 366 ? -22.592 18.919 -19.035 1.00 46.03 366 GLN A C 1
ATOM 3050 O O . GLN A 1 366 ? -23.770 19.086 -19.345 1.00 46.03 366 GLN A O 1
ATOM 3055 N N . ARG A 1 367 ? -22.179 18.999 -17.765 1.00 41.81 367 ARG A N 1
ATOM 3056 C CA . ARG A 1 367 ? -23.065 19.235 -16.618 1.00 41.81 367 ARG A CA 1
ATOM 3057 C C . ARG A 1 367 ? -23.644 20.645 -16.549 1.00 41.81 367 ARG A C 1
ATOM 3059 O O . ARG A 1 367 ? -24.721 20.812 -15.985 1.00 41.81 367 ARG A O 1
ATOM 3066 N N . PHE A 1 368 ? -22.960 21.635 -17.111 1.00 40.91 368 PHE A N 1
ATOM 3067 C CA . PHE A 1 368 ? -23.382 23.035 -17.028 1.00 40.91 368 PHE A CA 1
ATOM 3068 C C . PHE A 1 368 ? -23.802 23.650 -18.370 1.00 40.91 368 PHE A C 1
ATOM 3070 O O . PHE A 1 368 ? -24.238 24.796 -18.368 1.00 40.91 368 PHE A O 1
ATOM 3077 N N . LYS A 1 369 ? -23.732 22.901 -19.487 1.00 46.03 369 LYS A N 1
ATOM 3078 C CA . LYS A 1 369 ? -24.114 23.367 -20.839 1.00 46.03 369 LYS A CA 1
ATOM 3079 C C . LYS A 1 369 ? -23.540 24.757 -21.168 1.00 46.03 369 LYS A C 1
ATOM 3081 O O . LYS A 1 369 ? -24.279 25.691 -21.461 1.00 46.03 369 LYS A O 1
ATOM 3086 N N . PHE A 1 370 ? -22.223 24.914 -21.055 1.00 42.78 370 PHE A N 1
ATOM 3087 C CA . PHE A 1 370 ? -21.562 26.160 -21.445 1.00 42.78 370 PHE A CA 1
ATOM 3088 C C . PHE A 1 370 ? -21.424 26.219 -22.974 1.00 42.78 370 PHE A C 1
ATOM 3090 O O . PHE A 1 370 ? -20.683 25.419 -23.541 1.00 42.78 370 PHE A O 1
ATOM 3097 N N . ASP A 1 371 ? -22.114 27.162 -23.624 1.00 45.56 371 ASP A N 1
ATOM 3098 C CA . ASP A 1 371 ? -22.103 27.314 -25.090 1.00 45.56 371 ASP A CA 1
ATOM 3099 C C . ASP A 1 371 ? -20.902 28.145 -25.612 1.00 45.56 371 ASP A C 1
ATOM 3101 O O . ASP A 1 371 ? -20.535 28.025 -26.779 1.00 45.56 371 ASP A O 1
ATOM 3105 N N . SER A 1 372 ? -20.212 28.918 -24.758 1.00 47.31 372 SER A N 1
ATOM 3106 C CA . SER A 1 372 ? -18.905 29.540 -25.058 1.00 47.31 372 SER A CA 1
ATOM 3107 C C . SER A 1 372 ? -18.194 30.010 -23.782 1.00 47.31 372 SER A C 1
ATOM 3109 O O . SER A 1 372 ? -18.791 30.693 -22.957 1.00 47.31 372 SER A O 1
ATOM 3111 N N . THR A 1 373 ? -16.919 29.653 -23.600 1.00 47.56 373 THR A N 1
ATOM 3112 C CA . THR A 1 373 ? -16.225 29.721 -22.298 1.00 47.56 373 THR A CA 1
ATOM 3113 C C . THR A 1 373 ? -15.537 31.043 -21.957 1.00 47.56 373 THR A C 1
ATOM 3115 O O . THR A 1 373 ? -15.164 31.216 -20.804 1.00 47.56 373 THR A O 1
ATOM 3118 N N . GLU A 1 374 ? -15.304 31.955 -22.900 1.00 46.44 374 GLU A N 1
ATOM 3119 C CA . GLU A 1 374 ? -14.380 33.083 -22.662 1.00 46.44 374 GLU A CA 1
ATOM 3120 C C . GLU A 1 374 ? -15.085 34.407 -22.327 1.00 46.44 374 GLU A C 1
ATOM 3122 O O . GLU A 1 374 ? -14.664 35.094 -21.397 1.00 46.44 374 GLU A O 1
ATOM 3127 N N . ASP A 1 375 ? -16.199 34.727 -22.988 1.00 44.06 375 ASP A N 1
ATOM 3128 C CA . ASP A 1 375 ? -16.874 36.024 -22.813 1.00 44.06 375 ASP A CA 1
ATOM 3129 C C . ASP A 1 375 ? -17.729 36.104 -21.535 1.00 44.06 375 ASP A C 1
ATOM 3131 O O . ASP A 1 375 ? -17.863 37.173 -20.927 1.00 44.06 375 ASP A O 1
ATOM 3135 N N . ASP A 1 376 ? -18.252 34.968 -21.067 1.00 50.03 376 ASP A N 1
ATOM 3136 C CA . ASP A 1 376 ? -19.074 34.913 -19.855 1.00 50.03 376 ASP A CA 1
ATOM 3137 C C . ASP A 1 376 ? -18.230 35.011 -18.577 1.00 50.03 376 ASP A C 1
ATOM 3139 O O . ASP A 1 376 ? -18.634 35.705 -17.645 1.00 50.03 376 ASP A O 1
ATOM 3143 N N . ILE A 1 377 ? -17.025 34.423 -18.558 1.00 46.81 377 ILE A N 1
ATOM 3144 C CA . ILE A 1 377 ? -16.101 34.477 -17.407 1.00 46.81 377 ILE A CA 1
ATOM 3145 C C . ILE A 1 377 ? -15.636 35.915 -17.145 1.00 46.81 377 ILE A C 1
ATOM 3147 O O . ILE A 1 377 ? -15.532 36.353 -16.002 1.00 46.81 377 ILE A O 1
ATOM 3151 N N . VAL A 1 378 ? -15.371 36.683 -18.205 1.00 49.62 378 VAL A N 1
ATOM 3152 C CA . VAL A 1 378 ? -14.911 38.076 -18.083 1.00 49.62 378 VAL A CA 1
ATOM 3153 C C . VAL A 1 378 ? -16.027 38.980 -17.549 1.00 49.62 378 VAL A C 1
ATOM 3155 O O . VAL A 1 378 ? -15.774 39.866 -16.727 1.00 49.62 378 VAL A O 1
ATOM 3158 N N . ASN A 1 379 ? -17.271 38.741 -17.972 1.00 50.56 379 ASN A N 1
ATOM 3159 C CA . ASN A 1 379 ? -18.432 39.494 -17.504 1.00 50.56 379 ASN A CA 1
ATOM 3160 C C . ASN A 1 379 ? -18.841 39.128 -16.071 1.00 50.56 379 ASN A C 1
ATOM 3162 O O . ASN A 1 379 ? -19.254 40.016 -15.322 1.00 50.56 379 ASN A O 1
ATOM 3166 N N . THR A 1 380 ? -18.694 37.863 -15.663 1.00 48.50 380 THR A N 1
ATOM 3167 C CA . THR A 1 380 ? -18.883 37.457 -14.262 1.00 48.50 380 THR A CA 1
ATOM 3168 C C . THR A 1 380 ? -17.777 38.017 -13.376 1.00 48.50 380 THR A C 1
ATOM 3170 O O . THR A 1 380 ? -18.088 38.586 -12.337 1.00 48.50 380 THR A O 1
ATOM 3173 N N . MET A 1 381 ? -16.512 37.991 -13.814 1.00 43.53 381 MET A N 1
ATOM 3174 C CA . MET A 1 381 ? -15.388 38.579 -13.070 1.00 43.53 381 MET A CA 1
ATOM 3175 C C . MET A 1 381 ? -15.549 40.085 -12.833 1.00 43.53 381 MET A C 1
ATOM 3177 O O . MET A 1 381 ? -15.305 40.550 -11.721 1.00 43.53 381 MET A O 1
ATOM 3181 N N . LYS A 1 382 ? -15.998 40.846 -13.843 1.00 52.88 382 LYS A N 1
ATOM 3182 C CA . LYS A 1 382 ? -16.281 42.286 -13.691 1.00 52.88 382 LYS A CA 1
ATOM 3183 C C . LYS A 1 382 ? -17.387 42.559 -12.673 1.00 52.88 382 LYS A C 1
ATOM 3185 O O . LYS A 1 382 ? -17.244 43.446 -11.839 1.00 52.88 382 LYS A O 1
ATOM 3190 N N . LYS A 1 383 ? -18.466 41.777 -12.704 1.00 51.31 383 LYS A N 1
ATOM 3191 C CA . LYS A 1 383 ? -19.577 41.933 -11.753 1.00 51.31 383 LYS A CA 1
ATOM 3192 C C . LYS A 1 383 ? -19.196 41.499 -10.339 1.00 51.31 383 LYS A C 1
ATOM 3194 O O . LYS A 1 383 ? -19.598 42.149 -9.381 1.00 51.31 383 LYS A O 1
ATOM 3199 N N . PHE A 1 384 ? -18.352 40.476 -10.205 1.00 41.12 384 PHE A N 1
ATOM 3200 C CA . PHE A 1 384 ? -17.826 40.036 -8.911 1.00 41.12 384 PHE A CA 1
ATOM 3201 C C . PHE A 1 384 ? -16.963 41.111 -8.241 1.00 41.12 384 PHE A C 1
ATOM 3203 O O . PHE A 1 384 ? -17.068 41.309 -7.032 1.00 41.12 384 PHE A O 1
ATOM 3210 N N . SER A 1 385 ? -16.147 41.835 -9.023 1.00 46.97 385 SER A N 1
ATOM 3211 C CA . SER A 1 385 ? -15.311 42.933 -8.505 1.00 46.97 385 SER A CA 1
ATOM 3212 C C . SER A 1 385 ? -16.116 44.152 -8.078 1.00 46.97 385 SER A C 1
ATOM 3214 O O . SER A 1 385 ? -15.647 44.926 -7.257 1.00 46.97 385 SER A O 1
ATOM 3216 N N . GLU A 1 386 ? -17.316 44.338 -8.629 1.00 53.09 386 GLU A N 1
ATOM 3217 C CA . GLU A 1 386 ? -18.210 45.437 -8.247 1.00 53.09 386 GLU A CA 1
ATOM 3218 C C . GLU A 1 386 ? -18.982 45.137 -6.947 1.00 53.09 386 GLU A C 1
ATOM 3220 O O . GLU A 1 386 ? -19.430 46.061 -6.272 1.00 53.09 386 GLU A O 1
ATOM 3225 N N . LEU A 1 387 ? -19.153 43.857 -6.590 1.00 47.53 387 LEU A N 1
ATOM 3226 C CA . LEU A 1 387 ? -19.980 43.397 -5.463 1.00 47.53 387 LEU A CA 1
ATOM 3227 C C . LEU A 1 387 ? -19.188 43.083 -4.191 1.00 47.53 387 LEU A C 1
ATOM 3229 O O . LEU A 1 387 ? -19.721 43.212 -3.086 1.00 47.53 387 LEU A O 1
ATOM 3233 N N . ILE A 1 388 ? -17.939 42.644 -4.331 1.00 43.06 388 ILE A N 1
ATOM 3234 C CA . ILE A 1 388 ? -17.025 42.454 -3.210 1.00 43.06 388 ILE A CA 1
ATOM 3235 C C . ILE A 1 388 ? -16.127 43.682 -3.177 1.00 43.06 388 ILE A C 1
ATOM 3237 O O . ILE A 1 388 ? -15.327 43.880 -4.081 1.00 43.06 388 ILE A O 1
ATOM 3241 N N . ASP A 1 389 ? -16.236 44.481 -2.119 1.00 45.22 389 ASP A N 1
ATOM 3242 C CA . ASP A 1 389 ? -15.410 45.672 -1.852 1.00 45.22 389 ASP A CA 1
ATOM 3243 C C . ASP A 1 389 ? -13.952 45.282 -1.475 1.00 45.22 389 ASP A C 1
ATOM 3245 O O . ASP A 1 389 ? -13.348 45.800 -0.538 1.00 45.22 389 ASP A O 1
ATOM 3249 N N . VAL A 1 390 ? -13.414 44.254 -2.142 1.00 47.06 390 VAL A N 1
ATOM 3250 C CA . VAL A 1 390 ? -12.080 43.670 -1.983 1.00 47.06 390 VAL A CA 1
ATOM 3251 C C . VAL A 1 390 ? -11.593 43.260 -3.371 1.00 47.06 390 VAL A C 1
ATOM 3253 O O . VAL A 1 390 ? -12.248 42.477 -4.060 1.00 47.06 390 VAL A O 1
ATOM 3256 N N . ASP A 1 391 ? -10.414 43.744 -3.766 1.00 48.56 391 ASP A N 1
ATOM 3257 C CA . ASP A 1 391 ? -9.785 43.378 -5.035 1.00 48.56 391 ASP A CA 1
ATOM 3258 C C . ASP A 1 391 ? -9.662 41.850 -5.183 1.00 48.56 391 ASP A C 1
ATOM 3260 O O . ASP A 1 391 ? -9.016 41.175 -4.376 1.00 48.56 391 ASP A O 1
ATOM 3264 N N . ILE A 1 392 ? -10.218 41.305 -6.275 1.00 47.75 392 ILE A N 1
ATOM 3265 C CA . ILE A 1 392 ? -10.220 39.867 -6.631 1.00 47.75 392 ILE A CA 1
ATOM 3266 C C . ILE A 1 392 ? -8.808 39.248 -6.601 1.00 47.75 392 ILE A C 1
ATOM 3268 O O . ILE A 1 392 ? -8.656 38.042 -6.400 1.00 47.75 392 ILE A O 1
ATOM 3272 N N . GLN A 1 393 ? -7.762 40.071 -6.736 1.00 52.94 393 GLN A N 1
ATOM 3273 C CA . GLN A 1 393 ? -6.355 39.673 -6.618 1.00 52.94 393 GLN A CA 1
ATOM 3274 C C . GLN A 1 393 ? -6.018 38.973 -5.286 1.00 52.94 393 GLN A C 1
ATOM 3276 O O . GLN A 1 393 ? -5.035 38.237 -5.226 1.00 52.94 393 GLN A O 1
ATOM 3281 N N . TRP A 1 394 ? -6.832 39.159 -4.241 1.00 51.25 394 TRP A N 1
ATOM 3282 C CA . TRP A 1 394 ? -6.640 38.554 -2.920 1.00 51.25 394 TRP A CA 1
ATOM 3283 C C . TRP A 1 394 ? -7.314 37.188 -2.728 1.00 51.25 394 TRP A C 1
ATOM 3285 O O . TRP A 1 394 ? -7.141 36.583 -1.669 1.00 51.25 394 TRP A O 1
ATOM 3295 N N . ILE A 1 395 ? -8.043 36.659 -3.720 1.00 51.25 395 ILE A N 1
ATOM 3296 C CA . ILE A 1 395 ? -8.604 35.299 -3.651 1.00 51.25 395 ILE A CA 1
ATOM 3297 C C . ILE A 1 395 ? -7.539 34.301 -4.146 1.00 51.25 395 ILE A C 1
ATOM 3299 O O . ILE A 1 395 ? -7.231 34.267 -5.338 1.00 51.25 395 ILE A O 1
ATOM 3303 N N . PRO A 1 396 ? -6.965 33.452 -3.271 1.00 51.25 396 PRO A N 1
ATOM 3304 C CA . PRO A 1 396 ? -5.721 32.743 -3.571 1.00 51.25 396 PRO A CA 1
ATOM 3305 C C . PRO A 1 396 ? -5.858 31.567 -4.555 1.00 51.25 396 PRO A C 1
ATOM 3307 O O . PRO A 1 396 ? -4.838 31.037 -4.993 1.00 51.25 396 PRO A O 1
ATOM 3310 N N . SER A 1 397 ? -7.069 31.125 -4.931 1.00 57.66 397 SER A N 1
ATOM 3311 C CA . SER A 1 397 ? -7.224 29.989 -5.856 1.00 57.66 397 SER A CA 1
ATOM 3312 C C . SER A 1 397 ? -8.318 30.166 -6.917 1.00 57.66 397 SER A C 1
ATOM 3314 O O . SER A 1 397 ? -9.471 30.476 -6.622 1.00 57.66 397 SER A O 1
ATOM 3316 N N . LYS A 1 398 ? -7.976 29.856 -8.179 1.00 54.50 398 LYS A N 1
ATOM 3317 C CA . LYS A 1 398 ? -8.916 29.839 -9.321 1.00 54.50 398 LYS A CA 1
ATOM 3318 C C . LYS A 1 398 ? -10.101 28.885 -9.115 1.00 54.50 398 LYS A C 1
ATOM 3320 O O . LYS A 1 398 ? -11.163 29.096 -9.686 1.00 54.50 398 LYS A O 1
ATOM 3325 N N . GLN A 1 399 ? -9.926 27.828 -8.318 1.00 46.62 399 GLN A N 1
ATOM 3326 C CA . GLN A 1 399 ? -10.999 26.886 -7.986 1.00 46.62 399 GLN A CA 1
ATOM 3327 C C . GLN A 1 399 ? -12.029 27.504 -7.038 1.00 46.62 399 GLN A C 1
ATOM 3329 O O . GLN A 1 399 ? -13.222 27.352 -7.274 1.00 46.62 399 GLN A O 1
ATOM 3334 N N . GLN A 1 400 ? -11.592 28.238 -6.009 1.00 51.50 400 GLN A N 1
ATOM 3335 C CA . GLN A 1 400 ? -12.512 28.963 -5.129 1.00 51.50 400 GLN A CA 1
ATOM 3336 C C . GLN A 1 400 ? -13.276 30.040 -5.896 1.00 51.50 400 GLN A C 1
ATOM 3338 O O . GLN A 1 400 ? -14.479 30.160 -5.701 1.00 51.50 400 GLN A O 1
ATOM 3343 N N . VAL A 1 401 ? -12.611 30.746 -6.818 1.00 53.91 401 VAL A N 1
ATOM 3344 C CA . VAL A 1 401 ? -13.272 31.706 -7.716 1.00 53.91 401 VAL A CA 1
ATOM 3345 C C . VAL A 1 401 ? -14.362 31.016 -8.542 1.00 53.91 401 VAL A C 1
ATOM 3347 O O . VAL A 1 401 ? -15.503 31.448 -8.489 1.00 53.91 401 VAL A O 1
ATOM 3350 N N . ARG A 1 402 ? -14.076 29.875 -9.187 1.00 50.25 402 ARG A N 1
ATOM 3351 C CA . ARG A 1 402 ? -15.084 29.108 -9.950 1.00 50.25 402 ARG A CA 1
ATOM 3352 C C . ARG A 1 402 ? -16.254 28.602 -9.105 1.00 50.25 402 ARG A C 1
ATOM 3354 O O . ARG A 1 402 ? -17.382 28.565 -9.586 1.00 50.25 402 ARG A O 1
ATOM 3361 N N . ILE A 1 403 ? -16.000 28.177 -7.866 1.00 50.94 403 ILE A N 1
ATOM 3362 C CA . ILE A 1 403 ? -17.060 27.745 -6.939 1.00 50.94 403 ILE A CA 1
ATOM 3363 C C . ILE A 1 403 ? -17.950 28.937 -6.575 1.00 50.94 403 ILE A C 1
ATOM 3365 O O . ILE A 1 403 ? -19.171 28.811 -6.591 1.00 50.94 403 ILE A O 1
ATOM 3369 N N . LEU A 1 404 ? -17.349 30.091 -6.283 1.00 53.00 404 LEU A N 1
ATOM 3370 C CA . LEU A 1 404 ? -18.067 31.321 -5.960 1.00 53.00 404 LEU A CA 1
ATOM 3371 C C . LEU A 1 404 ? -18.855 31.858 -7.167 1.00 53.00 404 LEU A C 1
ATOM 3373 O O . LEU A 1 404 ? -20.022 32.206 -7.008 1.00 53.00 404 LEU A O 1
ATOM 3377 N N . GLU A 1 405 ? -18.271 31.826 -8.367 1.00 54.75 405 GLU A N 1
ATOM 3378 C CA . GLU A 1 405 ? -18.931 32.140 -9.644 1.00 54.75 405 GLU A CA 1
ATOM 3379 C C . GLU A 1 405 ? -20.122 31.205 -9.895 1.00 54.75 405 GLU A C 1
ATOM 3381 O O . GLU A 1 405 ? -21.209 31.663 -10.234 1.00 54.75 405 GLU A O 1
ATOM 3386 N N . ALA A 1 406 ? -19.968 29.895 -9.673 1.00 52.8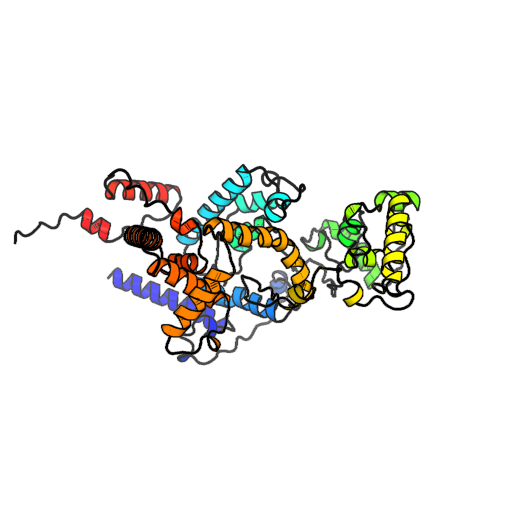8 406 ALA A N 1
ATOM 3387 C CA . ALA A 1 406 ? -21.062 28.933 -9.816 1.00 52.88 406 ALA A CA 1
ATOM 3388 C C . ALA A 1 406 ? -22.180 29.164 -8.780 1.00 52.88 406 ALA A C 1
ATOM 3390 O O . ALA A 1 406 ? -23.366 29.074 -9.107 1.00 52.88 406 ALA A O 1
ATOM 3391 N N . GLN A 1 407 ? -21.822 29.492 -7.535 1.00 53.84 407 GLN A N 1
ATOM 3392 C CA . GLN A 1 407 ? -22.777 29.827 -6.475 1.00 53.84 407 GLN A CA 1
ATOM 3393 C C . GLN A 1 407 ? -23.525 31.135 -6.760 1.00 53.84 407 GLN A C 1
ATOM 3395 O O . GLN A 1 407 ? -24.718 31.240 -6.469 1.00 53.84 407 GLN A O 1
ATOM 3400 N N . GLU A 1 408 ? -22.856 32.133 -7.330 1.00 54.38 408 GLU A N 1
ATOM 3401 C CA . GLU A 1 408 ? -23.473 33.390 -7.743 1.00 54.38 408 GLU A CA 1
ATOM 3402 C C . GLU A 1 408 ? -24.338 33.214 -8.994 1.00 54.38 408 GLU A C 1
ATOM 3404 O O . GLU A 1 408 ? -25.460 33.717 -9.030 1.00 54.38 408 GLU A O 1
ATOM 3409 N N . TYR A 1 409 ? -23.889 32.439 -9.981 1.00 55.84 409 TYR A N 1
ATOM 3410 C CA . TYR A 1 409 ? -24.671 32.080 -11.164 1.00 55.84 409 TYR A CA 1
ATOM 3411 C C . TYR A 1 409 ? -26.009 31.429 -10.778 1.00 55.84 409 TYR A C 1
ATOM 3413 O O . TYR A 1 409 ? -27.060 31.810 -11.296 1.00 55.84 409 TYR A O 1
ATOM 3421 N N . LEU A 1 410 ? -26.001 30.521 -9.793 1.00 51.84 410 LEU A N 1
ATOM 3422 C CA . LEU A 1 410 ? -27.223 29.924 -9.237 1.00 51.84 410 LEU A CA 1
ATOM 3423 C C . LEU A 1 410 ? -28.142 30.952 -8.552 1.00 51.84 410 LEU A C 1
ATOM 3425 O O . LEU A 1 410 ? -29.363 30.799 -8.592 1.00 51.84 410 LEU A O 1
ATOM 3429 N N . LYS A 1 411 ? -27.582 31.997 -7.930 1.00 52.34 411 LYS A N 1
ATOM 3430 C CA . LYS A 1 411 ? -28.344 33.059 -7.248 1.00 52.34 411 LYS A CA 1
ATOM 3431 C C . LYS A 1 411 ? -28.894 34.124 -8.204 1.00 52.34 411 LYS A C 1
ATOM 3433 O O . LYS A 1 411 ? -29.955 34.681 -7.925 1.00 52.34 411 LYS A O 1
ATOM 3438 N N . THR A 1 412 ? -28.184 34.421 -9.292 1.00 51.12 412 THR A N 1
ATOM 3439 C CA . THR A 1 412 ? -28.431 35.585 -10.163 1.00 51.12 412 THR A CA 1
ATOM 3440 C C . THR A 1 412 ? -29.203 35.258 -11.441 1.00 51.12 412 THR A C 1
ATOM 3442 O O . THR A 1 412 ? -29.975 36.102 -11.900 1.00 51.12 412 THR A O 1
ATOM 3445 N N . LYS A 1 413 ? -29.060 34.052 -12.019 1.00 50.75 413 LYS A N 1
ATOM 3446 C CA . LYS A 1 413 ? -29.788 33.688 -13.246 1.00 50.75 413 LYS A CA 1
ATOM 3447 C C . LYS A 1 413 ? -31.268 33.448 -12.927 1.00 50.75 413 LYS A C 1
ATOM 3449 O O . LYS A 1 413 ? -31.638 32.438 -12.323 1.00 50.75 413 LYS A O 1
ATOM 3454 N N . GLN A 1 414 ? -32.120 34.393 -13.324 1.00 46.56 414 GLN A N 1
ATOM 3455 C CA . GLN A 1 414 ? -33.572 34.291 -13.161 1.00 46.56 414 GLN A CA 1
ATOM 3456 C C . GLN A 1 414 ? -34.106 33.046 -13.892 1.00 46.56 414 GLN A C 1
ATOM 3458 O O . GLN A 1 414 ? -33.798 32.822 -15.061 1.00 46.56 414 GLN A O 1
ATOM 3463 N N . GLY A 1 415 ? -34.902 32.229 -13.194 1.00 58.28 415 GLY A N 1
ATOM 3464 C CA . GLY A 1 415 ? -35.550 31.037 -13.747 1.00 58.28 415 GLY A CA 1
ATOM 3465 C C . GLY A 1 415 ? -34.912 29.719 -13.302 1.00 58.28 415 GLY A C 1
ATOM 3466 O O . GLY A 1 415 ? -35.367 29.115 -12.336 1.00 58.28 415 GLY A O 1
ATOM 3467 N N . GLU A 1 416 ? -33.902 29.228 -14.019 1.00 56.50 416 GLU A N 1
ATOM 3468 C CA . GLU A 1 416 ? -33.390 27.855 -13.841 1.00 56.50 416 GLU A CA 1
ATOM 3469 C C . GLU A 1 416 ? -32.506 27.676 -12.596 1.00 56.50 416 GLU A C 1
ATOM 3471 O O . GLU A 1 416 ? -32.655 26.688 -11.879 1.00 56.50 416 GLU A O 1
ATOM 3476 N N . GLY A 1 417 ? -31.634 28.643 -12.285 1.00 53.53 417 GLY A N 1
ATOM 3477 C CA . GLY A 1 417 ? -30.754 28.578 -11.107 1.00 53.53 417 GLY A CA 1
ATOM 3478 C C . GLY A 1 417 ? -31.525 28.655 -9.787 1.00 53.53 417 GLY A C 1
ATOM 3479 O O . GLY A 1 417 ? -31.269 27.881 -8.863 1.00 53.53 417 GLY A O 1
ATOM 3480 N N . GLN A 1 418 ? -32.542 29.520 -9.733 1.00 61.00 418 GLN A N 1
ATOM 3481 C CA . GLN A 1 418 ? -33.444 29.626 -8.584 1.00 61.00 418 GLN A CA 1
ATOM 3482 C C . GLN A 1 418 ? -34.291 28.365 -8.395 1.00 61.00 418 GLN A C 1
ATOM 3484 O O . GLN A 1 418 ? -34.396 27.897 -7.265 1.00 61.00 418 GLN A O 1
ATOM 3489 N N . LYS A 1 419 ? -34.816 27.766 -9.475 1.00 65.81 419 LYS A N 1
ATOM 3490 C CA . LYS A 1 419 ? -35.525 26.476 -9.408 1.00 65.81 419 LYS A CA 1
ATOM 3491 C C . LYS A 1 419 ? -34.634 25.367 -8.856 1.00 65.81 419 LYS A C 1
ATOM 3493 O O . LYS A 1 419 ? -35.045 24.676 -7.936 1.00 65.81 419 LYS A O 1
ATOM 3498 N N . MET A 1 420 ? -33.394 25.252 -9.332 1.00 62.41 420 MET A N 1
ATOM 3499 C CA . MET A 1 420 ? -32.429 24.271 -8.813 1.00 62.41 420 MET A CA 1
ATOM 3500 C C . MET A 1 420 ? -32.098 24.504 -7.331 1.00 62.41 420 MET A C 1
ATOM 3502 O O . MET A 1 420 ? -31.998 23.554 -6.557 1.00 62.41 420 MET A O 1
ATOM 3506 N N . LEU A 1 421 ? -31.949 25.763 -6.908 1.00 64.50 421 LEU A N 1
ATOM 3507 C CA . LEU A 1 421 ? -31.735 26.114 -5.503 1.00 64.50 421 LEU A CA 1
ATOM 3508 C C . LEU A 1 421 ? -32.971 25.810 -4.643 1.00 64.50 421 LEU A C 1
ATOM 3510 O O . LEU A 1 421 ? -32.831 25.377 -3.502 1.00 64.50 421 LEU A O 1
ATOM 3514 N N . GLU A 1 422 ? -34.175 26.043 -5.161 1.00 72.00 422 GLU A N 1
ATOM 3515 C CA . GLU A 1 422 ? -35.433 25.693 -4.502 1.00 72.00 422 GLU A CA 1
ATOM 3516 C C . GLU A 1 422 ? -35.619 24.181 -4.401 1.00 72.00 422 GLU A C 1
ATOM 3518 O O . GLU A 1 422 ? -35.969 23.701 -3.327 1.00 72.00 422 GLU A O 1
ATOM 3523 N N . GLU A 1 423 ? -35.303 23.425 -5.450 1.00 71.31 423 GLU A N 1
ATOM 3524 C CA . GLU A 1 423 ? -35.275 21.961 -5.441 1.00 71.31 423 GLU A CA 1
ATOM 3525 C C . GLU A 1 423 ? -34.263 21.430 -4.422 1.00 71.31 423 GLU A C 1
ATOM 3527 O O . GLU A 1 423 ? -34.593 20.543 -3.637 1.00 71.31 423 GLU A O 1
ATOM 3532 N N . LEU A 1 424 ? -33.055 22.001 -4.362 1.00 67.19 424 LEU A N 1
ATOM 3533 C CA . LEU A 1 424 ? -32.063 21.660 -3.339 1.00 67.19 424 LEU A CA 1
ATOM 3534 C C . LEU A 1 424 ? -32.563 22.008 -1.935 1.00 67.19 424 LEU A C 1
ATOM 3536 O O . LEU A 1 424 ? -32.471 21.179 -1.037 1.00 67.19 424 LEU A O 1
ATOM 3540 N N . LYS A 1 425 ? -33.154 23.191 -1.730 1.00 72.38 425 LYS A N 1
ATOM 3541 C CA . LYS A 1 425 ? -33.769 23.571 -0.447 1.00 72.38 425 LYS A CA 1
ATOM 3542 C C . LYS A 1 425 ? -34.901 22.623 -0.061 1.00 72.38 425 LYS A C 1
ATOM 3544 O O . LYS A 1 425 ? -35.038 22.309 1.115 1.00 72.38 425 LYS A O 1
ATOM 3549 N N . GLN A 1 426 ? -35.718 22.183 -1.014 1.00 74.38 426 GLN A N 1
ATOM 3550 C CA . GLN A 1 426 ? -36.784 21.211 -0.778 1.00 74.38 426 GLN A CA 1
ATOM 3551 C C . GLN A 1 426 ? -36.206 19.841 -0.416 1.00 74.38 426 GLN A C 1
ATOM 3553 O O . GLN A 1 426 ? -36.648 19.259 0.567 1.00 74.38 426 GLN A O 1
ATOM 3558 N N . LYS A 1 427 ? -35.170 19.371 -1.120 1.00 67.50 427 LYS A N 1
ATOM 3559 C CA . LYS A 1 427 ? -34.471 18.113 -0.811 1.00 67.50 427 LYS A CA 1
ATOM 3560 C C . LYS A 1 427 ? -33.764 18.144 0.547 1.00 67.50 427 LYS A C 1
ATOM 3562 O O . LYS A 1 427 ? -33.873 17.179 1.288 1.00 67.50 427 LYS A O 1
ATOM 3567 N N . ILE A 1 428 ? -33.126 19.259 0.913 1.00 66.75 428 ILE A N 1
ATOM 3568 C CA . ILE A 1 428 ? -32.497 19.462 2.233 1.00 66.75 428 ILE A CA 1
ATOM 3569 C C . ILE A 1 428 ? -33.552 19.539 3.349 1.00 66.75 428 ILE A C 1
ATOM 3571 O O . ILE A 1 428 ? -33.293 19.118 4.472 1.00 66.75 428 ILE A O 1
ATOM 3575 N N . LYS A 1 429 ? -34.747 20.079 3.062 1.00 67.19 429 LYS A N 1
ATOM 3576 C CA . LYS A 1 429 ? -35.865 20.128 4.021 1.00 67.19 429 LYS A CA 1
ATOM 3577 C C . LYS A 1 429 ? -36.470 18.758 4.304 1.00 67.19 429 LYS A C 1
ATOM 3579 O O . LYS A 1 429 ? -37.046 18.591 5.378 1.00 67.19 429 LYS A O 1
ATOM 3584 N N . VAL A 1 430 ? -36.380 17.804 3.373 1.00 62.62 430 VAL A N 1
ATOM 3585 C CA . VAL A 1 430 ? -36.750 16.419 3.673 1.00 62.62 430 VAL A CA 1
ATOM 3586 C C . VAL A 1 430 ? -35.755 15.931 4.726 1.00 62.62 430 VAL A C 1
ATOM 3588 O O . VAL A 1 430 ? -34.552 15.985 4.465 1.00 62.62 430 VAL A O 1
ATOM 3591 N N . PRO A 1 431 ? -36.209 15.485 5.913 1.00 51.16 431 PRO A N 1
ATOM 3592 C CA . PRO A 1 431 ? -35.336 14.974 6.959 1.00 51.16 431 PRO A CA 1
ATOM 3593 C C . PRO A 1 431 ? -34.812 13.609 6.520 1.00 51.16 431 PRO A C 1
ATOM 3595 O O . PRO A 1 431 ? -35.220 12.556 6.999 1.00 51.16 431 PRO A O 1
ATOM 3598 N N . SER A 1 432 ? -33.913 13.618 5.549 1.00 52.41 432 SER A N 1
ATOM 3599 C CA . SER A 1 432 ? -32.994 12.523 5.372 1.00 52.41 432 SER A CA 1
ATOM 3600 C C . SER A 1 432 ? -32.148 12.509 6.652 1.00 52.41 432 SER A C 1
ATOM 3602 O O . SER A 1 432 ? -31.702 13.556 7.124 1.00 52.41 432 SER A O 1
ATOM 3604 N N . SER A 1 433 ? -31.995 11.354 7.290 1.00 51.69 433 SER A N 1
ATOM 3605 C CA . SER A 1 433 ? -31.265 11.192 8.556 1.00 51.69 433 SER A CA 1
ATOM 3606 C C . SER A 1 433 ? -29.747 11.417 8.414 1.00 51.69 433 SER A C 1
ATOM 3608 O O . SER A 1 433 ? -28.962 10.804 9.136 1.00 51.69 433 SER A O 1
ATOM 3610 N N . PHE A 1 434 ? -29.320 12.212 7.430 1.00 54.00 434 PHE A N 1
ATOM 3611 C CA . PHE A 1 434 ? -27.937 12.382 7.028 1.00 54.00 434 PHE A CA 1
ATOM 3612 C C . PHE A 1 434 ? -27.242 13.495 7.802 1.00 54.00 434 PHE A C 1
ATOM 3614 O O . PHE A 1 434 ? -27.798 14.546 8.120 1.00 54.00 434 PHE A O 1
ATOM 3621 N N . ASP A 1 435 ? -25.971 13.221 8.070 1.00 69.50 435 ASP A N 1
ATOM 3622 C CA . ASP A 1 435 ? -25.008 14.119 8.676 1.00 69.50 435 ASP A CA 1
ATOM 3623 C C . ASP A 1 435 ? -24.815 15.360 7.790 1.00 69.50 435 ASP A C 1
ATOM 3625 O O . ASP A 1 435 ? -24.414 15.247 6.626 1.00 69.50 435 ASP A O 1
ATOM 3629 N N . ILE A 1 436 ? -25.090 16.547 8.337 1.00 77.75 436 ILE A N 1
ATOM 3630 C CA . ILE A 1 436 ? -24.966 17.847 7.652 1.00 77.75 436 ILE A CA 1
ATOM 3631 C C . ILE A 1 436 ? -23.571 17.999 7.021 1.00 77.75 436 ILE A C 1
ATOM 3633 O O . ILE A 1 436 ? -23.430 18.567 5.936 1.00 77.75 436 ILE A O 1
ATOM 3637 N N . ALA A 1 437 ? -22.539 17.441 7.663 1.00 81.75 437 ALA A N 1
ATOM 3638 C CA . ALA A 1 437 ? -21.174 17.469 7.155 1.00 81.75 437 ALA A CA 1
ATOM 3639 C C . ALA A 1 437 ? -21.027 16.748 5.803 1.00 81.75 437 ALA A C 1
ATOM 3641 O O . ALA A 1 437 ? -20.324 17.238 4.919 1.00 81.75 437 ALA A O 1
ATOM 3642 N N . SER A 1 438 ? -21.719 15.622 5.606 1.00 78.44 438 SER A N 1
ATOM 3643 C CA . SER A 1 438 ? -21.648 14.845 4.361 1.00 78.44 438 SER A CA 1
ATOM 3644 C C . SER A 1 438 ? -22.242 15.604 3.171 1.00 78.44 438 SER A C 1
ATOM 3646 O O . SER A 1 438 ? -21.657 15.609 2.086 1.00 78.44 438 SER A O 1
ATOM 3648 N N . ILE A 1 439 ? -23.349 16.320 3.399 1.00 74.62 439 ILE A N 1
ATOM 3649 C CA . ILE A 1 439 ? -23.982 17.189 2.404 1.00 74.62 439 ILE A CA 1
ATOM 3650 C C . ILE A 1 439 ? -23.008 18.294 2.006 1.00 74.62 439 ILE A C 1
ATOM 3652 O O . ILE A 1 439 ? -22.790 18.520 0.820 1.00 74.62 439 ILE A O 1
ATOM 3656 N N . PHE A 1 440 ? -22.352 18.924 2.981 1.00 78.25 440 PHE A N 1
ATOM 3657 C CA . PHE A 1 440 ? -21.394 19.997 2.729 1.00 78.25 440 PHE A CA 1
ATOM 3658 C C . PHE A 1 440 ? -20.144 19.530 1.965 1.00 78.25 440 PHE A C 1
ATOM 3660 O O . PHE A 1 440 ? -19.665 20.225 1.068 1.00 78.25 440 PHE A O 1
ATOM 3667 N N . VAL A 1 441 ? -19.617 18.339 2.277 1.00 78.69 441 VAL A N 1
ATOM 3668 C CA . VAL A 1 441 ? -18.502 17.735 1.525 1.00 78.69 441 VAL A CA 1
ATOM 3669 C C . VAL A 1 441 ? -18.914 17.498 0.075 1.00 78.69 441 VAL A C 1
ATOM 3671 O O . VAL A 1 441 ? -18.217 17.915 -0.852 1.00 78.69 441 VAL A O 1
ATOM 3674 N N . LYS A 1 442 ? -20.080 16.881 -0.124 1.00 71.94 442 LYS A N 1
ATOM 3675 C CA . LYS A 1 442 ? -20.641 16.616 -1.446 1.00 71.94 442 LYS A CA 1
ATOM 3676 C C . LYS A 1 442 ? -20.971 17.898 -2.217 1.00 71.94 442 LYS A C 1
ATOM 3678 O O . LYS A 1 442 ? -20.827 17.901 -3.438 1.00 71.94 442 LYS A O 1
ATOM 3683 N N . GLU A 1 443 ? -21.396 18.965 -1.539 1.00 70.44 443 GLU A N 1
ATOM 3684 C CA . GLU A 1 443 ? -21.702 20.275 -2.128 1.00 70.44 443 GLU A CA 1
ATOM 3685 C C . GLU A 1 443 ? -20.421 20.929 -2.641 1.00 70.44 443 GLU A C 1
ATOM 3687 O O . GLU A 1 443 ? -20.354 21.340 -3.797 1.00 70.44 443 GLU A O 1
ATOM 3692 N N . LYS A 1 444 ? -19.370 20.948 -1.814 1.00 72.94 444 LYS A N 1
ATOM 3693 C CA . LYS A 1 444 ? -18.053 21.473 -2.194 1.00 72.94 444 LYS A CA 1
ATOM 3694 C C . LYS A 1 444 ? -17.411 20.700 -3.337 1.00 72.94 444 LYS A C 1
ATOM 3696 O O . LYS A 1 444 ? -16.787 21.305 -4.202 1.00 72.94 444 LYS A O 1
ATOM 3701 N N . ALA A 1 445 ? -17.578 19.379 -3.350 1.00 65.12 445 ALA A N 1
ATOM 3702 C CA . ALA A 1 445 ? -17.149 18.532 -4.459 1.00 65.12 445 ALA A CA 1
ATOM 3703 C C . ALA A 1 445 ? -18.044 18.680 -5.702 1.00 65.12 445 ALA A C 1
ATOM 3705 O O . ALA A 1 445 ? -17.749 18.091 -6.740 1.00 65.12 445 ALA A O 1
ATOM 3706 N N . ALA A 1 446 ? -19.155 19.418 -5.586 1.00 68.00 446 ALA A N 1
ATOM 3707 C CA . ALA A 1 446 ? -20.241 19.449 -6.546 1.00 68.00 446 ALA A CA 1
ATOM 3708 C C . ALA A 1 446 ? -20.581 18.026 -7.013 1.00 68.00 446 ALA A C 1
ATOM 3710 O O . ALA A 1 446 ? -20.550 17.750 -8.197 1.00 68.00 446 ALA A O 1
ATOM 3711 N N . SER A 1 447 ? -20.852 17.063 -6.137 1.00 63.59 447 SER A N 1
ATOM 3712 C CA . SER A 1 447 ? -21.151 15.681 -6.561 1.00 63.59 447 SER A CA 1
ATOM 3713 C C . SER A 1 447 ? -22.539 15.569 -7.221 1.00 63.59 447 SER A C 1
ATOM 3715 O O . SER A 1 447 ? -23.454 16.324 -6.895 1.00 63.59 447 SER A O 1
ATOM 3717 N N . VAL A 1 448 ? -22.705 14.664 -8.195 1.00 62.56 448 VAL A N 1
ATOM 3718 C CA . VAL A 1 448 ? -24.017 14.393 -8.838 1.00 62.56 448 VAL A CA 1
ATOM 3719 C C . VAL A 1 448 ? -24.942 13.612 -7.896 1.00 62.56 448 VAL A C 1
ATOM 3721 O O . VAL A 1 448 ? -26.163 13.713 -7.993 1.00 62.56 448 VAL A O 1
ATOM 3724 N N . GLU A 1 449 ? -24.359 12.889 -6.940 1.00 65.88 449 GLU A N 1
ATOM 3725 C CA . GLU A 1 449 ? -25.060 12.064 -5.954 1.00 65.88 449 GLU A CA 1
ATOM 3726 C C . GLU A 1 449 ? -26.083 12.860 -5.139 1.00 65.88 449 GLU A C 1
ATOM 3728 O O . GLU A 1 449 ? -27.193 12.380 -4.942 1.00 65.88 449 GLU A O 1
ATOM 3733 N N . LEU A 1 450 ? -25.781 14.115 -4.781 1.00 64.88 450 LEU A N 1
ATOM 3734 C CA . LEU A 1 450 ? -26.727 15.007 -4.088 1.00 64.88 450 LEU A CA 1
ATOM 3735 C C . LEU A 1 450 ? -28.041 15.216 -4.845 1.00 64.88 450 LEU A C 1
ATOM 3737 O O . LEU A 1 450 ? -29.083 15.464 -4.245 1.00 64.88 450 LEU A O 1
ATOM 3741 N N . LEU A 1 451 ? -27.998 15.161 -6.177 1.00 56.88 451 LEU A N 1
ATOM 3742 C CA . LEU A 1 451 ? -29.184 15.337 -7.010 1.00 56.88 451 LEU A CA 1
ATOM 3743 C C . LEU A 1 451 ? -29.940 14.019 -7.203 1.00 56.88 451 LEU A C 1
ATOM 3745 O O . LEU A 1 451 ? -31.158 14.056 -7.389 1.00 56.88 451 LEU A O 1
ATOM 3749 N N . GLN A 1 452 ? -29.227 12.891 -7.159 1.00 59.31 452 GLN A N 1
ATOM 3750 C CA . GLN A 1 452 ? -29.756 11.540 -7.361 1.00 59.31 452 GLN A CA 1
ATOM 3751 C C . GLN A 1 452 ? -30.253 10.873 -6.074 1.00 59.31 452 GLN A C 1
ATOM 3753 O O . GLN A 1 452 ? -30.953 9.863 -6.161 1.00 59.31 452 GLN A O 1
ATOM 3758 N N . GLU A 1 453 ? -29.937 11.429 -4.903 1.00 57.56 453 GLU A N 1
ATOM 3759 C CA . GLU A 1 453 ? -30.542 11.027 -3.636 1.00 57.56 453 GLU A CA 1
ATOM 3760 C C . GLU A 1 453 ? -32.060 11.220 -3.726 1.00 57.56 453 GLU A C 1
ATOM 3762 O O . GLU A 1 453 ? -32.595 12.333 -3.705 1.00 57.56 453 GLU A O 1
ATOM 3767 N N . LYS A 1 454 ? -32.766 10.101 -3.908 1.00 54.62 454 LYS A N 1
ATOM 3768 C CA . LYS A 1 454 ? -34.221 10.077 -3.842 1.00 54.62 454 LYS A CA 1
ATOM 3769 C C . LYS A 1 454 ? -34.622 10.383 -2.398 1.00 54.62 454 LYS A C 1
ATOM 3771 O O . LYS A 1 454 ? -34.000 9.823 -1.491 1.00 54.62 454 LYS A O 1
ATOM 3776 N N . PRO A 1 455 ? -35.654 11.213 -2.160 1.00 54.84 455 PRO A N 1
ATOM 3777 C CA . PRO A 1 455 ? -36.278 11.243 -0.846 1.00 54.84 455 PRO A CA 1
ATOM 3778 C C . PRO A 1 455 ? -36.658 9.803 -0.508 1.00 54.84 455 PRO A C 1
ATOM 3780 O O . PRO A 1 455 ? -37.235 9.113 -1.352 1.00 54.84 455 PRO A O 1
ATOM 3783 N N . THR A 1 456 ? -36.250 9.331 0.668 1.00 52.38 456 THR A N 1
ATOM 3784 C CA . THR A 1 456 ? -36.595 7.997 1.158 1.00 52.38 456 THR A CA 1
ATOM 3785 C C . THR A 1 456 ? -38.096 7.830 0.966 1.00 52.38 456 THR A C 1
ATOM 3787 O O . THR A 1 456 ? -38.863 8.610 1.532 1.00 52.38 456 THR A O 1
ATOM 3790 N N . GLU A 1 457 ? -38.515 6.894 0.110 1.00 55.56 457 GLU A N 1
ATOM 3791 C CA . GLU A 1 457 ? -39.935 6.578 -0.028 1.00 55.56 457 GLU A CA 1
ATOM 3792 C C . GLU A 1 457 ? -40.446 6.276 1.380 1.00 55.56 457 GLU A C 1
ATOM 3794 O O . GLU A 1 457 ? -39.803 5.513 2.109 1.00 55.56 457 GLU A O 1
ATOM 3799 N N . GLU A 1 458 ? -41.528 6.942 1.802 1.00 55.22 458 GLU A N 1
ATOM 3800 C CA . GLU A 1 458 ? -42.102 6.677 3.117 1.00 55.22 458 GLU A CA 1
ATOM 3801 C C . GLU A 1 458 ? -42.347 5.168 3.194 1.00 55.22 458 GLU A C 1
ATOM 3803 O O . GLU A 1 458 ? -43.088 4.637 2.355 1.00 55.22 458 GLU A O 1
ATOM 3808 N N . PRO A 1 459 ? -41.698 4.444 4.129 1.00 57.41 459 PRO A N 1
ATOM 3809 C CA . PRO A 1 459 ? -41.942 3.022 4.245 1.00 57.41 459 PRO A CA 1
ATOM 3810 C C . PRO A 1 459 ? -43.448 2.829 4.446 1.00 57.41 459 PRO A C 1
ATOM 3812 O O . PRO A 1 459 ? -44.093 3.685 5.069 1.00 57.41 459 PRO A O 1
ATOM 3815 N N . PRO A 1 460 ? -44.037 1.729 3.938 1.00 61.38 460 PRO A N 1
ATOM 3816 C CA . PRO A 1 460 ? -45.440 1.441 4.207 1.00 61.38 460 PRO A CA 1
ATOM 3817 C C . PRO A 1 460 ? -45.662 1.589 5.710 1.00 61.38 460 PRO A C 1
ATOM 3819 O O . PRO A 1 460 ? -44.832 1.098 6.478 1.00 61.38 460 PRO A O 1
ATOM 3822 N N . ARG A 1 461 ? -46.719 2.310 6.118 1.00 54.34 461 ARG A N 1
ATOM 3823 C CA . ARG A 1 461 ? -47.035 2.613 7.525 1.00 54.34 461 ARG A CA 1
ATOM 3824 C C . ARG A 1 461 ? -47.237 1.316 8.318 1.00 54.34 461 ARG A C 1
ATOM 3826 O O . ARG A 1 461 ? -48.359 0.887 8.563 1.00 54.34 461 ARG A O 1
ATOM 3833 N N . LYS A 1 462 ? -46.143 0.661 8.686 1.00 61.69 462 LYS A N 1
ATOM 3834 C CA . LYS A 1 462 ? -46.086 -0.423 9.653 1.00 61.69 462 LYS A CA 1
ATOM 3835 C C . LYS A 1 462 ? -46.008 0.216 11.033 1.00 61.69 462 LYS A C 1
ATOM 3837 O O . LYS A 1 462 ? -45.360 1.249 11.206 1.00 61.69 462 LYS A O 1
ATOM 3842 N N . ASN A 1 463 ? -46.650 -0.404 12.018 1.00 78.19 463 ASN A N 1
ATOM 3843 C CA . ASN A 1 463 ? -46.484 -0.001 13.409 1.00 78.19 463 ASN A CA 1
ATOM 3844 C C . ASN A 1 463 ? -44.995 -0.083 13.771 1.00 78.19 463 ASN A C 1
ATOM 3846 O O . ASN A 1 463 ? -44.375 -1.134 13.617 1.00 78.19 463 ASN A O 1
ATOM 3850 N N . VAL A 1 464 ? -44.430 1.031 14.242 1.00 77.81 464 VAL A N 1
ATOM 3851 C CA . VAL A 1 464 ? -43.004 1.151 14.597 1.00 77.81 464 VAL A CA 1
ATOM 3852 C C . VAL A 1 464 ? -42.599 0.093 15.629 1.00 77.81 464 VAL A C 1
ATOM 3854 O O . VAL A 1 464 ? -41.501 -0.448 15.551 1.00 77.81 464 VAL A O 1
ATOM 3857 N N . LEU A 1 465 ? -43.516 -0.244 16.542 1.00 79.62 465 LEU A N 1
ATOM 3858 C CA . LEU A 1 465 ? -43.371 -1.320 17.524 1.00 79.62 465 LEU A CA 1
ATOM 3859 C C . LEU A 1 465 ? -43.149 -2.684 16.863 1.00 79.62 465 LEU A C 1
ATOM 3861 O O . LEU A 1 465 ? -42.128 -3.306 17.123 1.00 79.62 465 LEU A O 1
ATOM 3865 N N . ASN A 1 466 ? -44.028 -3.099 15.946 1.00 82.62 466 ASN A N 1
ATOM 3866 C CA . ASN A 1 466 ? -43.894 -4.381 15.245 1.00 82.62 466 ASN A CA 1
ATOM 3867 C C . ASN A 1 466 ? -42.573 -4.457 14.470 1.00 82.62 466 ASN A C 1
ATOM 3869 O O . ASN A 1 466 ? -41.898 -5.476 14.487 1.00 82.62 466 ASN A O 1
ATOM 3873 N N . LEU A 1 467 ? -42.179 -3.365 13.811 1.00 82.56 467 LEU A N 1
ATOM 3874 C CA . LEU A 1 467 ? -40.932 -3.316 13.045 1.00 82.56 467 LEU A CA 1
ATOM 3875 C C . LEU A 1 467 ? -39.708 -3.406 13.970 1.00 82.56 467 LEU A C 1
ATOM 3877 O O . LEU A 1 467 ? -38.722 -4.064 13.648 1.00 82.56 467 LEU A O 1
ATOM 3881 N N . TRP A 1 468 ? -39.770 -2.772 15.139 1.00 83.56 468 TRP A N 1
ATOM 3882 C CA . TRP A 1 468 ? -38.727 -2.874 16.153 1.00 83.56 468 TRP A CA 1
ATOM 3883 C C . TRP A 1 468 ? -38.653 -4.275 16.782 1.00 83.56 468 TRP A C 1
ATOM 3885 O O . TRP A 1 468 ? -37.549 -4.773 17.002 1.00 83.56 468 TRP A O 1
ATOM 3895 N N . GLU A 1 469 ? -39.791 -4.931 17.020 1.00 85.06 469 GLU A N 1
ATOM 3896 C CA . GLU A 1 469 ? -39.855 -6.328 17.468 1.00 85.06 469 GLU A CA 1
ATOM 3897 C C . GLU A 1 469 ? -39.256 -7.266 16.415 1.00 85.06 469 GLU A C 1
ATOM 3899 O O . GLU A 1 469 ? -38.342 -8.019 16.745 1.00 85.06 469 GLU A O 1
ATOM 3904 N N . GLU A 1 470 ? -39.656 -7.130 15.144 1.00 86.81 470 GLU A N 1
ATOM 3905 C CA . GLU A 1 470 ? -39.076 -7.854 14.001 1.00 86.81 470 GLU A CA 1
ATOM 3906 C C . GLU A 1 470 ? -37.546 -7.654 13.941 1.00 86.81 470 GLU A C 1
ATOM 3908 O O . GLU A 1 470 ? -36.782 -8.614 13.842 1.00 86.81 470 GLU A O 1
ATOM 3913 N N . ILE A 1 471 ? -37.059 -6.411 14.066 1.00 86.19 471 ILE A N 1
ATOM 3914 C CA . ILE A 1 471 ? -35.616 -6.116 14.091 1.00 86.19 471 ILE A CA 1
ATOM 3915 C C . ILE A 1 471 ? -34.932 -6.770 15.293 1.00 86.19 471 ILE A C 1
ATOM 3917 O O . ILE A 1 471 ? -33.811 -7.257 15.160 1.00 86.19 471 ILE A O 1
ATOM 3921 N N . ASN A 1 472 ? -35.554 -6.766 16.470 1.00 85.81 472 ASN A N 1
ATOM 3922 C CA . ASN A 1 472 ? -34.980 -7.379 17.663 1.00 85.81 472 ASN A CA 1
ATOM 3923 C C . ASN A 1 472 ? -34.947 -8.904 17.569 1.00 85.81 472 ASN A C 1
ATOM 3925 O O . ASN A 1 472 ? -33.990 -9.510 18.045 1.00 85.81 472 ASN A O 1
ATOM 3929 N N . GLU A 1 473 ? -35.938 -9.527 16.938 1.00 87.81 473 GLU A N 1
ATOM 3930 C CA . GLU A 1 473 ? -35.910 -10.952 16.607 1.00 87.81 473 GLU A CA 1
ATOM 3931 C C . GLU A 1 473 ? -34.767 -11.270 15.640 1.00 87.81 473 GLU A C 1
ATOM 3933 O O . GLU A 1 473 ? -33.985 -12.191 15.891 1.00 87.81 473 GLU A O 1
ATOM 3938 N N . ILE A 1 474 ? -34.588 -10.451 14.599 1.00 86.00 474 ILE A N 1
ATOM 3939 C CA . ILE A 1 474 ? -33.461 -10.583 13.668 1.00 86.00 474 ILE A CA 1
ATOM 3940 C C . ILE A 1 474 ? -32.130 -10.405 14.412 1.00 86.00 474 ILE A C 1
ATOM 3942 O O . ILE A 1 474 ? -31.236 -11.237 14.276 1.00 86.00 474 ILE A O 1
ATOM 3946 N N . LYS A 1 475 ? -31.987 -9.376 15.253 1.00 83.62 475 LYS A N 1
ATOM 3947 C CA . LYS A 1 475 ? -30.772 -9.150 16.054 1.00 83.62 475 LYS A CA 1
ATOM 3948 C C . LYS A 1 475 ? -30.466 -10.327 16.975 1.00 83.62 475 LYS A C 1
ATOM 3950 O O . LYS A 1 475 ? -29.331 -10.796 16.973 1.00 83.62 475 LYS A O 1
ATOM 3955 N N . LYS A 1 476 ? -31.478 -10.860 17.671 1.00 85.06 476 LYS A N 1
ATOM 3956 C CA . LYS A 1 476 ? -31.351 -12.071 18.496 1.00 85.06 476 LYS A CA 1
ATOM 3957 C C . LYS A 1 476 ? -30.872 -13.266 17.674 1.00 85.06 476 LYS A C 1
ATOM 3959 O O . LYS A 1 476 ? -29.997 -13.987 18.138 1.00 85.06 476 LYS A O 1
ATOM 3964 N N . SER A 1 477 ? -31.391 -13.456 16.456 1.00 82.00 477 SER A N 1
ATOM 3965 C CA . SER A 1 477 ? -30.946 -14.543 15.567 1.00 82.00 477 SER A CA 1
ATOM 3966 C C . SER A 1 477 ? -29.473 -14.423 15.159 1.00 82.00 477 SER A C 1
ATOM 3968 O O . SER A 1 477 ? -28.813 -15.428 14.907 1.00 82.00 477 SER A O 1
ATOM 3970 N N . VAL A 1 478 ? -28.949 -13.196 15.145 1.00 74.44 478 VAL A N 1
ATOM 3971 C CA . VAL A 1 478 ? -27.565 -12.867 14.788 1.00 74.44 478 VAL A CA 1
ATOM 3972 C C . VAL A 1 478 ? -26.638 -12.806 16.019 1.00 74.44 478 VAL A C 1
ATOM 3974 O O . VAL A 1 478 ? -25.424 -12.711 15.859 1.00 74.44 478 VAL A O 1
ATOM 3977 N N . GLY A 1 479 ? -27.181 -12.917 17.238 1.00 72.38 479 GLY A N 1
ATOM 3978 C CA . GLY A 1 479 ? -26.425 -12.873 18.499 1.00 72.38 479 GLY A CA 1
ATOM 3979 C C . GLY A 1 479 ? -26.287 -11.483 19.132 1.00 72.38 479 GLY A C 1
ATOM 3980 O O . GLY A 1 479 ? -25.691 -11.361 20.197 1.00 72.38 479 GLY A O 1
ATOM 3981 N N . ILE A 1 480 ? -26.885 -10.448 18.534 1.00 79.19 480 ILE A N 1
ATOM 3982 C CA . ILE A 1 480 ? -26.841 -9.072 19.045 1.00 79.19 480 ILE A CA 1
ATOM 3983 C C . ILE A 1 480 ? -27.921 -8.894 20.117 1.00 79.19 480 ILE A C 1
ATOM 3985 O O . ILE A 1 480 ? -29.099 -9.180 19.871 1.00 79.19 480 ILE A O 1
ATOM 3989 N N . GLU A 1 481 ? -27.540 -8.379 21.290 1.00 75.81 481 GLU A N 1
ATOM 3990 C CA . GLU A 1 481 ? -28.496 -8.113 22.364 1.00 75.81 481 GLU A CA 1
ATOM 3991 C C . GLU A 1 481 ? -29.533 -7.052 21.929 1.00 75.81 481 GLU A C 1
ATOM 3993 O O . GLU A 1 481 ? -29.186 -5.998 21.381 1.00 75.81 481 GLU A O 1
ATOM 3998 N N . PRO A 1 482 ? -30.839 -7.313 22.121 1.00 70.44 482 PRO A N 1
ATOM 3999 C CA . PRO A 1 482 ? -31.882 -6.354 21.786 1.00 70.44 482 PRO A CA 1
ATOM 4000 C C . PRO A 1 482 ? -31.806 -5.157 22.739 1.00 70.44 482 PRO A C 1
ATOM 4002 O O . PRO A 1 482 ? -31.911 -5.304 23.955 1.00 70.44 482 PRO A O 1
ATOM 4005 N N . SER A 1 483 ? -31.676 -3.948 22.196 1.00 67.06 483 SER A N 1
ATOM 4006 C CA . SER A 1 483 ? -31.751 -2.734 23.005 1.00 67.06 483 SER A CA 1
ATOM 4007 C C . SER A 1 483 ? -33.209 -2.341 23.235 1.00 67.06 483 SER A C 1
ATOM 4009 O O . SER A 1 483 ? -34.030 -2.384 22.317 1.00 67.06 483 SER A O 1
ATOM 4011 N N . HIS A 1 484 ? -33.541 -1.944 24.464 1.00 66.75 484 HIS A N 1
ATOM 4012 C CA . HIS A 1 484 ? -34.824 -1.335 24.826 1.00 66.75 484 HIS A CA 1
ATOM 4013 C C . HIS A 1 484 ? -34.628 0.169 25.031 1.00 66.75 484 HIS A C 1
ATOM 4015 O O . HIS A 1 484 ? -34.321 0.615 26.136 1.00 66.75 484 HIS A O 1
ATOM 4021 N N . PRO A 1 485 ? -34.690 0.973 23.955 1.00 73.12 485 PRO A N 1
ATOM 4022 C CA . PRO A 1 485 ? -34.564 2.414 24.080 1.00 73.12 485 PRO A CA 1
ATOM 4023 C C . PRO A 1 485 ? -35.818 3.001 24.743 1.00 73.12 485 PRO A C 1
ATOM 4025 O O . PRO A 1 485 ? -36.930 2.541 24.506 1.00 73.12 485 PRO A O 1
ATOM 4028 N N . LYS A 1 486 ? -35.637 4.058 25.543 1.00 69.12 486 LYS A N 1
ATOM 4029 C CA . LYS A 1 486 ? -36.698 4.684 26.358 1.00 69.12 486 LYS A CA 1
ATOM 4030 C C . LYS A 1 486 ? -37.969 5.052 25.583 1.00 69.12 486 LYS A C 1
ATOM 4032 O O . LYS A 1 486 ? -39.059 4.926 26.118 1.00 69.12 486 LYS A O 1
ATOM 4037 N N . TRP A 1 487 ? -37.844 5.449 24.317 1.00 75.44 487 TRP A N 1
ATOM 4038 C CA . TRP A 1 487 ? -39.000 5.790 23.480 1.00 75.44 487 TRP A CA 1
ATOM 4039 C C . TRP A 1 487 ? -39.922 4.586 23.211 1.00 75.44 487 TRP A C 1
ATOM 4041 O O . TRP A 1 487 ? -41.114 4.764 22.991 1.00 75.44 487 TRP A O 1
ATOM 4051 N N . VAL A 1 488 ? -39.403 3.352 23.255 1.00 69.81 488 VAL A N 1
ATOM 4052 C CA . VAL A 1 488 ? -40.224 2.134 23.151 1.00 69.81 488 VAL A CA 1
ATOM 4053 C C . VAL A 1 488 ? -41.023 1.928 24.436 1.00 69.81 488 VAL A C 1
ATOM 4055 O O . VAL A 1 488 ? -42.201 1.595 24.370 1.00 69.81 488 VAL A O 1
ATOM 4058 N N . GLU A 1 489 ? -40.428 2.196 25.602 1.00 67.75 489 GLU A N 1
ATOM 4059 C CA . GLU A 1 489 ? -41.138 2.155 26.890 1.00 67.75 489 GLU A CA 1
ATOM 4060 C C . GLU A 1 489 ? -42.265 3.204 26.938 1.00 67.75 489 GLU A C 1
ATOM 4062 O O . GLU A 1 489 ? -43.364 2.919 27.417 1.00 67.75 489 GLU A O 1
ATOM 4067 N N . GLU A 1 490 ? -42.021 4.393 26.379 1.00 69.81 490 GLU A N 1
ATOM 4068 C CA . GLU A 1 490 ? -43.007 5.478 26.258 1.00 69.81 490 GLU A CA 1
ATOM 4069 C C . GLU A 1 490 ? -44.159 5.144 25.295 1.00 69.81 490 GLU A C 1
ATOM 4071 O O . GLU A 1 490 ? -45.286 5.570 25.526 1.00 69.81 490 GLU A O 1
ATOM 4076 N N . LEU A 1 491 ? -43.917 4.354 24.244 1.00 65.62 491 LEU A N 1
ATOM 4077 C CA . LEU A 1 491 ? -44.971 3.903 23.322 1.00 65.62 491 LEU A CA 1
ATOM 4078 C C . LEU A 1 491 ? -45.790 2.724 23.868 1.00 65.62 491 LEU A C 1
ATOM 4080 O O . LEU A 1 491 ? -46.954 2.569 23.501 1.00 65.62 491 LEU A O 1
ATOM 4084 N N . VAL A 1 492 ? -45.195 1.886 24.724 1.00 64.12 492 VAL A N 1
ATOM 4085 C CA . VAL A 1 492 ? -45.866 0.735 25.361 1.00 64.12 492 VAL A CA 1
ATOM 4086 C C . VAL A 1 492 ? -46.667 1.158 26.599 1.00 64.12 492 VAL A C 1
ATOM 4088 O O . VAL A 1 492 ? -47.638 0.491 26.958 1.00 64.12 492 VAL A O 1
ATOM 4091 N N . SER A 1 493 ? -46.310 2.275 27.244 1.00 53.47 493 SER A N 1
ATOM 4092 C CA . SER A 1 493 ? -47.045 2.827 28.386 1.00 53.47 493 SER A CA 1
ATOM 4093 C C . SER A 1 493 ? -48.004 3.946 27.947 1.00 53.47 493 SER A C 1
ATOM 4095 O O . SER A 1 493 ? -47.569 5.067 27.691 1.00 53.47 493 SER A O 1
ATOM 4097 N N . PRO A 1 494 ? -49.329 3.711 27.876 1.00 49.06 494 PRO A N 1
ATOM 4098 C CA . PRO A 1 494 ? -50.269 4.796 27.642 1.00 49.06 494 PRO A CA 1
ATOM 4099 C C . PRO A 1 494 ? -50.283 5.679 28.892 1.00 49.06 494 PRO A C 1
ATOM 4101 O O . PRO A 1 494 ? -50.918 5.358 29.896 1.00 49.06 494 PRO A O 1
ATOM 4104 N N . THR A 1 495 ? -49.564 6.798 28.858 1.00 46.75 495 THR A N 1
ATOM 4105 C CA . THR A 1 495 ? -49.814 7.868 29.823 1.00 46.75 495 THR A CA 1
ATOM 4106 C C . THR A 1 495 ? -51.224 8.399 29.542 1.00 46.75 495 THR A C 1
ATOM 4108 O O . THR A 1 495 ? -51.516 8.768 28.402 1.00 46.75 495 THR A O 1
ATOM 4111 N N . PRO A 1 496 ? -52.151 8.384 30.519 1.00 41.31 496 PRO A N 1
ATOM 4112 C CA . PRO A 1 496 ? -53.481 8.925 30.299 1.00 41.31 496 PRO A CA 1
ATOM 4113 C C . PRO A 1 496 ? -53.333 10.418 30.013 1.00 41.31 496 PRO A C 1
ATOM 4115 O O . PRO A 1 496 ? -52.861 11.178 30.858 1.00 41.31 496 PRO A O 1
ATOM 4118 N N . ILE A 1 497 ? -53.706 10.812 28.797 1.00 42.12 497 ILE A N 1
ATOM 4119 C CA . ILE A 1 497 ? -53.790 12.203 28.361 1.00 42.12 497 ILE A CA 1
ATOM 4120 C C . ILE A 1 497 ? -54.690 12.919 29.371 1.00 42.12 497 ILE A C 1
ATOM 4122 O O . ILE A 1 497 ? -55.888 12.642 29.434 1.00 42.12 497 ILE A O 1
ATOM 4126 N N . GLN A 1 498 ? -54.120 13.799 30.198 1.00 38.41 498 GLN A N 1
ATOM 4127 C CA . GLN A 1 498 ? -54.939 14.705 30.993 1.00 38.41 498 GLN A CA 1
ATOM 4128 C C . GLN A 1 498 ? -55.586 15.704 30.025 1.00 38.41 498 GLN A C 1
ATOM 4130 O O . GLN A 1 498 ? -54.858 16.335 29.254 1.00 38.41 498 GLN A O 1
ATOM 4135 N N . PRO A 1 499 ? -56.926 15.814 29.993 1.00 47.16 499 PRO A N 1
ATOM 4136 C CA . PRO A 1 499 ? -57.588 16.803 29.158 1.00 47.16 499 PRO A CA 1
ATOM 4137 C C . PRO A 1 499 ? -57.214 18.207 29.651 1.00 47.16 499 PRO A C 1
ATOM 4139 O O . PRO A 1 499 ? -57.244 18.464 30.855 1.00 47.16 499 PRO A O 1
ATOM 4142 N N . ILE A 1 500 ? -56.815 19.055 28.698 1.00 42.53 500 ILE A N 1
ATOM 4143 C CA . ILE A 1 500 ? -56.490 20.481 28.876 1.00 42.53 500 ILE A CA 1
ATOM 4144 C C . ILE A 1 500 ? -57.709 21.245 29.385 1.00 42.53 500 ILE A C 1
ATOM 4146 O O . ILE A 1 500 ? -58.813 20.995 28.844 1.00 42.53 500 ILE A O 1
#

pLDDT: mean 74.81, std 18.09, range [35.34, 97.94]

Foldseek 3Di:
DVVVVVVVVVVVVVVVVLVVLLQPAQPSCLQCVPCVVPDDRDDHDDDDDDPVVVQPDFDDDPDDDPLVVVVVSCQQHHAQSVDPQRFQQPGDPQVLLVQLVVLLVVLVVQLVVQDALCCVPPVDPDDDGCVPDPLSVCVNVDSVVLSVQGHRRHDRHSVSSVCCSSPVPQDFGRRPLQDPDPDLDPPPCQPCNVLCVQLVDDDPSHDDPCRRDDDPVVCVVVVVVVVCVVVVHDDDPDDDPDLVVSLVSRADDDDLVCLALQQQLVLCSQADQQQHGHDCSSVSYDPVSSVSSVVSSVVNCVVVLTPPGGGDDPSSNDGRDDDPPVLVPDWDADPPSRDTDDSVVVVVVVVVCVVCVVVVVVVVCVVPVDPDDDPVLVVLQVVVCVVDVDPPVPPPDPLVVVLVSLVVCLVPDPDPSVVVVVVLVVLVVLPPVDDPVVVVVCVSVVPCVSVVPDRPDDPPPDDPLVVLVVVCVVCVVSVNHRDDDVVNVVVVDPPPPDDD

Sequence (500 aa):
MLKSSIVRSFAEKASKIIENELYNNPHFERAFPHLAKKLDEVKVTGSEPSWGDSLFYKGKGRPLKEHDAIHEDEKNFYEGYRAPAGPLKWMSKEEKERIHNQIDYKMDQLEKTGLSREEILYNKPGGLSLSEDPVFQYLRYNRDAREMMVKPGEEFTVQKVIDYALRQDTGIDRSRAALPKDEIYEHEVPDSYDYEVAAGKLYPNKIQPYDYYYKHGWKSKVGTYNRYFRYGGQMYPEPVWTRDRTRRRNMREVNLDDIDYKNTEFLAQFMTPAGLIKNRWQTRLKAKTQRRVARAIKHARNLNLFPFTGYILPPHKMNLVPIHMQNYNNMVIHSETGTVFSKKYEAEVTRLNEIEYPNTIEKAAQRFKFDSTEDDIVNTMKKFSELIDVDIQWIPSKQQVRILEAQEYLKTKQGEGQKMLEELKQKIKVPSSFDIASIFVKEKAASVELLQEKPTEEPPRKNVLNLWEEINEIKKSVGIEPSHPKWVEELVSPTPIQPI